Protein AF-0000000086675945 (afdb_homodimer)

Organism: NCBI:txid175570

Structure (mmCIF, N/CA/C/O backbone):
data_AF-0000000086675945-model_v1
#
loop_
_entity.id
_entity.type
_entity.pdbx_description
1 polymer 'L-threonylcarbamoyladenylate synthase'
#
loop_
_atom_site.group_PDB
_atom_site.id
_atom_site.type_symbol
_atom_site.label_atom_id
_atom_site.label_alt_id
_atom_site.label_comp_id
_atom_site.label_asym_id
_atom_site.label_entity_id
_atom_site.label_seq_id
_atom_site.pdbx_PDB_ins_code
_atom_site.Cartn_x
_atom_site.Cartn_y
_atom_site.Cartn_z
_atom_site.occupancy
_atom_site.B_iso_or_equiv
_atom_site.auth_seq_id
_atom_site.auth_comp_id
_atom_site.auth_asym_id
_atom_site.auth_atom_id
_atom_site.pdbx_PDB_model_num
ATOM 1 N N . MET A 1 1 ? 25.719 -20.625 -9.43 1 59.78 1 MET A N 1
ATOM 2 C CA . MET A 1 1 ? 25.156 -20.547 -8.086 1 59.78 1 MET A CA 1
ATOM 3 C C . MET A 1 1 ? 24.078 -19.469 -8.008 1 59.78 1 MET A C 1
ATOM 5 O O . MET A 1 1 ? 24.234 -18.375 -8.547 1 59.78 1 MET A O 1
ATOM 9 N N . ASN A 1 2 ? 22.906 -19.906 -7.559 1 66.31 2 ASN A N 1
ATOM 10 C CA . ASN A 1 2 ? 21.844 -18.922 -7.43 1 66.31 2 ASN A CA 1
ATOM 11 C C . ASN A 1 2 ? 22.125 -17.922 -6.309 1 66.31 2 ASN A C 1
ATOM 13 O O . ASN A 1 2 ? 22.75 -18.266 -5.309 1 66.31 2 ASN A O 1
ATOM 17 N N . MET A 1 3 ? 21.922 -16.672 -6.688 1 82.88 3 MET A N 1
ATOM 18 C CA . MET A 1 3 ? 22.156 -15.609 -5.719 1 82.88 3 MET A CA 1
ATOM 19 C C . MET A 1 3 ? 20.828 -15.117 -5.129 1 82.88 3 MET A C 1
ATOM 21 O O . MET A 1 3 ? 19.891 -14.812 -5.863 1 82.88 3 MET A O 1
ATOM 25 N N . PHE A 1 4 ? 20.719 -15.234 -3.828 1 89.75 4 PHE A N 1
ATOM 26 C CA . PHE A 1 4 ? 19.562 -14.703 -3.107 1 89.75 4 PHE A CA 1
ATOM 27 C C . PHE A 1 4 ? 19.891 -13.336 -2.514 1 89.75 4 PHE A C 1
ATOM 29 O O . PHE A 1 4 ? 20.891 -13.172 -1.82 1 89.75 4 PHE A O 1
ATOM 36 N N . GLU A 1 5 ? 19.125 -12.336 -2.898 1 93.12 5 GLU A N 1
ATOM 37 C CA . GLU A 1 5 ? 19.219 -11.008 -2.307 1 93.12 5 GLU A CA 1
ATOM 38 C C . GLU A 1 5 ? 18.062 -10.742 -1.352 1 93.12 5 GLU A C 1
ATOM 40 O O . GLU A 1 5 ? 16.906 -10.625 -1.779 1 93.12 5 GLU A O 1
ATOM 45 N N . PHE A 1 6 ? 18.359 -10.641 -0.099 1 94 6 PHE A N 1
ATOM 46 C CA . PHE A 1 6 ? 17.328 -10.461 0.916 1 94 6 PHE A CA 1
ATOM 47 C C . PHE A 1 6 ? 17.016 -8.984 1.131 1 94 6 PHE A C 1
ATOM 49 O O . PHE A 1 6 ? 17.938 -8.172 1.265 1 94 6 PHE A O 1
ATOM 56 N N . LEU A 1 7 ? 15.727 -8.648 1.133 1 96.06 7 LEU A N 1
ATOM 57 C CA . LEU A 1 7 ? 15.266 -7.285 1.355 1 96.06 7 LEU A CA 1
ATOM 58 C C . LEU A 1 7 ? 14.781 -7.102 2.791 1 96.06 7 LEU A C 1
ATOM 60 O O . LEU A 1 7 ? 14.461 -8.078 3.473 1 96.06 7 LEU A O 1
ATOM 64 N N . HIS A 1 8 ? 14.766 -5.812 3.146 1 95.81 8 HIS A N 1
ATOM 65 C CA . HIS A 1 8 ? 14.305 -5.453 4.484 1 95.81 8 HIS A CA 1
ATOM 66 C C . HIS A 1 8 ? 13.023 -4.637 4.426 1 95.81 8 HIS A C 1
ATOM 68 O O . HIS A 1 8 ? 12.883 -3.746 3.58 1 95.81 8 HIS A O 1
ATOM 74 N N . ARG A 1 9 ? 12.133 -4.977 5.305 1 97.12 9 ARG A N 1
ATOM 75 C CA . ARG A 1 9 ? 10.852 -4.27 5.359 1 97.12 9 ARG A CA 1
ATOM 76 C C . ARG A 1 9 ? 10.844 -3.246 6.492 1 97.12 9 ARG A C 1
ATOM 78 O O . ARG A 1 9 ? 11.625 -3.352 7.438 1 97.12 9 ARG A O 1
ATOM 85 N N . THR A 1 10 ? 10.023 -2.266 6.406 1 97.81 10 THR A N 1
ATOM 86 C CA . THR A 1 10 ? 9.727 -1.354 7.504 1 97.81 10 THR A CA 1
ATOM 87 C C . THR A 1 10 ? 8.906 -2.055 8.578 1 97.81 10 THR A C 1
ATOM 89 O O . THR A 1 10 ? 8.438 -3.18 8.383 1 97.81 10 THR A O 1
ATOM 92 N N . PRO A 1 11 ? 8.711 -1.381 9.703 1 96 11 PRO A N 1
ATOM 93 C CA . PRO A 1 11 ? 7.887 -1.987 10.75 1 96 11 PRO A CA 1
ATOM 94 C C . PRO A 1 11 ? 6.465 -2.293 10.281 1 96 11 PRO A C 1
ATOM 96 O O . PRO A 1 11 ? 5.852 -3.252 10.758 1 96 11 PRO A O 1
ATOM 99 N N . ALA A 1 12 ? 5.965 -1.579 9.359 1 97.06 12 ALA A N 1
ATOM 100 C CA . ALA A 1 12 ? 4.598 -1.77 8.883 1 97.06 12 ALA A CA 1
ATOM 101 C C . ALA A 1 12 ? 4.547 -2.805 7.766 1 97.06 12 ALA A C 1
ATOM 103 O O . ALA A 1 12 ? 3.477 -3.086 7.219 1 97.06 12 ALA A O 1
ATOM 104 N N . GLY A 1 13 ? 5.719 -3.352 7.402 1 97.44 13 GLY A N 1
ATOM 105 C CA . GLY A 1 13 ? 5.781 -4.402 6.398 1 97.44 13 GLY A CA 1
ATOM 106 C C . GLY A 1 13 ? 5.953 -3.867 4.988 1 97.44 13 GLY A C 1
ATOM 107 O O . GLY A 1 13 ? 5.762 -4.598 4.016 1 97.44 13 GLY A O 1
ATOM 108 N N . LEU A 1 14 ? 6.297 -2.619 4.805 1 98.44 14 LEU A N 1
ATOM 109 C CA . LEU A 1 14 ? 6.52 -1.98 3.51 1 98.44 14 LEU A CA 1
ATOM 110 C C . LEU A 1 14 ? 7.992 -2.029 3.127 1 98.44 14 LEU A C 1
ATOM 112 O O . LEU A 1 14 ? 8.844 -2.354 3.959 1 98.44 14 LEU A O 1
ATOM 116 N N . LEU A 1 15 ? 8.242 -1.791 1.88 1 98.56 15 LEU A N 1
ATOM 117 C CA . LEU A 1 15 ? 9.602 -1.52 1.423 1 98.56 15 LEU A CA 1
ATOM 118 C C . LEU A 1 15 ? 9.844 -0.019 1.305 1 98.56 15 LEU A C 1
ATOM 120 O O . LEU A 1 15 ? 8.953 0.729 0.898 1 98.56 15 LEU A O 1
ATOM 124 N N . ARG A 1 16 ? 11.055 0.321 1.615 1 98.25 16 ARG A N 1
ATOM 125 C CA . ARG A 1 16 ? 11.438 1.679 1.233 1 98.25 16 ARG A CA 1
ATOM 126 C C . ARG A 1 16 ? 11.344 1.869 -0.276 1 98.25 16 ARG A C 1
ATOM 128 O O . ARG A 1 16 ? 11.523 0.917 -1.04 1 98.25 16 ARG A O 1
ATOM 135 N N . PHE A 1 17 ? 11.109 3.107 -0.648 1 97.94 17 PHE A N 1
ATOM 136 C CA . PHE A 1 17 ? 10.828 3.381 -2.053 1 97.94 17 PHE A CA 1
ATOM 137 C C . PHE A 1 17 ? 11.969 2.893 -2.938 1 97.94 17 PHE A C 1
ATOM 139 O O . PHE A 1 17 ? 11.734 2.314 -4 1 97.94 17 PHE A O 1
ATOM 146 N N . GLY A 1 18 ? 13.172 3.1 -2.5 1 97.81 18 GLY A N 1
ATOM 147 C CA . GLY A 1 18 ? 14.32 2.656 -3.277 1 97.81 18 GLY A CA 1
ATOM 148 C C . GLY A 1 18 ? 14.352 1.153 -3.488 1 97.81 18 GLY A C 1
ATOM 149 O O . GLY A 1 18 ? 14.617 0.683 -4.598 1 97.81 18 GLY A O 1
ATOM 150 N N . ASP A 1 19 ? 14.094 0.41 -2.457 1 98.25 19 ASP A N 1
ATOM 151 C CA . ASP A 1 19 ? 14.102 -1.048 -2.516 1 98.25 19 ASP A CA 1
ATOM 152 C C . ASP A 1 19 ? 12.938 -1.571 -3.354 1 98.25 19 ASP A C 1
ATOM 154 O O . ASP A 1 19 ? 13.094 -2.527 -4.117 1 98.25 19 ASP A O 1
ATOM 158 N N . ALA A 1 20 ? 11.789 -0.935 -3.182 1 98.38 20 ALA A N 1
ATOM 159 C CA . ALA A 1 20 ? 10.633 -1.328 -3.98 1 98.38 20 ALA A CA 1
ATOM 160 C C . ALA A 1 20 ? 10.898 -1.122 -5.469 1 98.38 20 ALA A C 1
ATOM 162 O O . ALA A 1 20 ? 10.555 -1.977 -6.289 1 98.38 20 ALA A O 1
ATOM 163 N N . ALA A 1 21 ? 11.469 -0.007 -5.773 1 98.06 21 ALA A N 1
ATOM 164 C CA . ALA A 1 21 ? 11.797 0.302 -7.164 1 98.06 21 ALA A CA 1
ATOM 165 C C . ALA A 1 21 ? 12.797 -0.702 -7.734 1 98.06 21 ALA A C 1
ATOM 167 O O . ALA A 1 21 ? 12.633 -1.179 -8.859 1 98.06 21 ALA A O 1
ATOM 168 N N . ARG A 1 22 ? 13.797 -0.997 -6.961 1 97.88 22 ARG A N 1
ATOM 169 C CA . ARG A 1 22 ? 14.812 -1.955 -7.379 1 97.88 22 ARG A CA 1
ATOM 170 C C . ARG A 1 22 ? 14.195 -3.322 -7.656 1 97.88 22 ARG A C 1
ATOM 172 O O . ARG A 1 22 ? 14.508 -3.957 -8.664 1 97.88 22 ARG A O 1
ATOM 179 N N . LEU A 1 23 ? 13.359 -3.754 -6.812 1 98.38 23 LEU A N 1
ATOM 180 C CA . LEU A 1 23 ? 12.695 -5.047 -6.969 1 98.38 23 LEU A CA 1
ATOM 181 C C . LEU A 1 23 ? 11.781 -5.047 -8.188 1 98.38 23 LEU A C 1
ATOM 183 O O . LEU A 1 23 ? 11.789 -5.996 -8.969 1 98.38 23 LEU A O 1
ATOM 187 N N . ALA A 1 24 ? 11.008 -4.004 -8.352 1 98.38 24 ALA A N 1
ATOM 188 C CA . ALA A 1 24 ? 10.125 -3.898 -9.516 1 98.38 24 ALA A CA 1
ATOM 189 C C . ALA A 1 24 ? 10.922 -3.953 -10.812 1 98.38 24 ALA A C 1
ATOM 191 O O . ALA A 1 24 ? 10.531 -4.633 -11.766 1 98.38 24 ALA A O 1
ATOM 192 N N . ASP A 1 25 ? 12.016 -3.25 -10.836 1 98.25 25 ASP A N 1
ATOM 193 C CA . ASP A 1 25 ? 12.875 -3.25 -12.008 1 98.25 25 ASP A CA 1
ATOM 194 C C . ASP A 1 25 ? 13.422 -4.648 -12.289 1 98.25 25 ASP A C 1
ATOM 196 O O . ASP A 1 25 ? 13.508 -5.07 -13.445 1 98.25 25 ASP A O 1
ATOM 200 N N . HIS A 1 26 ? 13.812 -5.316 -11.234 1 98.19 26 HIS A N 1
ATOM 201 C CA . HIS A 1 26 ? 14.312 -6.684 -11.359 1 98.19 26 HIS A CA 1
ATOM 202 C C . HIS A 1 26 ? 13.258 -7.598 -11.984 1 98.19 26 HIS A C 1
ATOM 204 O O . HIS A 1 26 ? 13.562 -8.352 -12.906 1 98.19 26 HIS A O 1
ATOM 210 N N . LEU A 1 27 ? 12.07 -7.496 -11.547 1 98.25 27 LEU A N 1
ATOM 211 C CA . LEU A 1 27 ? 10.969 -8.297 -12.078 1 98.25 27 LEU A CA 1
ATOM 212 C C . LEU A 1 27 ? 10.664 -7.926 -13.523 1 98.25 27 LEU A C 1
ATOM 214 O O . LEU A 1 27 ? 10.414 -8.797 -14.352 1 98.25 27 LEU A O 1
ATOM 218 N N . ARG A 1 28 ? 10.688 -6.656 -13.781 1 97.88 28 ARG A N 1
ATOM 219 C CA . ARG A 1 28 ? 10.445 -6.168 -15.133 1 97.88 28 ARG A CA 1
ATOM 220 C C . ARG A 1 28 ? 11.438 -6.773 -16.125 1 97.88 28 ARG A C 1
ATOM 222 O O . ARG A 1 28 ? 11.086 -7.035 -17.266 1 97.88 28 ARG A O 1
ATOM 229 N N . GLY A 1 29 ? 12.586 -6.977 -15.648 1 97.06 29 GLY A N 1
ATOM 230 C CA . GLY A 1 29 ? 13.633 -7.547 -16.484 1 97.06 29 GLY A CA 1
ATOM 231 C C . GLY A 1 29 ? 13.547 -9.055 -16.594 1 97.06 29 GLY A C 1
ATOM 232 O O . GLY A 1 29 ? 14.422 -9.695 -17.172 1 97.06 29 GLY A O 1
ATOM 233 N N . GLY A 1 30 ? 12.539 -9.625 -15.953 1 96.62 30 GLY A N 1
ATOM 234 C CA . GLY A 1 30 ? 12.32 -11.062 -16.062 1 96.62 30 GLY A CA 1
ATOM 235 C C . GLY A 1 30 ? 12.852 -11.828 -14.859 1 96.62 30 GLY A C 1
ATOM 236 O O . GLY A 1 30 ? 12.93 -13.062 -14.898 1 96.62 30 GLY A O 1
ATOM 237 N N . GLY A 1 31 ? 13.25 -11.141 -13.828 1 96.5 31 GLY A N 1
ATOM 238 C CA . GLY A 1 31 ? 13.773 -11.789 -12.633 1 96.5 31 GLY A CA 1
ATOM 239 C C . GLY A 1 31 ? 12.695 -12.414 -11.766 1 96.5 31 GLY A C 1
ATOM 240 O O . GLY A 1 31 ? 11.5 -12.289 -12.062 1 96.5 31 GLY A O 1
ATOM 241 N N . LEU A 1 32 ? 13.156 -13.102 -10.703 1 96.06 32 LEU A N 1
ATOM 242 C CA . LEU A 1 32 ? 12.266 -13.805 -9.789 1 96.06 32 LEU A CA 1
ATOM 243 C C . LEU A 1 32 ? 12.32 -13.188 -8.398 1 96.06 32 LEU A C 1
ATOM 245 O O . LEU A 1 32 ? 13.32 -12.562 -8.023 1 96.06 32 LEU A O 1
ATOM 249 N N . ALA A 1 33 ? 11.25 -13.336 -7.707 1 96.5 33 ALA A N 1
ATOM 250 C CA . ALA A 1 33 ? 11.219 -12.883 -6.32 1 96.5 33 ALA A CA 1
ATOM 251 C C . ALA A 1 33 ? 10.352 -13.805 -5.465 1 96.5 33 ALA A C 1
ATOM 253 O O . ALA A 1 33 ? 9.43 -14.445 -5.969 1 96.5 33 ALA A O 1
ATOM 254 N N . VAL A 1 34 ? 10.695 -13.891 -4.266 1 95.06 34 VAL A N 1
ATOM 255 C CA . VAL A 1 34 ? 9.875 -14.523 -3.238 1 95.06 34 VAL A CA 1
ATOM 256 C C . VAL A 1 34 ? 9.258 -13.453 -2.34 1 95.06 34 VAL A C 1
ATOM 258 O O . VAL A 1 34 ? 9.977 -12.68 -1.702 1 95.06 34 VAL A O 1
ATOM 261 N N . LEU A 1 35 ? 7.957 -13.375 -2.309 1 96.5 35 LEU A N 1
ATOM 262 C CA . LEU A 1 35 ? 7.254 -12.305 -1.617 1 96.5 35 LEU A CA 1
ATOM 263 C C . LEU A 1 35 ? 6.227 -12.867 -0.638 1 96.5 35 LEU A C 1
ATOM 265 O O . LEU A 1 35 ? 5.605 -13.898 -0.91 1 96.5 35 LEU A O 1
ATOM 269 N N . PRO A 1 36 ? 6 -12.18 0.393 1 96 36 PRO A N 1
ATOM 270 C CA . PRO A 1 36 ? 5.098 -12.68 1.434 1 96 36 PRO A CA 1
ATOM 271 C C . PRO A 1 36 ? 3.631 -12.367 1.145 1 96 36 PRO A C 1
ATOM 273 O O . PRO A 1 36 ? 3.326 -11.383 0.474 1 96 36 PRO A O 1
ATOM 276 N N . THR A 1 37 ? 2.77 -13.203 1.586 1 95.81 37 THR A N 1
ATOM 277 C CA . THR A 1 37 ? 1.325 -13.016 1.675 1 95.81 37 THR A CA 1
ATOM 278 C C . THR A 1 37 ? 0.792 -13.531 3.008 1 95.81 37 THR A C 1
ATOM 280 O O . THR A 1 37 ? 1.563 -13.984 3.857 1 95.81 37 THR A O 1
ATOM 283 N N . GLU A 1 38 ? -0.465 -13.43 3.217 1 96.25 38 GLU A N 1
ATOM 284 C CA . GLU A 1 38 ? -1.079 -13.875 4.465 1 96.25 38 GLU A CA 1
ATOM 285 C C . GLU A 1 38 ? -1.228 -15.398 4.492 1 96.25 38 GLU A C 1
ATOM 287 O O . GLU A 1 38 ? -1.489 -15.977 5.547 1 96.25 38 GLU A O 1
ATOM 292 N N . THR A 1 39 ? -1.052 -16.062 3.32 1 93.31 39 THR A N 1
ATOM 293 C CA . THR A 1 39 ? -1.178 -17.516 3.283 1 93.31 39 THR A CA 1
ATOM 294 C C . THR A 1 39 ? 0.188 -18.172 3.109 1 93.31 39 THR A C 1
ATOM 296 O O . THR A 1 39 ? 0.295 -19.406 3.098 1 93.31 39 THR A O 1
ATOM 299 N N . GLY A 1 40 ? 1.205 -17.422 3.02 1 91.56 40 GLY A N 1
ATOM 300 C CA . GLY A 1 40 ? 2.562 -17.891 2.789 1 91.56 40 GLY A CA 1
ATOM 301 C C . GLY A 1 40 ? 3.361 -16.984 1.876 1 91.56 40 GLY A C 1
ATOM 302 O O . GLY A 1 40 ? 3.01 -15.812 1.694 1 91.56 40 GLY A O 1
ATOM 303 N N . HIS A 1 41 ? 4.484 -17.5 1.373 1 92.94 41 HIS A N 1
ATOM 304 C CA . HIS A 1 41 ? 5.281 -16.781 0.393 1 92.94 41 HIS A CA 1
ATOM 305 C C . HIS A 1 41 ? 4.953 -17.234 -1.027 1 92.94 41 HIS A C 1
ATOM 307 O O . HIS A 1 41 ? 4.59 -18.391 -1.247 1 92.94 41 HIS A O 1
ATOM 313 N N . LEU A 1 42 ? 5.016 -16.312 -1.933 1 92.75 42 LEU A N 1
ATOM 314 C CA . LEU A 1 42 ? 4.781 -16.672 -3.326 1 92.75 42 LEU A CA 1
ATOM 315 C C . LEU A 1 42 ? 6.047 -16.484 -4.156 1 92.75 42 LEU A C 1
ATOM 317 O O . LEU A 1 42 ? 6.918 -15.695 -3.795 1 92.75 42 LEU A O 1
ATOM 321 N N . LEU A 1 43 ? 6.148 -17.297 -5.102 1 92.44 43 LEU A N 1
ATOM 322 C CA . LEU A 1 43 ? 7.156 -17.109 -6.137 1 92.44 43 LEU A CA 1
ATOM 323 C C . LEU A 1 43 ? 6.621 -16.219 -7.258 1 92.44 43 LEU A C 1
ATOM 325 O O . LEU A 1 43 ? 5.688 -16.609 -7.965 1 92.44 43 LEU A O 1
ATOM 329 N N . GLY A 1 44 ? 7.254 -15.086 -7.344 1 94.94 44 GLY A N 1
ATOM 330 C CA . GLY A 1 44 ? 6.742 -14.07 -8.258 1 94.94 44 GLY A CA 1
ATOM 331 C C . GLY A 1 44 ? 7.629 -13.859 -9.469 1 94.94 44 GLY A C 1
ATOM 332 O O . GLY A 1 44 ? 8.852 -13.797 -9.352 1 94.94 44 GLY A O 1
ATOM 333 N N . ALA A 1 45 ? 7.027 -13.797 -10.602 1 96.38 45 ALA A N 1
ATOM 334 C CA . ALA A 1 45 ? 7.543 -13.336 -11.883 1 96.38 45 ALA A CA 1
ATOM 335 C C . ALA A 1 45 ? 6.5 -12.516 -12.633 1 96.38 45 ALA A C 1
ATOM 337 O O . ALA A 1 45 ? 5.301 -12.625 -12.367 1 96.38 45 ALA A O 1
ATOM 338 N N . ILE A 1 46 ? 6.969 -11.656 -13.492 1 97.31 46 ILE A N 1
ATOM 339 C CA . ILE A 1 46 ? 6.02 -10.891 -14.289 1 97.31 46 ILE A CA 1
ATOM 340 C C . ILE A 1 46 ? 5.133 -11.844 -15.094 1 97.31 46 ILE A C 1
ATOM 342 O O . ILE A 1 46 ? 5.637 -12.727 -15.797 1 97.31 46 ILE A O 1
ATOM 346 N N . ALA A 1 47 ? 3.859 -11.703 -14.961 1 96.38 47 ALA A N 1
ATOM 347 C CA . ALA A 1 47 ? 2.918 -12.688 -15.492 1 96.38 47 ALA A CA 1
ATOM 348 C C . ALA A 1 47 ? 2.68 -12.477 -16.984 1 96.38 47 ALA A C 1
ATOM 350 O O . ALA A 1 47 ? 2.117 -13.344 -17.656 1 96.38 47 ALA A O 1
ATOM 351 N N . THR A 1 48 ? 3.104 -11.367 -17.516 1 95.19 48 THR A N 1
ATOM 352 C CA . THR A 1 48 ? 2.844 -11.023 -18.906 1 95.19 48 THR A CA 1
ATOM 353 C C . THR A 1 48 ? 3.996 -11.469 -19.797 1 95.19 48 THR A C 1
ATOM 355 O O . THR A 1 48 ? 3.945 -11.305 -21.016 1 95.19 48 THR A O 1
ATOM 358 N N . ASP A 1 49 ? 5.066 -11.969 -19.234 1 94.31 49 ASP A N 1
ATOM 359 C CA . ASP A 1 49 ? 6.238 -12.453 -19.969 1 94.31 49 ASP A CA 1
ATOM 360 C C . ASP A 1 49 ? 6.391 -13.969 -19.812 1 94.31 49 ASP A C 1
ATOM 362 O O . ASP A 1 49 ? 6.766 -14.461 -18.75 1 94.31 49 ASP A O 1
ATOM 366 N N . LEU A 1 50 ? 6.246 -14.617 -20.922 1 92.81 50 LEU A N 1
ATOM 367 C CA . LEU A 1 50 ? 6.234 -16.078 -20.906 1 92.81 50 LEU A CA 1
ATOM 368 C C . LEU A 1 50 ? 7.578 -16.625 -20.438 1 92.81 50 LEU A C 1
ATOM 370 O O . LEU A 1 50 ? 7.633 -17.641 -19.75 1 92.81 50 LEU A O 1
ATOM 374 N N . THR A 1 51 ? 8.617 -15.984 -20.859 1 93.69 51 THR A N 1
ATOM 375 C CA . THR A 1 51 ? 9.945 -16.438 -20.453 1 93.69 51 THR A CA 1
ATOM 376 C C . THR A 1 51 ? 10.117 -16.359 -18.938 1 93.69 51 THR A C 1
ATOM 378 O O . THR A 1 51 ? 10.641 -17.297 -18.328 1 93.69 51 THR A O 1
ATOM 381 N N . ALA A 1 52 ? 9.68 -15.312 -18.312 1 94.56 52 ALA A N 1
ATOM 382 C CA . ALA A 1 52 ? 9.742 -15.164 -16.875 1 94.56 52 ALA A CA 1
ATOM 383 C C . ALA A 1 52 ? 8.867 -16.203 -16.172 1 94.56 52 ALA A C 1
ATOM 385 O O . ALA A 1 52 ? 9.281 -16.812 -15.18 1 94.56 52 ALA A O 1
ATOM 386 N N . VAL A 1 53 ? 7.715 -16.422 -16.688 1 93.69 53 VAL A N 1
ATOM 387 C CA . VAL A 1 53 ? 6.777 -17.375 -16.094 1 93.69 53 VAL A CA 1
ATOM 388 C C . VAL A 1 53 ? 7.363 -18.797 -16.156 1 93.69 53 VAL A C 1
ATOM 390 O O . VAL A 1 53 ? 7.211 -19.578 -15.227 1 93.69 53 VAL A O 1
ATOM 393 N N . ARG A 1 54 ? 8.016 -19.141 -17.203 1 92.12 54 ARG A N 1
ATOM 394 C CA . ARG A 1 54 ? 8.617 -20.453 -17.359 1 92.12 54 ARG A CA 1
ATOM 395 C C . ARG A 1 54 ? 9.664 -20.719 -16.281 1 92.12 54 ARG A C 1
ATOM 397 O O . ARG A 1 54 ? 9.82 -21.844 -15.812 1 92.12 54 ARG A O 1
ATOM 404 N N . LYS A 1 55 ? 10.359 -19.641 -15.906 1 91.81 55 LYS A N 1
ATOM 405 C CA . LYS A 1 55 ? 11.32 -19.781 -14.812 1 91.81 55 LYS A CA 1
ATOM 406 C C . LYS A 1 55 ? 10.633 -20.25 -13.531 1 91.81 55 LYS A C 1
ATOM 408 O O . LYS A 1 55 ? 11.203 -21.031 -12.773 1 91.81 55 LYS A O 1
ATOM 413 N N . VAL A 1 56 ? 9.477 -19.781 -13.289 1 90.69 56 VAL A N 1
ATOM 414 C CA . VAL A 1 56 ? 8.695 -20.156 -12.117 1 90.69 56 VAL A CA 1
ATOM 415 C C . VAL A 1 56 ? 8.328 -21.641 -12.188 1 90.69 56 VAL A C 1
ATOM 417 O O . VAL A 1 56 ? 8.445 -22.359 -11.195 1 90.69 56 VAL A O 1
ATOM 420 N N . PHE A 1 57 ? 7.953 -22.094 -13.312 1 88.81 57 PHE A N 1
ATOM 421 C CA . PHE A 1 57 ? 7.574 -23.5 -13.5 1 88.81 57 PHE A CA 1
ATOM 422 C C . PHE A 1 57 ? 8.781 -24.406 -13.32 1 88.81 57 PHE A C 1
ATOM 424 O O . PHE A 1 57 ? 8.664 -25.484 -12.742 1 88.81 57 PHE A O 1
ATOM 431 N N . THR A 1 58 ? 9.828 -23.922 -13.812 1 86.75 58 THR A N 1
ATOM 432 C CA . THR A 1 58 ? 11.062 -24.688 -13.656 1 86.75 58 THR A CA 1
ATOM 433 C C . THR A 1 58 ? 11.445 -24.797 -12.18 1 86.75 58 THR A C 1
ATOM 435 O O . THR A 1 58 ? 11.758 -25.875 -11.695 1 86.75 58 THR A O 1
ATOM 438 N N . ALA A 1 59 ? 11.359 -23.719 -11.516 1 85.81 59 ALA A N 1
ATOM 439 C CA . ALA A 1 59 ? 11.75 -23.672 -10.109 1 85.81 59 ALA A CA 1
ATOM 440 C C . ALA A 1 59 ? 10.859 -24.578 -9.266 1 85.81 59 ALA A C 1
ATOM 442 O O . ALA A 1 59 ? 11.336 -25.234 -8.336 1 85.81 59 ALA A O 1
ATOM 443 N N . LYS A 1 60 ? 9.617 -24.656 -9.578 1 82.44 60 LYS A N 1
ATOM 444 C CA . LYS A 1 60 ? 8.648 -25.375 -8.758 1 82.44 60 LYS A CA 1
ATOM 445 C C . LYS A 1 60 ? 8.469 -26.812 -9.242 1 82.44 60 LYS A C 1
ATOM 447 O O . LYS A 1 60 ? 7.836 -27.625 -8.562 1 82.44 60 LYS A O 1
ATOM 452 N N . GLY A 1 61 ? 9.133 -27.078 -10.406 1 79.94 61 GLY A N 1
ATOM 453 C CA . GLY A 1 61 ? 8.875 -28.375 -10.992 1 79.94 61 GLY A CA 1
ATOM 454 C C . GLY A 1 61 ? 7.41 -28.594 -11.328 1 79.94 61 GLY A C 1
ATOM 455 O O . GLY A 1 61 ? 6.883 -29.688 -11.117 1 79.94 61 GLY A O 1
ATOM 456 N N . ARG A 1 62 ? 6.785 -27.516 -11.664 1 70.19 62 ARG A N 1
ATOM 457 C CA . ARG A 1 62 ? 5.359 -27.547 -11.977 1 70.19 62 ARG A CA 1
ATOM 458 C C . ARG A 1 62 ? 5.125 -27.969 -13.422 1 70.19 62 ARG A C 1
ATOM 460 O O . ARG A 1 62 ? 5.887 -27.578 -14.312 1 70.19 62 ARG A O 1
ATOM 467 N N . SER A 1 63 ? 3.986 -28.703 -13.484 1 74.69 63 SER A N 1
ATOM 468 C CA . SER A 1 63 ? 3.541 -29.016 -14.844 1 74.69 63 SER A CA 1
ATOM 469 C C . SER A 1 63 ? 2.949 -27.781 -15.523 1 74.69 63 SER A C 1
ATOM 471 O O . SER A 1 63 ? 2.223 -27.016 -14.891 1 74.69 63 SER A O 1
ATOM 473 N N . GLU A 1 64 ? 3.262 -27.578 -16.719 1 73.12 64 GLU A N 1
ATOM 474 C CA . GLU A 1 64 ? 2.738 -26.469 -17.5 1 73.12 64 GLU A CA 1
ATOM 475 C C . GLU A 1 64 ? 1.228 -26.578 -17.688 1 73.12 64 GLU A C 1
ATOM 477 O O . GLU A 1 64 ? 0.567 -25.609 -18.062 1 73.12 64 GLU A O 1
ATOM 482 N N . SER A 1 65 ? 0.679 -27.688 -17.391 1 71.94 65 SER A N 1
ATOM 483 C CA . SER A 1 65 ? -0.757 -27.906 -17.5 1 71.94 65 SER A CA 1
ATOM 484 C C . SER A 1 65 ? -1.512 -27.328 -16.312 1 71.94 65 SER A C 1
ATOM 486 O O . SER A 1 65 ? -2.74 -27.234 -16.328 1 71.94 65 SER A O 1
ATOM 488 N N . ASN A 1 66 ? -0.799 -26.891 -15.328 1 80.5 66 ASN A N 1
ATOM 489 C CA . ASN A 1 66 ? -1.388 -26.281 -14.133 1 80.5 66 ASN A CA 1
ATOM 490 C C . ASN A 1 66 ? -1.05 -24.797 -14.031 1 80.5 66 ASN A C 1
ATOM 492 O O . ASN A 1 66 ? -0.104 -24.422 -13.336 1 80.5 66 ASN A O 1
ATOM 496 N N . PRO A 1 67 ? -1.861 -24.047 -14.75 1 83.69 67 PRO A N 1
ATOM 497 C CA . PRO A 1 67 ? -1.548 -22.609 -14.773 1 83.69 67 PRO A CA 1
ATOM 498 C C . PRO A 1 67 ? -1.559 -21.984 -13.383 1 83.69 67 PRO A C 1
ATOM 500 O O . PRO A 1 67 ? -2.133 -22.547 -12.445 1 83.69 67 PRO A O 1
ATOM 503 N N . VAL A 1 68 ? -0.886 -20.953 -13.281 1 89.62 68 VAL A N 1
ATOM 504 C CA . VAL A 1 68 ? -0.732 -20.281 -11.992 1 89.62 68 VAL A CA 1
ATOM 505 C C . VAL A 1 68 ? -1.666 -19.078 -11.914 1 89.62 68 VAL A C 1
ATOM 507 O O . VAL A 1 68 ? -1.995 -18.469 -12.945 1 89.62 68 VAL A O 1
ATOM 510 N N . HIS A 1 69 ? -2.098 -18.75 -10.734 1 93.69 69 HIS A N 1
ATOM 511 C CA . HIS A 1 69 ? -2.848 -17.516 -10.5 1 93.69 69 HIS A CA 1
ATOM 512 C C . HIS A 1 69 ? -1.952 -16.281 -10.625 1 93.69 69 HIS A C 1
ATOM 514 O O . HIS A 1 69 ? -0.727 -16.406 -10.672 1 93.69 69 HIS A O 1
ATOM 520 N N . VAL A 1 70 ? -2.584 -15.203 -10.766 1 97.06 70 VAL A N 1
ATOM 521 C CA . VAL A 1 70 ? -1.812 -13.969 -10.828 1 97.06 70 VAL A CA 1
ATOM 522 C C . VAL A 1 70 ? -2.193 -13.062 -9.664 1 97.06 70 VAL A C 1
ATOM 524 O O . VAL A 1 70 ? -3.34 -13.07 -9.211 1 97.06 70 VAL A O 1
ATOM 527 N N . ALA A 1 71 ? -1.251 -12.312 -9.203 1 98.25 71 ALA A N 1
ATOM 528 C CA . ALA A 1 71 ? -1.464 -11.344 -8.133 1 98.25 71 ALA A CA 1
ATOM 529 C C . ALA A 1 71 ? -1.573 -9.93 -8.695 1 98.25 71 ALA A C 1
ATOM 531 O O . ALA A 1 71 ? -0.731 -9.5 -9.492 1 98.25 71 ALA A O 1
ATOM 532 N N . CYS A 1 72 ? -2.598 -9.227 -8.336 1 98.25 72 CYS A N 1
ATOM 533 C CA . CYS A 1 72 ? -2.832 -7.832 -8.688 1 98.25 72 CYS A CA 1
ATOM 534 C C . CYS A 1 72 ? -2.873 -6.953 -7.441 1 98.25 72 CYS A C 1
ATOM 536 O O . CYS A 1 72 ? -3.146 -7.441 -6.344 1 98.25 72 CYS A O 1
ATOM 538 N N . SER A 1 73 ? -2.623 -5.672 -7.641 1 98.31 73 SER A N 1
ATOM 539 C CA . SER A 1 73 ? -2.518 -4.766 -6.504 1 98.31 73 SER A CA 1
ATOM 540 C C . SER A 1 73 ? -3.787 -3.936 -6.34 1 98.31 73 SER A C 1
ATOM 542 O O . SER A 1 73 ? -3.938 -3.207 -5.355 1 98.31 73 SER A O 1
ATOM 544 N N . SER A 1 74 ? -4.707 -3.957 -7.32 1 97.19 74 SER A N 1
ATOM 545 C CA . SER A 1 74 ? -5.922 -3.15 -7.312 1 97.19 74 SER A CA 1
ATOM 546 C C . SER A 1 74 ? -6.977 -3.736 -8.242 1 97.19 74 SER A C 1
ATOM 548 O O . SER A 1 74 ? -6.676 -4.605 -9.062 1 97.19 74 SER A O 1
ATOM 550 N N . LEU A 1 75 ? -8.156 -3.24 -8.117 1 97 75 LEU A N 1
ATOM 551 C CA . LEU A 1 75 ? -9.227 -3.631 -9.031 1 97 75 LEU A CA 1
ATOM 552 C C . LEU A 1 75 ? -8.938 -3.127 -10.445 1 97 75 LEU A C 1
ATOM 554 O O . LEU A 1 75 ? -9.219 -3.818 -11.43 1 97 75 LEU A O 1
ATOM 558 N N . ALA A 1 76 ? -8.398 -1.951 -10.477 1 96.88 76 ALA A N 1
ATOM 559 C CA . ALA A 1 76 ? -8.062 -1.369 -11.773 1 96.88 76 ALA A CA 1
ATOM 560 C C . ALA A 1 76 ? -7.039 -2.23 -12.508 1 96.88 76 ALA A C 1
ATOM 562 O O . ALA A 1 76 ? -7.203 -2.52 -13.703 1 96.88 76 ALA A O 1
ATOM 563 N N . LEU A 1 77 ? -6.035 -2.633 -11.844 1 97.5 77 LEU A N 1
ATOM 564 C CA . LEU A 1 77 ? -5.023 -3.482 -12.461 1 97.5 77 LEU A CA 1
ATOM 565 C C . LEU A 1 77 ? -5.617 -4.828 -12.859 1 97.5 77 LE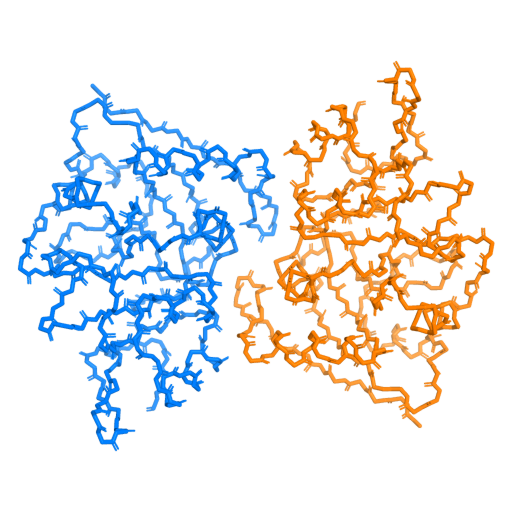U A C 1
ATOM 567 O O . LEU A 1 77 ? -5.359 -5.316 -13.969 1 97.5 77 LEU A O 1
ATOM 571 N N . ALA A 1 78 ? -6.398 -5.438 -11.945 1 97.81 78 ALA A N 1
ATOM 572 C CA . ALA A 1 78 ? -7.039 -6.719 -12.234 1 97.81 78 ALA A CA 1
ATOM 573 C C . ALA A 1 78 ? -7.906 -6.629 -13.484 1 97.81 78 ALA A C 1
ATOM 575 O O . ALA A 1 78 ? -7.895 -7.535 -14.32 1 97.81 78 ALA A O 1
ATOM 576 N N . SER A 1 79 ? -8.594 -5.531 -13.672 1 97.62 79 SER A N 1
ATOM 577 C CA . SER A 1 79 ? -9.547 -5.367 -14.766 1 97.62 79 SER A CA 1
ATOM 578 C C . SER A 1 79 ? -8.828 -5.277 -16.109 1 97.62 79 SER A C 1
ATOM 580 O O . SER A 1 79 ? -9.445 -5.496 -17.156 1 97.62 79 SER A O 1
ATOM 582 N N . ARG A 1 80 ? -7.621 -4.965 -16.094 1 97.31 80 ARG A N 1
ATOM 583 C CA . ARG A 1 80 ? -6.84 -4.887 -17.328 1 97.31 80 ARG A CA 1
ATOM 584 C C . ARG A 1 80 ? -6.484 -6.277 -17.844 1 97.31 80 ARG A C 1
ATOM 586 O O . ARG A 1 80 ? -6.184 -6.449 -19.016 1 97.31 80 ARG A O 1
ATOM 593 N N . TRP A 1 81 ? -6.582 -7.254 -16.906 1 96.38 81 TRP A N 1
ATOM 594 C CA . TRP A 1 81 ? -6.047 -8.562 -17.266 1 96.38 81 TRP A CA 1
ATOM 595 C C . TRP A 1 81 ? -7.113 -9.641 -17.141 1 96.38 81 TRP A C 1
ATOM 597 O O . TRP A 1 81 ? -6.879 -10.805 -17.484 1 96.38 81 TRP A O 1
ATOM 607 N N . ALA A 1 82 ? -8.281 -9.234 -16.641 1 96.5 82 ALA A N 1
ATOM 608 C CA . ALA A 1 82 ? -9.375 -10.172 -16.406 1 96.5 82 ALA A CA 1
ATOM 609 C C . ALA A 1 82 ? -10.727 -9.492 -16.625 1 96.5 82 ALA A C 1
ATOM 611 O O . ALA A 1 82 ? -10.867 -8.289 -16.406 1 96.5 82 ALA A O 1
ATOM 612 N N . GLU A 1 83 ? -11.648 -10.234 -17.078 1 95.75 83 GLU A N 1
ATOM 613 C CA . GLU A 1 83 ? -13.016 -9.734 -17.156 1 95.75 83 GLU A CA 1
ATOM 614 C C . GLU A 1 83 ? -13.711 -9.805 -15.805 1 95.75 83 GLU A C 1
ATOM 616 O O . GLU A 1 83 ? -14.055 -10.891 -15.336 1 95.75 83 GLU A O 1
ATOM 621 N N . LEU A 1 84 ? -13.945 -8.664 -15.289 1 96.31 84 LEU A N 1
ATOM 622 C CA . LEU A 1 84 ? -14.578 -8.594 -13.977 1 96.31 84 LEU A CA 1
ATOM 623 C C . LEU A 1 84 ? -16.031 -8.117 -14.102 1 96.31 84 LEU A C 1
ATOM 625 O O . LEU A 1 84 ? -16.266 -6.941 -14.391 1 96.31 84 LEU A O 1
ATOM 629 N N . ASP A 1 85 ? -16.906 -9 -13.906 1 95.69 85 ASP A N 1
ATOM 630 C CA . ASP A 1 85 ? -18.312 -8.578 -13.844 1 95.69 85 ASP A CA 1
ATOM 631 C C . ASP A 1 85 ? -18.656 -8.031 -12.453 1 95.69 85 ASP A C 1
ATOM 633 O O . ASP A 1 85 ? -17.766 -7.863 -11.609 1 95.69 85 ASP A O 1
ATOM 637 N N . GLU A 1 86 ? -19.891 -7.777 -12.25 1 96 86 GLU A N 1
ATOM 638 C CA . GLU A 1 86 ? -20.312 -7.145 -11.008 1 96 86 GLU A CA 1
ATOM 639 C C . GLU A 1 86 ? -20.062 -8.055 -9.805 1 96 86 GLU A C 1
ATOM 641 O O . GLU A 1 86 ? -19.703 -7.586 -8.727 1 96 86 GLU A O 1
ATOM 646 N N . VAL A 1 87 ? -20.281 -9.281 -10.031 1 96.94 87 VAL A N 1
ATOM 647 C CA . VAL A 1 87 ? -20.109 -10.258 -8.961 1 96.94 87 VAL A CA 1
ATOM 648 C C . VAL A 1 87 ? -18.641 -10.336 -8.555 1 96.94 87 VAL A C 1
ATOM 650 O O . VAL A 1 87 ? -18.312 -10.289 -7.367 1 96.94 87 VAL A O 1
ATOM 653 N N . ALA A 1 88 ? -17.797 -10.43 -9.547 1 97.31 88 ALA A N 1
ATOM 654 C CA . ALA A 1 88 ? -16.359 -10.492 -9.289 1 97.31 88 ALA A CA 1
ATOM 655 C C . ALA A 1 88 ? -15.875 -9.227 -8.586 1 97.31 88 ALA A C 1
ATOM 657 O O . ALA A 1 88 ? -15.094 -9.297 -7.637 1 97.31 88 ALA A O 1
ATOM 658 N N . VAL A 1 89 ? -16.344 -8.086 -9.062 1 97.62 89 VAL A N 1
ATOM 659 C CA . VAL A 1 89 ? -15.961 -6.809 -8.469 1 97.62 89 VAL A CA 1
ATOM 660 C C . VAL A 1 89 ? -16.406 -6.762 -7.012 1 97.62 89 VAL A C 1
ATOM 662 O O . VAL A 1 89 ? -15.656 -6.328 -6.137 1 97.62 89 VAL A O 1
ATOM 665 N N . ASP A 1 90 ? -17.594 -7.207 -6.797 1 97.25 90 ASP A N 1
ATOM 666 C CA . ASP A 1 90 ? -18.125 -7.211 -5.441 1 97.25 90 ASP A CA 1
ATOM 667 C C . ASP A 1 90 ? -17.297 -8.102 -4.52 1 97.25 90 ASP A C 1
ATOM 669 O O . ASP A 1 90 ? -16.953 -7.703 -3.404 1 97.25 90 ASP A O 1
ATOM 673 N N . LEU A 1 91 ? -16.969 -9.297 -4.949 1 97.62 91 LEU A N 1
ATOM 674 C CA . LEU A 1 91 ? -16.156 -10.227 -4.168 1 97.62 91 LEU A CA 1
ATOM 675 C C . LEU A 1 91 ? -14.797 -9.633 -3.842 1 97.62 91 LEU A C 1
ATOM 677 O O . LEU A 1 91 ? -14.375 -9.633 -2.684 1 97.62 91 LEU A O 1
ATOM 681 N N . LEU A 1 92 ? -14.195 -9.117 -4.867 1 98.06 92 LEU A N 1
ATOM 682 C CA . LEU A 1 92 ? -12.867 -8.555 -4.68 1 98.06 92 LEU A CA 1
ATOM 683 C C . LEU A 1 92 ? -12.914 -7.328 -3.779 1 98.06 92 LEU A C 1
ATOM 685 O O . LEU A 1 92 ? -12.023 -7.129 -2.945 1 98.06 92 LEU A O 1
ATOM 689 N N . SER A 1 93 ? -13.922 -6.5 -3.918 1 97.81 93 SER A N 1
ATOM 690 C CA . SER A 1 93 ? -14.062 -5.293 -3.115 1 97.81 93 SER A CA 1
ATOM 691 C C . SER A 1 93 ? -14.25 -5.629 -1.639 1 97.81 93 SER A C 1
ATOM 693 O O . SER A 1 93 ? -13.719 -4.934 -0.769 1 97.81 93 SER A O 1
ATOM 695 N N . ARG A 1 94 ? -14.883 -6.723 -1.378 1 97.19 94 ARG A N 1
ATOM 696 C CA . ARG A 1 94 ? -15.289 -7.07 -0.02 1 97.19 94 ARG A CA 1
ATOM 697 C C . ARG A 1 94 ? -14.203 -7.871 0.69 1 97.19 94 ARG A C 1
ATOM 699 O O . ARG A 1 94 ? -14.047 -7.766 1.908 1 97.19 94 ARG A O 1
ATOM 706 N N . PHE A 1 95 ? -13.406 -8.648 -0.091 1 97.94 95 PHE A N 1
ATOM 707 C CA . PHE A 1 95 ? -12.617 -9.656 0.606 1 97.94 95 PHE A CA 1
ATOM 708 C C . PHE A 1 95 ? -11.133 -9.461 0.321 1 97.94 95 PHE A C 1
ATOM 710 O O . PHE A 1 95 ? -10.289 -10.188 0.861 1 97.94 95 PHE A O 1
ATOM 717 N N . THR A 1 96 ? -10.82 -8.484 -0.625 1 98.19 96 THR A N 1
ATOM 718 C CA . THR A 1 96 ? -9.406 -8.281 -0.93 1 98.19 96 THR A CA 1
ATOM 719 C C . THR A 1 96 ? -8.992 -6.84 -0.644 1 98.19 96 THR A C 1
ATOM 721 O O . THR A 1 96 ? -9.82 -5.93 -0.704 1 98.19 96 THR A O 1
ATOM 724 N N . PRO A 1 97 ? -7.77 -6.66 -0.239 1 98.56 97 PRO A N 1
ATOM 725 C CA . PRO A 1 97 ? -6.715 -7.648 -0.008 1 98.56 97 PRO A CA 1
ATOM 726 C C . PRO A 1 97 ? -7.113 -8.711 1.014 1 98.56 97 PRO A C 1
ATOM 728 O O . PRO A 1 97 ? -7.789 -8.398 1.998 1 98.56 97 PRO A O 1
ATOM 731 N N . GLY A 1 98 ? -6.707 -9.961 0.736 1 98.25 98 GLY A N 1
ATOM 732 C CA . GLY A 1 98 ? -7.086 -11.07 1.602 1 98.25 98 GLY A CA 1
ATOM 733 C C . GLY A 1 98 ? -7 -12.422 0.918 1 98.25 98 GLY A C 1
ATOM 734 O O . GLY A 1 98 ? -6.613 -12.508 -0.25 1 98.25 98 GLY A O 1
ATOM 735 N N . PRO A 1 99 ? -7.281 -13.453 1.622 1 97.44 99 PRO A N 1
ATOM 736 C CA . PRO A 1 99 ? -7.051 -14.82 1.152 1 97.44 99 PRO A CA 1
ATOM 737 C C . PRO A 1 99 ? -8.195 -15.344 0.281 1 97.44 99 PRO A C 1
ATOM 739 O O . PRO A 1 99 ? -8.781 -16.391 0.585 1 97.44 99 PRO A O 1
ATOM 742 N N . LEU A 1 100 ? -8.43 -14.641 -0.792 1 97.81 100 LEU A N 1
ATOM 743 C CA . LEU A 1 100 ? -9.43 -15.008 -1.789 1 97.81 100 LEU A CA 1
ATOM 744 C C . LEU A 1 100 ? -8.852 -14.922 -3.197 1 97.81 100 LEU A C 1
ATOM 746 O O . LEU A 1 100 ? -8.141 -13.969 -3.525 1 97.81 100 LEU A O 1
ATOM 750 N N . THR A 1 101 ? -9.086 -15.93 -3.963 1 97.44 101 THR A N 1
ATOM 751 C CA . THR A 1 101 ? -8.766 -15.945 -5.387 1 97.44 101 THR A CA 1
ATOM 752 C C . THR A 1 101 ? -10.031 -16.125 -6.223 1 97.44 101 THR A C 1
ATOM 754 O O . THR A 1 101 ? -10.828 -17.031 -5.969 1 97.44 101 THR A O 1
ATOM 757 N N . VAL A 1 102 ? -10.234 -15.289 -7.172 1 97.88 102 VAL A N 1
ATOM 758 C CA . VAL A 1 102 ? -11.438 -15.32 -8 1 97.88 102 VAL A CA 1
ATOM 759 C C . VAL A 1 102 ? -11.07 -15.719 -9.43 1 97.88 102 VAL A C 1
ATOM 761 O O . VAL A 1 102 ? -10.273 -15.039 -10.078 1 97.88 102 VAL A O 1
ATOM 764 N N . VAL A 1 103 ? -11.617 -16.766 -9.891 1 97.12 103 VAL A N 1
ATOM 765 C CA . VAL A 1 103 ? -11.383 -17.234 -11.25 1 97.12 103 VAL A CA 1
ATOM 766 C C . VAL A 1 103 ? -12.398 -16.594 -12.203 1 97.12 103 VAL A C 1
ATOM 768 O O . VAL A 1 103 ? -13.609 -16.734 -12.016 1 97.12 103 VAL A O 1
ATOM 771 N N . VAL A 1 104 ? -11.938 -15.906 -13.18 1 96.62 104 VAL A N 1
ATOM 772 C CA . VAL A 1 104 ? -12.742 -15.18 -14.148 1 96.62 104 VAL A CA 1
ATOM 773 C C . VAL A 1 104 ? -12.117 -15.289 -15.539 1 96.62 104 VAL A C 1
ATOM 775 O O . VAL A 1 104 ? -10.977 -15.75 -15.672 1 96.62 104 VAL A O 1
ATOM 778 N N . PRO A 1 105 ? -12.836 -14.977 -16.562 1 95.5 105 PRO A N 1
ATOM 779 C CA . PRO A 1 105 ? -12.219 -14.992 -17.891 1 95.5 105 PRO A CA 1
ATOM 780 C C . PRO A 1 105 ? -10.992 -14.086 -17.984 1 95.5 105 PRO A C 1
ATOM 782 O O . PRO A 1 105 ? -10.984 -12.992 -17.422 1 95.5 105 PRO A O 1
ATOM 785 N N . ALA A 1 106 ? -9.992 -14.555 -18.641 1 95.12 106 ALA A N 1
ATOM 786 C CA . ALA A 1 106 ? -8.734 -13.82 -18.797 1 95.12 106 ALA A CA 1
ATOM 787 C C . ALA A 1 106 ? -8.797 -12.859 -19.984 1 95.12 106 ALA A C 1
ATOM 789 O O . ALA A 1 106 ? -9.594 -13.047 -20.891 1 95.12 106 ALA A O 1
ATOM 790 N N . LYS A 1 107 ? -8.008 -11.75 -19.781 1 91.56 107 LYS A N 1
ATOM 791 C CA . LYS A 1 107 ? -7.801 -10.766 -20.828 1 91.56 107 LYS A CA 1
ATOM 792 C C . LYS A 1 107 ? -6.328 -10.375 -20.938 1 91.56 107 LYS A C 1
ATOM 794 O O . LYS A 1 107 ? -5.676 -10.109 -19.922 1 91.56 107 LYS A O 1
ATOM 799 N N . ASN A 1 108 ? -5.684 -10.484 -22.156 1 89.44 108 ASN A N 1
ATOM 800 C CA . ASN A 1 108 ? -4.379 -9.891 -22.438 1 89.44 108 ASN A CA 1
ATOM 801 C C . ASN A 1 108 ? -3.256 -10.648 -21.734 1 89.44 108 ASN A C 1
ATOM 803 O O . ASN A 1 108 ? -2.215 -10.07 -21.422 1 89.44 108 ASN A O 1
ATOM 807 N N . LEU A 1 109 ? -3.467 -11.867 -21.266 1 89.94 109 LEU A N 1
ATOM 808 C CA . LEU A 1 109 ? -2.463 -12.695 -20.609 1 89.94 109 LEU A CA 1
ATOM 809 C C . LEU A 1 109 ? -2.031 -13.852 -21.5 1 89.94 109 LEU A C 1
ATOM 811 O O . LEU A 1 109 ? -2.814 -14.328 -22.328 1 89.94 109 LEU A O 1
ATOM 815 N N . PRO A 1 110 ? -0.781 -14.195 -21.297 1 83.12 110 PRO A N 1
ATOM 816 C CA . PRO A 1 110 ? -0.377 -15.383 -22.047 1 83.12 110 PRO A CA 1
ATOM 817 C C . PRO A 1 110 ? -1.213 -16.609 -21.703 1 83.12 110 PRO A C 1
ATOM 819 O O . PRO A 1 110 ? -1.438 -16.906 -20.531 1 83.12 110 PRO A O 1
ATOM 822 N N . ALA A 1 111 ? -1.665 -17.344 -22.719 1 77.25 111 ALA A N 1
ATOM 823 C CA . ALA A 1 111 ? -2.629 -18.438 -22.562 1 77.25 111 ALA A CA 1
ATOM 824 C C . ALA A 1 111 ? -1.958 -19.688 -22.016 1 77.25 111 ALA A C 1
ATOM 826 O O . ALA A 1 111 ? -2.57 -20.438 -21.25 1 77.25 111 ALA A O 1
ATOM 827 N N . GLU A 1 112 ? -0.726 -19.875 -22.125 1 79.5 112 GLU A N 1
ATOM 828 C CA . GLU A 1 112 ? -0.102 -21.172 -21.859 1 79.5 112 GLU A CA 1
ATOM 829 C C . GLU A 1 112 ? 0.081 -21.391 -20.359 1 79.5 112 GLU A C 1
ATOM 831 O O . GLU A 1 112 ? -0.222 -22.469 -19.844 1 79.5 112 GLU A O 1
ATOM 836 N N . LEU A 1 113 ? 0.534 -20.453 -19.656 1 77 113 LEU A N 1
ATOM 837 C CA . LEU A 1 113 ? 1.035 -20.766 -18.328 1 77 113 LEU A CA 1
ATOM 838 C C . LEU A 1 113 ? 0.255 -20.016 -17.25 1 77 113 LEU A C 1
ATOM 840 O O . LEU A 1 113 ? 0.348 -20.328 -16.062 1 77 113 LEU A O 1
ATOM 844 N N . VAL A 1 114 ? -0.624 -19.156 -17.688 1 79.5 114 VAL A N 1
ATOM 845 C CA . VAL A 1 114 ? -1.3 -18.344 -16.688 1 79.5 114 VAL A CA 1
ATOM 846 C C . VAL A 1 114 ? -2.812 -18.5 -16.812 1 79.5 114 VAL A C 1
ATOM 848 O O . VAL A 1 114 ? -3.557 -18.234 -15.875 1 79.5 114 VAL A O 1
ATOM 851 N N . THR A 1 115 ? -3.184 -18.984 -17.953 1 80.38 115 THR A N 1
ATOM 852 C CA . THR A 1 115 ? -4.617 -19.125 -18.188 1 80.38 115 THR A CA 1
ATOM 853 C C . THR A 1 115 ? -4.992 -20.594 -18.344 1 80.38 115 THR A C 1
ATOM 855 O O . THR A 1 115 ? -4.203 -21.391 -18.844 1 80.38 115 THR A O 1
ATOM 858 N N . LEU A 1 116 ? -6.141 -20.984 -17.75 1 82.62 116 LEU A N 1
ATOM 859 C CA . LEU A 1 116 ? -6.73 -22.312 -17.938 1 82.62 116 LEU A CA 1
ATOM 860 C C . LEU A 1 116 ? -8.117 -22.203 -18.547 1 82.62 116 LEU A C 1
ATOM 862 O O . LEU A 1 116 ? -9.031 -21.641 -17.953 1 82.62 116 LEU A O 1
ATOM 866 N N . ASN A 1 117 ? -8.266 -22.781 -19.719 1 87.75 117 ASN A N 1
ATOM 867 C CA . ASN A 1 117 ? -9.539 -22.734 -20.422 1 87.75 117 ASN A CA 1
ATOM 868 C C . ASN A 1 117 ? -10.055 -21.297 -20.547 1 87.75 117 ASN A C 1
ATOM 870 O O . ASN A 1 117 ? -11.234 -21.047 -20.328 1 87.75 117 ASN A O 1
ATOM 874 N N . GLY A 1 118 ? -9.102 -20.422 -20.734 1 91.44 118 GLY A N 1
ATOM 875 C CA . GLY A 1 118 ? -9.445 -19.016 -20.969 1 91.44 118 GLY A CA 1
ATOM 876 C C . GLY A 1 118 ? -9.695 -18.25 -19.688 1 91.44 118 GLY A C 1
ATOM 877 O O . GLY A 1 118 ? -10.117 -17.094 -19.734 1 91.44 118 GLY A O 1
ATOM 878 N N . THR A 1 119 ? -9.43 -18.875 -18.531 1 94.75 119 THR A N 1
ATOM 879 C CA . THR A 1 119 ? -9.688 -18.203 -17.25 1 94.75 119 THR A CA 1
ATOM 880 C C . THR A 1 119 ? -8.383 -17.953 -16.5 1 94.75 119 THR A C 1
ATOM 882 O O . THR A 1 119 ? -7.352 -18.547 -16.828 1 94.75 119 THR A O 1
ATOM 885 N N . VAL A 1 120 ? -8.484 -17.078 -15.594 1 96.12 120 VAL A N 1
ATOM 886 C CA . VAL A 1 120 ? -7.352 -16.766 -14.734 1 96.12 120 VAL A CA 1
ATOM 887 C C . VAL A 1 120 ? -7.832 -16.547 -13.305 1 96.12 120 VAL A C 1
ATOM 889 O O . VAL A 1 120 ? -8.93 -16.016 -13.086 1 96.12 120 VAL A O 1
ATOM 892 N N . GLY A 1 121 ? -7.051 -16.969 -12.406 1 96.56 121 GLY A N 1
ATOM 893 C CA . GLY A 1 121 ? -7.297 -16.672 -11 1 96.56 121 GLY A CA 1
ATOM 894 C C . GLY A 1 121 ? -6.656 -15.367 -10.555 1 96.56 121 GLY A C 1
ATOM 895 O O . GLY A 1 121 ? -5.438 -15.195 -10.656 1 96.56 121 GLY A O 1
ATOM 896 N N . ILE A 1 122 ? -7.496 -14.453 -10.039 1 97.69 122 ILE A N 1
ATOM 897 C CA . ILE A 1 122 ? -7.027 -13.156 -9.555 1 97.69 122 ILE A CA 1
ATOM 898 C C . ILE A 1 122 ? -6.871 -13.203 -8.031 1 97.69 122 ILE A C 1
ATOM 900 O O . ILE A 1 122 ? -7.84 -13.438 -7.309 1 97.69 122 ILE A O 1
ATOM 904 N N . ARG A 1 123 ? -5.676 -12.961 -7.633 1 97.5 123 ARG A N 1
ATOM 905 C CA . ARG A 1 123 ? -5.316 -12.891 -6.219 1 97.5 123 ARG A CA 1
ATOM 906 C C . ARG A 1 123 ? -4.855 -11.492 -5.84 1 97.5 123 ARG A C 1
ATOM 908 O O . ARG A 1 123 ? -4.121 -10.852 -6.594 1 97.5 123 ARG A O 1
ATOM 915 N N . VAL A 1 124 ? -5.344 -10.969 -4.715 1 98.5 124 VAL A N 1
ATOM 916 C CA . VAL A 1 124 ? -4.82 -9.75 -4.105 1 98.5 124 VAL A CA 1
ATOM 917 C C . VAL A 1 124 ? -4.332 -10.047 -2.689 1 98.5 124 VAL A C 1
ATOM 919 O O . VAL A 1 124 ? -5.098 -9.953 -1.729 1 98.5 124 VAL A O 1
ATOM 922 N N . PRO A 1 125 ? -3.068 -10.352 -2.607 1 98.06 125 PRO A N 1
ATOM 923 C CA . PRO A 1 125 ? -2.561 -10.781 -1.305 1 98.06 125 PRO A CA 1
ATOM 924 C C . PRO A 1 125 ? -2.639 -9.688 -0.246 1 98.06 125 PRO A C 1
ATOM 926 O O . PRO A 1 125 ? -2.471 -8.508 -0.563 1 98.06 125 PRO A O 1
ATOM 929 N N . ASP A 1 126 ? -2.848 -10.148 0.973 1 98.31 126 ASP A N 1
ATOM 930 C CA . ASP A 1 126 ? -2.846 -9.219 2.098 1 98.31 126 ASP A CA 1
ATOM 931 C C . ASP A 1 126 ? -1.431 -9 2.627 1 98.31 126 ASP A C 1
ATOM 933 O O . ASP A 1 126 ? -1.109 -9.406 3.746 1 98.31 126 ASP A O 1
ATOM 937 N N . HIS A 1 127 ? -0.655 -8.281 1.87 1 98.5 127 HIS A N 1
ATOM 938 C CA . HIS A 1 127 ? 0.691 -7.883 2.27 1 98.5 127 HIS A CA 1
ATOM 939 C C . HIS A 1 127 ? 1.115 -6.594 1.575 1 98.5 127 HIS A C 1
ATOM 941 O O . HIS A 1 127 ? 1.188 -6.539 0.346 1 98.5 127 HIS A O 1
ATOM 947 N N . PRO A 1 128 ? 1.482 -5.621 2.367 1 98.5 128 PRO A N 1
ATOM 948 C CA . PRO A 1 128 ? 1.675 -4.285 1.792 1 98.5 128 PRO A CA 1
ATOM 949 C C . PRO A 1 128 ? 2.865 -4.223 0.838 1 98.5 128 PRO A C 1
ATOM 951 O O . PRO A 1 128 ? 2.779 -3.596 -0.221 1 98.5 128 PRO A O 1
ATOM 954 N N . ALA A 1 129 ? 3.979 -4.84 1.14 1 98.56 129 ALA A N 1
ATOM 955 C CA . ALA A 1 129 ? 5.148 -4.781 0.269 1 98.56 129 ALA A CA 1
ATOM 956 C C . ALA A 1 129 ? 4.875 -5.465 -1.066 1 98.56 129 ALA A C 1
ATOM 958 O O . ALA A 1 129 ? 5.305 -4.984 -2.117 1 98.56 129 ALA A O 1
ATOM 959 N N . THR A 1 130 ? 4.258 -6.586 -1.004 1 98.56 130 THR A N 1
ATOM 960 C CA . THR A 1 130 ? 3.91 -7.305 -2.225 1 98.56 130 THR A CA 1
ATOM 961 C C . THR A 1 130 ? 3.035 -6.445 -3.131 1 98.56 130 THR A C 1
ATOM 963 O O . THR A 1 130 ? 3.303 -6.32 -4.328 1 98.56 130 THR A O 1
ATOM 966 N N . LEU A 1 131 ? 2.057 -5.805 -2.521 1 98.56 131 LEU A N 1
ATOM 967 C CA . LEU A 1 131 ? 1.159 -4.953 -3.297 1 98.56 131 LEU A CA 1
ATOM 968 C C . LEU A 1 131 ? 1.896 -3.729 -3.83 1 98.56 131 LEU A C 1
ATOM 970 O O . LEU A 1 131 ? 1.653 -3.295 -4.957 1 98.56 131 LEU A O 1
ATOM 974 N N . GLN A 1 132 ? 2.82 -3.217 -3.039 1 97.56 132 GLN A N 1
ATOM 975 C CA . GLN A 1 132 ? 3.654 -2.094 -3.451 1 97.56 132 GLN A CA 1
ATOM 976 C C . GLN A 1 132 ? 4.402 -2.408 -4.742 1 97.56 132 GLN A C 1
ATOM 978 O O . GLN A 1 132 ? 4.398 -1.609 -5.68 1 97.56 132 GLN A O 1
ATOM 983 N N . VAL A 1 133 ? 4.996 -3.535 -4.762 1 98.38 133 VAL A N 1
ATOM 984 C CA . VAL A 1 133 ? 5.859 -3.926 -5.871 1 98.38 133 VAL A CA 1
ATOM 985 C C . VAL A 1 133 ? 5.016 -4.188 -7.113 1 98.38 133 VAL A C 1
ATOM 987 O O . VAL A 1 133 ? 5.367 -3.75 -8.211 1 98.38 133 VAL A O 1
ATOM 990 N N . VAL A 1 134 ? 3.904 -4.852 -6.938 1 98.56 134 VAL A N 1
ATOM 991 C CA . VAL A 1 134 ? 3.02 -5.145 -8.062 1 98.56 134 VAL A CA 1
ATOM 992 C C . VAL A 1 134 ? 2.475 -3.844 -8.648 1 98.56 134 VAL A C 1
ATOM 994 O O . VAL A 1 134 ? 2.385 -3.691 -9.867 1 98.56 134 VAL A O 1
ATOM 997 N N . ASP A 1 135 ? 2.121 -2.963 -7.789 1 97.94 135 ASP A N 1
ATOM 998 C CA . ASP A 1 135 ? 1.608 -1.668 -8.219 1 97.94 135 ASP A CA 1
ATOM 999 C C . ASP A 1 135 ? 2.648 -0.915 -9.047 1 97.94 135 ASP A C 1
ATOM 1001 O O . ASP A 1 135 ? 2.334 -0.38 -10.117 1 97.94 135 ASP A O 1
ATOM 1005 N N . LEU A 1 136 ? 3.883 -0.863 -8.586 1 97.19 136 LEU A N 1
ATOM 1006 C CA . LEU A 1 136 ? 4.977 -0.187 -9.273 1 97.19 136 LEU A CA 1
ATOM 1007 C C . LEU A 1 136 ? 5.254 -0.837 -10.625 1 97.19 136 LEU A C 1
ATOM 1009 O O . LEU A 1 136 ? 5.59 -0.15 -11.594 1 97.19 136 LEU A O 1
ATOM 1013 N N . LEU A 1 137 ? 5.133 -2.119 -10.602 1 97.44 137 LEU A N 1
ATOM 1014 C CA . LEU A 1 137 ? 5.363 -2.871 -11.836 1 97.44 137 LEU A CA 1
ATOM 1015 C C . LEU A 1 137 ? 4.316 -2.52 -12.883 1 97.44 137 LEU A C 1
ATOM 1017 O O . LEU A 1 137 ? 4.625 -2.461 -14.078 1 97.44 137 LEU A O 1
ATOM 1021 N N . GLY A 1 138 ? 3.047 -2.387 -12.414 1 97.12 138 GLY A N 1
ATOM 1022 C CA . GLY A 1 138 ? 1.962 -2.01 -13.312 1 97.12 138 GLY A CA 1
ATOM 1023 C C . GLY A 1 138 ? 1.364 -3.189 -14.055 1 97.12 138 GLY A C 1
ATOM 1024 O O . GLY A 1 138 ? 0.483 -3.016 -14.898 1 97.12 138 GLY A O 1
ATOM 1025 N N . VAL A 1 139 ? 1.898 -4.352 -13.844 1 97.62 139 VAL A N 1
ATOM 1026 C CA . VAL A 1 139 ? 1.374 -5.598 -14.391 1 97.62 139 VAL A CA 1
ATOM 1027 C C . VAL A 1 139 ? 1.345 -6.668 -13.297 1 97.62 139 VAL A C 1
ATOM 1029 O O . VAL A 1 139 ? 2.064 -6.566 -12.305 1 97.62 139 VAL A O 1
ATOM 1032 N N . PRO A 1 140 ? 0.524 -7.711 -13.422 1 98.12 140 PRO A N 1
ATOM 1033 C CA . PRO A 1 140 ? 0.457 -8.75 -12.391 1 98.12 140 PRO A CA 1
ATOM 1034 C C . PRO A 1 140 ? 1.718 -9.609 -12.336 1 98.12 140 PRO A C 1
ATOM 1036 O O . PRO A 1 140 ? 2.494 -9.633 -13.297 1 98.12 140 PRO A O 1
ATOM 1039 N N . ILE A 1 141 ? 1.894 -10.219 -11.219 1 98.12 141 ILE A N 1
ATOM 1040 C CA . ILE A 1 141 ? 2.928 -11.242 -11.086 1 98.12 141 ILE A CA 1
ATOM 1041 C C . ILE A 1 141 ? 2.283 -12.602 -10.82 1 98.12 141 ILE A C 1
ATOM 1043 O O . ILE A 1 141 ? 1.098 -12.672 -10.484 1 98.12 141 ILE A O 1
ATOM 1047 N N . THR A 1 142 ? 3.045 -13.625 -11.023 1 95.69 142 THR A N 1
ATOM 1048 C CA . THR A 1 142 ? 2.561 -14.953 -10.688 1 95.69 142 THR A CA 1
ATOM 1049 C C . THR A 1 142 ? 2.305 -15.078 -9.188 1 95.69 142 THR A C 1
ATOM 1051 O O . THR A 1 142 ? 3.025 -14.484 -8.375 1 95.69 142 THR A O 1
ATOM 1054 N N . ALA A 1 143 ? 1.298 -15.75 -8.906 1 92.06 143 ALA A N 1
ATOM 1055 C CA . ALA A 1 143 ? 0.93 -16 -7.52 1 92.06 143 ALA A CA 1
ATOM 1056 C C . ALA A 1 143 ? 0.887 -17.5 -7.23 1 92.06 143 ALA A C 1
ATOM 1058 O O . ALA A 1 143 ? -0.192 -18.094 -7.156 1 92.06 143 ALA A O 1
ATOM 1059 N N . THR A 1 144 ? 2.037 -18.141 -7.133 1 87.12 144 THR A N 1
ATOM 1060 C CA . THR A 1 144 ? 2.145 -19.547 -6.77 1 87.12 144 THR A CA 1
ATOM 1061 C C . THR A 1 144 ? 2.963 -19.719 -5.492 1 87.12 144 THR A C 1
ATOM 1063 O O . THR A 1 144 ? 3.936 -18.984 -5.273 1 87.12 144 THR A O 1
ATOM 1066 N N . SER A 1 145 ? 2.52 -20.562 -4.684 1 82.25 145 SER A N 1
ATOM 1067 C CA . SER A 1 145 ? 3.18 -20.781 -3.4 1 82.25 145 SER A CA 1
ATOM 1068 C C . SER A 1 145 ? 4.605 -21.297 -3.592 1 82.25 145 SER A C 1
ATOM 1070 O O . SER A 1 145 ? 4.926 -21.875 -4.629 1 82.25 145 SER A O 1
ATOM 1072 N N . LEU A 1 146 ? 5.488 -20.953 -2.693 1 77.12 146 LEU A N 1
ATOM 1073 C CA . LEU A 1 146 ? 6.895 -21.344 -2.766 1 77.12 146 LEU A CA 1
ATOM 1074 C C . LEU A 1 146 ? 7.055 -22.844 -2.574 1 77.12 146 LEU A C 1
ATOM 1076 O O . LEU A 1 146 ? 8.164 -23.375 -2.67 1 77.12 146 LEU A O 1
ATOM 1080 N N . ASN A 1 147 ? 6.164 -23.641 -2.596 1 66.06 147 ASN A N 1
ATOM 1081 C CA . ASN A 1 147 ? 6.332 -25.078 -2.428 1 66.06 147 ASN A CA 1
ATOM 1082 C C . ASN A 1 147 ? 6.328 -25.812 -3.771 1 66.06 147 ASN A C 1
ATOM 1084 O O . ASN A 1 147 ? 5.906 -25.25 -4.781 1 66.06 147 ASN A O 1
ATOM 1088 N N . ARG A 1 148 ? 7.121 -26.938 -3.715 1 61.59 148 ARG A N 1
ATOM 1089 C CA . ARG A 1 148 ? 7.023 -27.781 -4.902 1 61.59 148 ARG A CA 1
ATOM 1090 C C . ARG A 1 148 ? 5.582 -28.219 -5.137 1 61.59 148 ARG A C 1
ATOM 1092 O O . ARG A 1 148 ? 4.824 -28.422 -4.184 1 61.59 148 ARG A O 1
ATOM 1099 N N . SER A 1 149 ? 5.262 -28.188 -6.266 1 59.41 149 SER A N 1
ATOM 1100 C CA . SER A 1 149 ? 3.906 -28.578 -6.637 1 59.41 149 SER A CA 1
ATOM 1101 C C . SER A 1 149 ? 3.467 -29.828 -5.875 1 59.41 149 SER A C 1
ATOM 1103 O O . SER A 1 149 ? 4.199 -30.812 -5.82 1 59.41 149 SER A O 1
ATOM 1105 N N . GLY A 1 150 ? 2.371 -29.672 -5.117 1 56.56 150 GLY A N 1
ATOM 1106 C CA . GLY A 1 150 ? 1.848 -30.844 -4.418 1 56.56 150 GLY A CA 1
ATOM 1107 C C . GLY A 1 150 ? 2.277 -30.906 -2.965 1 56.56 150 GLY A C 1
ATOM 1108 O O . GLY A 1 150 ? 1.795 -31.75 -2.207 1 56.56 150 GLY A O 1
ATOM 1109 N N . GLU A 1 151 ? 3.234 -30.078 -2.631 1 60.59 151 GLU A N 1
ATOM 1110 C CA . GLU A 1 151 ? 3.699 -30.062 -1.246 1 60.59 151 GLU A CA 1
ATOM 1111 C C . GLU A 1 151 ? 3.066 -28.922 -0.46 1 60.59 151 GLU A C 1
ATOM 1113 O O . GLU A 1 151 ? 2.598 -27.938 -1.047 1 60.59 151 GLU A O 1
ATOM 1118 N N . GLU A 1 152 ? 2.918 -29.156 0.858 1 58.31 152 GLU A N 1
ATOM 1119 C CA . GLU A 1 152 ? 2.332 -28.141 1.724 1 58.31 152 GLU A CA 1
ATOM 1120 C C . GLU A 1 152 ? 3.23 -26.906 1.818 1 58.31 152 GLU A C 1
ATOM 1122 O O . GLU A 1 152 ? 4.453 -27.016 1.706 1 58.31 152 GLU A O 1
ATOM 1127 N N . SER A 1 153 ? 2.664 -25.703 1.855 1 57.59 153 SER A N 1
ATOM 1128 C CA . SER A 1 153 ? 3.395 -24.438 1.983 1 57.59 153 SER A CA 1
ATOM 1129 C C . SER A 1 153 ? 4.285 -24.438 3.221 1 57.59 153 SER A C 1
ATOM 1131 O O . SER A 1 153 ? 3.84 -24.812 4.312 1 57.59 153 SER A O 1
ATOM 1133 N N . LEU A 1 154 ? 5.656 -24.438 3.047 1 58.09 154 LEU A N 1
ATOM 1134 C CA . LEU A 1 154 ? 6.629 -24.438 4.137 1 58.09 154 LEU A CA 1
ATOM 1135 C C . LEU A 1 154 ? 6.992 -23.016 4.543 1 58.09 154 LEU A C 1
ATOM 1137 O O . LEU A 1 154 ? 6.957 -22.094 3.713 1 58.09 154 LEU A O 1
ATOM 1141 N N . PRO A 1 155 ? 7.09 -22.828 5.883 1 62.16 155 PRO A N 1
ATOM 1142 C CA . PRO A 1 155 ? 7.719 -21.562 6.277 1 62.16 155 PRO A CA 1
ATOM 1143 C C . PRO A 1 155 ? 9.023 -21.297 5.527 1 62.16 155 PRO A C 1
ATOM 1145 O O . PRO A 1 155 ? 9.727 -22.234 5.152 1 62.16 155 PRO A O 1
ATOM 1148 N N . LEU A 1 156 ? 9.086 -19.953 5.09 1 67.62 156 LEU A N 1
ATOM 1149 C CA . LEU A 1 156 ? 10.273 -19.609 4.32 1 67.62 156 LEU A CA 1
ATOM 1150 C C . LEU A 1 156 ? 11.531 -19.719 5.184 1 67.62 156 LEU A C 1
ATOM 1152 O O . LEU A 1 156 ? 11.609 -19.094 6.246 1 67.62 156 LEU A O 1
ATOM 1156 N N . ASP A 1 157 ? 12.211 -20.703 5.016 1 65.62 157 ASP A N 1
ATOM 1157 C CA . ASP A 1 157 ? 13.578 -20.719 5.527 1 65.62 157 ASP A CA 1
ATOM 1158 C C . ASP A 1 157 ? 14.586 -20.984 4.406 1 65.62 157 ASP A C 1
ATOM 1160 O O . ASP A 1 157 ? 14.195 -21.281 3.279 1 65.62 157 ASP A O 1
ATOM 1164 N N . ARG A 1 158 ? 15.812 -20.531 4.625 1 64.81 158 ARG A N 1
ATOM 1165 C CA . ARG A 1 158 ? 16.891 -20.719 3.654 1 64.81 158 ARG A CA 1
ATOM 1166 C C . ARG A 1 158 ? 16.891 -22.125 3.084 1 64.81 158 ARG A C 1
ATOM 1168 O O . ARG A 1 158 ? 17.156 -22.328 1.896 1 64.81 158 ARG A O 1
ATOM 1175 N N . GLY A 1 159 ? 16.484 -23.016 3.939 1 67.12 159 GLY A N 1
ATOM 1176 C CA . GLY A 1 159 ? 16.438 -24.391 3.496 1 67.12 159 GLY A CA 1
ATOM 1177 C C . GLY A 1 159 ? 15.375 -24.656 2.447 1 67.12 159 GLY A C 1
ATOM 1178 O O . GLY A 1 159 ? 15.617 -25.359 1.47 1 67.12 159 GLY A O 1
ATOM 1179 N N . THR A 1 160 ? 14.281 -24 2.617 1 74.62 160 THR A N 1
ATOM 1180 C CA . THR A 1 160 ? 13.195 -24.141 1.651 1 74.62 160 THR A CA 1
ATOM 1181 C C . THR A 1 160 ? 13.602 -23.578 0.294 1 74.62 160 THR A C 1
ATOM 1183 O O . THR A 1 160 ? 13.289 -24.156 -0.747 1 74.62 160 THR A O 1
ATOM 1186 N N . LEU A 1 161 ? 14.352 -22.531 0.283 1 80.5 161 LEU A N 1
ATOM 1187 C CA . LEU A 1 161 ? 14.789 -21.906 -0.958 1 80.5 161 LEU A CA 1
ATOM 1188 C C . LEU A 1 161 ? 15.742 -22.812 -1.718 1 80.5 161 LEU A C 1
ATOM 1190 O O . LEU A 1 161 ? 15.703 -22.875 -2.949 1 80.5 161 LEU A O 1
ATOM 1194 N N . GLU A 1 162 ? 16.484 -23.547 -0.985 1 77.56 162 GLU A N 1
ATOM 1195 C CA . GLU A 1 162 ? 17.5 -24.391 -1.602 1 77.56 162 GLU A CA 1
ATOM 1196 C C . GLU A 1 162 ? 16.891 -25.656 -2.199 1 77.56 162 GLU A C 1
ATOM 1198 O O . GLU A 1 162 ? 17.516 -26.328 -3.018 1 77.56 162 GLU A O 1
ATOM 1203 N N . THR A 1 163 ? 15.664 -25.906 -1.781 1 76 163 THR A N 1
ATOM 1204 C CA . THR A 1 163 ? 15.016 -27.125 -2.279 1 76 163 THR A CA 1
ATOM 1205 C C . THR A 1 163 ? 14.422 -26.891 -3.664 1 76 163 THR A C 1
ATOM 1207 O O . THR A 1 163 ? 14.102 -27.844 -4.379 1 76 163 THR A O 1
ATOM 1210 N N . LEU A 1 164 ? 14.344 -25.672 -4.043 1 81 164 LEU A N 1
ATOM 1211 C CA . LEU A 1 164 ? 13.758 -25.344 -5.34 1 81 164 LEU A CA 1
ATOM 1212 C C . LEU A 1 164 ? 14.805 -25.406 -6.441 1 81 164 LEU A C 1
ATOM 1214 O O . LEU A 1 164 ? 16 -25.219 -6.18 1 81 164 LEU A O 1
ATOM 1218 N N . ALA A 1 165 ? 14.391 -25.734 -7.66 1 82.69 165 ALA A N 1
ATOM 1219 C CA . ALA A 1 165 ? 15.281 -25.844 -8.812 1 82.69 165 ALA A CA 1
ATOM 1220 C C . ALA A 1 165 ? 15.414 -24.5 -9.523 1 82.69 165 ALA A C 1
ATOM 1222 O O . ALA A 1 165 ? 14.875 -24.312 -10.617 1 82.69 165 ALA A O 1
ATOM 1223 N N . TRP A 1 166 ? 16.141 -23.672 -8.938 1 85.25 166 TRP A N 1
ATOM 1224 C CA . TRP A 1 166 ? 16.312 -22.344 -9.523 1 85.25 166 TRP A CA 1
ATOM 1225 C C . TRP A 1 166 ? 17.109 -22.422 -10.82 1 85.25 166 TRP A C 1
ATOM 1227 O O . TRP A 1 166 ? 18.047 -23.219 -10.938 1 85.25 166 TRP A O 1
ATOM 1237 N N . PRO A 1 167 ? 16.688 -21.594 -11.812 1 84.06 167 PRO A N 1
ATOM 1238 C CA . PRO A 1 167 ? 17.562 -21.531 -12.984 1 84.06 167 PRO A CA 1
ATOM 1239 C C . PRO A 1 167 ? 18.984 -21.078 -12.633 1 84.06 167 PRO A C 1
ATOM 1241 O O . PRO A 1 167 ? 19.172 -20.234 -11.742 1 84.06 167 PRO A O 1
ATOM 1244 N N . GLU A 1 168 ? 19.875 -21.594 -13.367 1 82.62 168 GLU A N 1
ATOM 1245 C CA . GLU A 1 168 ? 21.281 -21.266 -13.094 1 82.62 168 GLU A CA 1
ATOM 1246 C C . GLU A 1 168 ? 21.547 -19.781 -13.32 1 82.62 168 GLU A C 1
ATOM 1248 O O . GLU A 1 168 ? 21.078 -19.203 -14.297 1 82.62 168 GLU A O 1
ATOM 1253 N N . GLY A 1 169 ? 22.172 -19.203 -12.383 1 84.75 169 GLY A N 1
ATOM 1254 C CA . GLY A 1 169 ? 22.625 -17.828 -12.531 1 84.75 169 GLY A CA 1
ATOM 1255 C C . GLY A 1 169 ? 21.547 -16.812 -12.242 1 8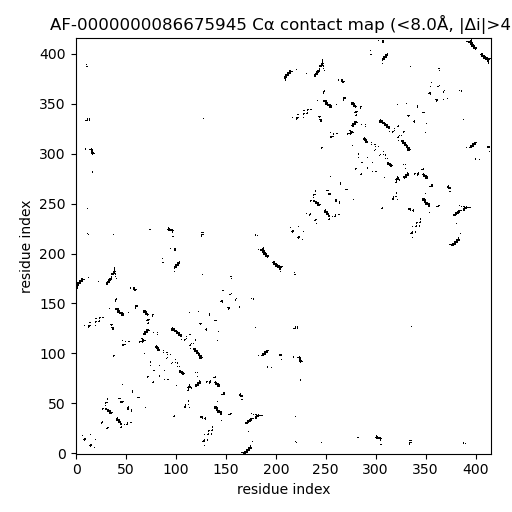4.75 169 GLY A C 1
ATOM 1256 O O . GLY A 1 169 ? 21.734 -15.609 -12.469 1 84.75 169 GLY A O 1
ATOM 1257 N N . GLU A 1 170 ? 20.453 -17.312 -11.742 1 89.25 170 GLU A N 1
ATOM 1258 C CA . GLU A 1 170 ? 19.344 -16.406 -11.477 1 89.25 170 GLU A CA 1
ATOM 1259 C C . GLU A 1 170 ? 19.5 -15.711 -10.125 1 89.25 170 GLU A C 1
ATOM 1261 O O . GLU A 1 170 ? 19.891 -16.344 -9.141 1 89.25 170 GLU A O 1
ATOM 1266 N N . THR A 1 171 ? 19.328 -14.375 -10.141 1 92.88 171 THR A N 1
ATOM 1267 C CA . THR A 1 171 ? 19.172 -13.648 -8.891 1 92.88 171 THR A CA 1
ATOM 1268 C C . THR A 1 171 ? 17.703 -13.633 -8.445 1 92.88 171 THR A C 1
ATOM 1270 O O . THR A 1 171 ? 16.812 -13.336 -9.242 1 92.88 171 THR A O 1
ATOM 1273 N N . VAL A 1 172 ? 17.531 -14.031 -7.227 1 94.44 172 VAL A N 1
ATOM 1274 C CA . VAL A 1 172 ? 16.188 -14.055 -6.672 1 94.44 172 VAL A CA 1
ATOM 1275 C C . VAL A 1 172 ? 16.094 -13.109 -5.477 1 94.44 172 VAL A C 1
ATOM 1277 O O . VAL A 1 172 ? 16.844 -13.25 -4.508 1 94.44 172 VAL A O 1
ATOM 1280 N N . TYR A 1 173 ? 15.258 -12.102 -5.59 1 96.5 173 TYR A N 1
ATOM 1281 C CA . TYR A 1 173 ? 14.984 -11.266 -4.422 1 96.5 173 TYR A CA 1
ATOM 1282 C C . TYR A 1 173 ? 14.039 -11.977 -3.455 1 96.5 173 TYR A C 1
ATOM 1284 O O . TYR A 1 173 ? 13.086 -12.633 -3.879 1 96.5 173 TYR A O 1
ATOM 1292 N N . VAL A 1 174 ? 14.375 -11.867 -2.176 1 94.88 174 VAL A N 1
ATOM 1293 C CA . VAL A 1 174 ? 13.586 -12.547 -1.157 1 94.88 174 VAL A CA 1
ATOM 1294 C C . VAL A 1 174 ? 13.148 -11.547 -0.088 1 94.88 174 VAL A C 1
ATOM 1296 O O . VAL A 1 174 ? 13.984 -10.844 0.485 1 94.88 174 VAL A O 1
ATOM 1299 N N . LEU A 1 175 ? 11.898 -11.414 0.105 1 95.94 175 LEU A N 1
ATOM 1300 C CA . LEU A 1 175 ? 11.344 -10.695 1.249 1 95.94 175 LEU A CA 1
ATOM 1301 C C . LEU A 1 175 ? 10.68 -11.656 2.225 1 95.94 175 LEU A C 1
ATOM 1303 O O . LEU A 1 175 ? 9.594 -12.172 1.947 1 95.94 175 LEU A O 1
ATOM 1307 N N . GLU A 1 176 ? 11.297 -11.852 3.311 1 92.69 176 GLU A N 1
ATOM 1308 C CA . GLU A 1 176 ? 10.773 -12.742 4.34 1 92.69 176 GLU A CA 1
ATOM 1309 C C . GLU A 1 176 ? 9.867 -11.992 5.312 1 92.69 176 GLU A C 1
ATOM 1311 O O . GLU A 1 176 ? 10.203 -10.898 5.773 1 92.69 176 GLU A O 1
ATOM 1316 N N . HIS A 1 177 ? 8.711 -12.586 5.59 1 94.19 177 HIS A N 1
ATOM 1317 C CA . HIS A 1 177 ? 7.801 -12.086 6.613 1 94.19 177 HIS A CA 1
ATOM 1318 C C . HIS A 1 177 ? 6.895 -13.188 7.141 1 94.19 177 HIS A C 1
ATOM 1320 O O . HIS A 1 177 ? 5.684 -13.156 6.93 1 94.19 177 HIS A O 1
ATOM 1326 N N . ASP A 1 178 ? 7.434 -14.039 7.938 1 91.44 178 ASP A N 1
ATOM 1327 C CA . ASP A 1 178 ? 6.723 -15.211 8.438 1 91.44 178 ASP A CA 1
ATOM 1328 C C . ASP A 1 178 ? 5.543 -14.797 9.32 1 91.44 178 ASP A C 1
ATOM 1330 O O . ASP A 1 178 ? 4.496 -15.453 9.312 1 91.44 178 ASP A O 1
ATOM 1334 N N . GLU A 1 179 ? 5.727 -13.688 10.031 1 92.25 179 GLU A N 1
ATOM 1335 C CA . GLU A 1 179 ? 4.688 -13.227 10.945 1 92.25 179 GLU A CA 1
ATOM 1336 C C . GLU A 1 179 ? 3.449 -12.758 10.188 1 92.25 179 GLU A C 1
ATOM 1338 O O . GLU A 1 179 ? 2.373 -12.617 10.773 1 92.25 179 GLU A O 1
ATOM 1343 N N . ALA A 1 180 ? 3.611 -12.516 8.93 1 93.62 180 ALA A N 1
ATOM 1344 C CA . ALA A 1 180 ? 2.488 -12.055 8.109 1 93.62 180 ALA A CA 1
ATOM 1345 C C . ALA A 1 180 ? 1.568 -13.219 7.746 1 93.62 180 ALA A C 1
ATOM 1347 O O . ALA A 1 180 ? 0.446 -13.008 7.281 1 93.62 180 ALA A O 1
ATOM 1348 N N . ILE A 1 181 ? 2.08 -14.414 7.867 1 93.12 181 ILE A N 1
ATOM 1349 C CA . ILE A 1 181 ? 1.294 -15.602 7.539 1 93.12 181 ILE A CA 1
ATOM 1350 C C . ILE A 1 181 ? 0.286 -15.875 8.656 1 93.12 181 ILE A C 1
ATOM 1352 O O . ILE A 1 181 ? 0.646 -16.406 9.711 1 93.12 181 ILE A O 1
ATOM 1356 N N . THR A 1 182 ? -0.943 -15.492 8.445 1 94.38 182 THR A N 1
ATOM 1357 C CA . THR A 1 182 ? -1.965 -15.57 9.484 1 94.38 182 THR A CA 1
ATOM 1358 C C . THR A 1 182 ? -2.982 -16.656 9.164 1 94.38 182 THR A C 1
ATOM 1360 O O . THR A 1 182 ? -3.807 -17.016 10.008 1 94.38 182 THR A O 1
ATOM 1363 N N . GLU A 1 183 ? -2.951 -17.125 7.918 1 92.56 183 GLU A N 1
ATOM 1364 C CA . GLU A 1 183 ? -3.902 -18.141 7.48 1 92.56 183 GLU A CA 1
ATOM 1365 C C . GLU A 1 183 ? -3.254 -19.531 7.441 1 92.56 183 GLU A C 1
ATOM 1367 O O . GLU A 1 183 ? -2.102 -19.672 7.023 1 92.56 183 GLU A O 1
ATOM 1372 N N . PRO A 1 184 ? -3.969 -20.562 7.77 1 84.56 184 PRO A N 1
ATOM 1373 C CA . PRO A 1 184 ? -3.418 -21.906 7.859 1 84.56 184 PRO A CA 1
ATOM 1374 C C . PRO A 1 184 ? -3.412 -22.641 6.512 1 84.56 184 PRO A C 1
ATOM 1376 O O . PRO A 1 184 ? -2.807 -23.703 6.387 1 84.56 184 PRO A O 1
ATOM 1379 N N . SER A 1 185 ? -4.09 -22.047 5.617 1 87.19 185 SER A N 1
ATOM 1380 C CA . SER A 1 185 ? -4.242 -22.734 4.34 1 87.19 185 SER A CA 1
ATOM 1381 C C . SER A 1 185 ? -4.207 -21.75 3.176 1 87.19 185 SER A C 1
ATOM 1383 O O . SER A 1 185 ? -4.148 -20.547 3.381 1 87.19 185 SER A O 1
ATOM 1385 N N . ALA A 1 186 ? -4.262 -22.344 1.979 1 89.94 186 ALA A N 1
ATOM 1386 C CA . ALA A 1 186 ? -4.301 -21.547 0.749 1 89.94 186 ALA A CA 1
ATOM 1387 C C . ALA A 1 186 ? -5.598 -20.75 0.652 1 89.94 186 ALA A C 1
ATOM 1389 O O . ALA A 1 186 ? -6.57 -21.047 1.347 1 89.94 186 ALA A O 1
ATOM 1390 N N . SER A 1 187 ? -5.594 -19.75 -0.138 1 93.56 187 SER A N 1
ATOM 1391 C CA . SER A 1 187 ? -6.742 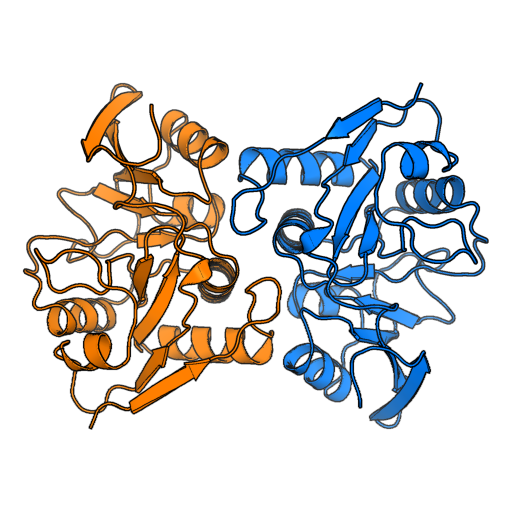-18.875 -0.3 1 93.56 187 SER A CA 1
ATOM 1392 C C . SER A 1 187 ? -7.973 -19.641 -0.76 1 93.56 187 SER A C 1
ATOM 1394 O O . SER A 1 187 ? -7.852 -20.688 -1.4 1 93.56 187 SER A O 1
ATOM 1396 N N . THR A 1 188 ? -9.125 -19.203 -0.426 1 96.62 188 THR A N 1
ATOM 1397 C CA . THR A 1 188 ? -10.359 -19.688 -1.028 1 96.62 188 THR A CA 1
ATOM 1398 C C . THR A 1 188 ? -10.383 -19.406 -2.527 1 96.62 188 THR A C 1
ATOM 1400 O O . THR A 1 188 ? -10.062 -18.297 -2.959 1 96.62 188 THR A O 1
ATOM 1403 N N . LEU A 1 189 ? -10.641 -20.391 -3.232 1 96 189 LEU A N 1
ATOM 1404 C CA . LEU A 1 189 ? -10.727 -20.281 -4.684 1 96 189 LEU A CA 1
ATOM 1405 C C . LEU A 1 189 ? -12.172 -20.359 -5.152 1 96 189 LEU A C 1
ATOM 1407 O O . LEU A 1 189 ? -12.844 -21.375 -4.941 1 96 189 LEU A O 1
ATOM 1411 N N . VAL A 1 190 ? -12.609 -19.312 -5.844 1 97.56 190 VAL A N 1
ATOM 1412 C CA . VAL A 1 190 ? -14 -19.266 -6.285 1 97.56 190 VAL A CA 1
ATOM 1413 C C . VAL A 1 190 ? -14.062 -18.906 -7.766 1 97.56 190 VAL A C 1
ATOM 1415 O O . VAL A 1 190 ? -13.289 -18.078 -8.242 1 97.56 190 VAL A O 1
ATOM 1418 N N . ARG A 1 191 ? -14.922 -19.547 -8.43 1 96.88 191 ARG A N 1
ATOM 1419 C CA . ARG A 1 191 ? -15.18 -19.234 -9.828 1 96.88 191 ARG A CA 1
ATOM 1420 C C . ARG A 1 191 ? -16.516 -18.5 -9.992 1 96.88 191 ARG A C 1
ATOM 1422 O O . ARG A 1 191 ? -17.516 -18.906 -9.414 1 96.88 191 ARG A O 1
ATOM 1429 N N . VAL A 1 192 ? -16.469 -17.422 -10.68 1 95.25 192 VAL A N 1
ATOM 1430 C CA . VAL A 1 192 ? -17.703 -16.734 -11.062 1 95.25 192 VAL A CA 1
ATOM 1431 C C . VAL A 1 192 ? -18.203 -17.266 -12.398 1 95.25 192 VAL A C 1
ATOM 1433 O O . VAL A 1 192 ? -17.5 -17.172 -13.414 1 95.25 192 VAL A O 1
ATOM 1436 N N . THR A 1 193 ? -19.344 -17.797 -12.406 1 91.12 193 THR A N 1
ATOM 1437 C CA . THR A 1 193 ? -19.891 -18.422 -13.602 1 91.12 193 THR A CA 1
ATOM 1438 C C . THR A 1 193 ? -20.625 -17.406 -14.461 1 91.12 193 THR A C 1
ATOM 1440 O O . THR A 1 193 ? -20.938 -16.312 -14 1 91.12 193 THR A O 1
ATOM 1443 N N . ASP A 1 194 ? -20.891 -17.766 -15.703 1 86.69 194 ASP A N 1
ATOM 1444 C CA . ASP A 1 194 ? -21.484 -16.875 -16.688 1 86.69 194 ASP A CA 1
ATOM 1445 C C . ASP A 1 194 ? -22.875 -16.406 -16.25 1 86.69 194 ASP A C 1
ATOM 1447 O O . ASP A 1 194 ? -23.312 -15.312 -16.609 1 86.69 194 ASP A O 1
ATOM 1451 N N . ASP A 1 195 ? -23.516 -17.203 -15.438 1 86.56 195 ASP A N 1
ATOM 1452 C CA . ASP A 1 195 ? -24.859 -16.859 -15.008 1 86.56 195 ASP A CA 1
ATOM 1453 C C . ASP A 1 195 ? -24.844 -16.016 -13.727 1 86.56 195 ASP A C 1
ATOM 1455 O O . ASP A 1 195 ? -25.891 -15.742 -13.141 1 86.56 195 ASP A O 1
ATOM 1459 N N . GLY A 1 196 ? -23.656 -15.656 -13.367 1 83.38 196 GLY A N 1
ATOM 1460 C CA . GLY A 1 196 ? -23.516 -14.836 -12.18 1 83.38 196 GLY A CA 1
ATOM 1461 C C . GLY A 1 196 ? -23.422 -15.641 -10.898 1 83.38 196 GLY A C 1
ATOM 1462 O O . GLY A 1 196 ? -23.422 -15.078 -9.805 1 83.38 196 GLY A O 1
ATOM 1463 N N . GLY A 1 197 ? -23.328 -16.922 -11.062 1 90.94 197 GLY A N 1
ATOM 1464 C CA . GLY A 1 197 ? -23.219 -17.797 -9.914 1 90.94 197 GLY A CA 1
ATOM 1465 C C . GLY A 1 197 ? -21.781 -17.953 -9.43 1 90.94 197 GLY A C 1
ATOM 1466 O O . GLY A 1 197 ? -20.859 -17.438 -10.047 1 90.94 197 GLY A O 1
ATOM 1467 N N . LEU A 1 198 ? -21.688 -18.562 -8.148 1 94.69 198 LEU A N 1
ATOM 1468 C CA . LEU A 1 198 ? -20.391 -18.812 -7.523 1 94.69 198 LEU A CA 1
ATOM 1469 C C . LEU A 1 198 ? -20.156 -20.297 -7.332 1 94.69 198 LEU A C 1
ATOM 1471 O O . LEU A 1 198 ? -21.047 -21.031 -6.906 1 94.69 198 LEU A O 1
ATOM 1475 N N . GLU A 1 199 ? -19.016 -20.703 -7.73 1 95.94 199 GLU A N 1
ATOM 1476 C CA . GLU A 1 199 ? -18.578 -22.062 -7.48 1 95.94 199 GLU A CA 1
ATOM 1477 C C . GLU A 1 199 ? -17.281 -22.078 -6.68 1 95.94 199 GLU A C 1
ATOM 1479 O O . GLU A 1 199 ? -16.25 -21.578 -7.141 1 95.94 199 GLU A O 1
ATOM 1484 N N . VAL A 1 200 ? -17.312 -22.703 -5.52 1 96.31 200 VAL A N 1
ATOM 1485 C CA . VAL A 1 200 ? -16.109 -22.812 -4.703 1 96.31 200 VAL A CA 1
ATOM 1486 C C . VAL A 1 200 ? -15.266 -23.984 -5.207 1 96.31 200 VAL A C 1
ATOM 1488 O O . VAL A 1 200 ? -15.68 -25.141 -5.137 1 96.31 200 VAL A O 1
ATOM 1491 N N . LEU A 1 201 ? -14.156 -23.672 -5.723 1 94.81 201 LEU A N 1
ATOM 1492 C CA . LEU A 1 201 ? -13.25 -24.672 -6.262 1 94.81 201 LEU A CA 1
ATOM 1493 C C . LEU A 1 201 ? -12.312 -25.203 -5.18 1 94.81 201 LEU A C 1
ATOM 1495 O O . LEU A 1 201 ? -11.828 -26.328 -5.262 1 94.81 201 LEU A O 1
ATOM 1499 N N . ARG A 1 202 ? -12 -24.391 -4.199 1 93.44 202 ARG A N 1
ATOM 1500 C CA . ARG A 1 202 ? -11.18 -24.734 -3.047 1 93.44 202 ARG A CA 1
ATOM 1501 C C . ARG A 1 202 ? -11.641 -24 -1.798 1 93.44 202 ARG A C 1
ATOM 1503 O O . ARG A 1 202 ? -11.758 -22.766 -1.8 1 93.44 202 ARG A O 1
ATOM 1510 N N . LYS A 1 203 ? -11.898 -24.797 -0.801 1 94.81 203 LYS A N 1
ATOM 1511 C CA . LYS A 1 203 ? -12.25 -24.172 0.474 1 94.81 203 LYS A CA 1
ATOM 1512 C C . LYS A 1 203 ? -11.023 -23.594 1.163 1 94.81 203 LYS A C 1
ATOM 1514 O O . LYS A 1 203 ? -9.961 -24.219 1.181 1 94.81 203 LYS A O 1
ATOM 1519 N N . GLY A 1 204 ? -11.18 -22.359 1.571 1 94.62 204 GLY A N 1
ATOM 1520 C CA . GLY A 1 204 ? -10.141 -21.672 2.309 1 94.62 204 GLY A CA 1
ATOM 1521 C C . GLY A 1 204 ? -10.68 -20.75 3.391 1 94.62 204 GLY A C 1
ATOM 1522 O O . GLY A 1 204 ? -11.734 -21.016 3.967 1 94.62 204 GLY A O 1
ATOM 1523 N N . PRO A 1 205 ? -9.922 -19.719 3.76 1 94.69 205 PRO A N 1
ATOM 1524 C CA . PRO A 1 205 ? -10.266 -18.906 4.922 1 94.69 205 PRO A CA 1
ATOM 1525 C C . PRO A 1 205 ? -11.523 -18.062 4.699 1 94.69 205 PRO A C 1
ATOM 1527 O O . PRO A 1 205 ? -12.195 -17.688 5.664 1 94.69 205 PRO A O 1
ATOM 1530 N N . VAL A 1 206 ? -11.82 -17.656 3.488 1 95.19 206 VAL A N 1
ATOM 1531 C CA . VAL A 1 206 ? -12.992 -16.844 3.193 1 95.19 206 VAL A CA 1
ATOM 1532 C C . VAL A 1 206 ? -14.203 -17.75 2.975 1 95.19 206 VAL A C 1
ATOM 1534 O O . VAL A 1 206 ? -14.172 -18.656 2.137 1 95.19 206 VAL A O 1
ATOM 1537 N N . GLU A 1 207 ? -15.18 -17.5 3.777 1 92 207 GLU A N 1
ATOM 1538 C CA . GLU A 1 207 ? -16.438 -18.234 3.633 1 92 207 GLU A CA 1
ATOM 1539 C C . GLU A 1 207 ? -17.453 -17.453 2.814 1 92 207 GLU A C 1
ATOM 1541 O O . GLU A 1 207 ? -17.75 -16.297 3.133 1 92 207 GLU A O 1
ATOM 1546 N N . LEU A 1 208 ? -17.828 -18.047 1.774 1 89.25 208 LEU A N 1
ATOM 1547 C CA . LEU A 1 208 ? -18.766 -17.406 0.872 1 89.25 208 LEU A CA 1
ATOM 1548 C C . LEU A 1 208 ? -20.125 -18.094 0.899 1 89.25 208 LEU A C 1
ATOM 1550 O O . LEU A 1 208 ? -20.203 -19.297 1.154 1 89.25 208 LEU A O 1
ATOM 1554 N N . MET B 1 1 ? -24.078 16.703 16.266 1 59.16 1 MET B N 1
ATOM 1555 C CA . MET B 1 1 ? -23.25 15.664 16.859 1 59.16 1 MET B CA 1
ATOM 1556 C C . MET B 1 1 ? -22.328 15.047 15.82 1 59.16 1 MET B C 1
ATOM 1558 O O . MET B 1 1 ? -22.734 14.781 14.695 1 59.16 1 MET B O 1
ATOM 1562 N N . ASN B 1 2 ? -21.031 15.094 16.141 1 65.69 2 ASN B N 1
ATOM 1563 C CA . ASN B 1 2 ? -20.078 14.5 15.195 1 65.69 2 ASN B CA 1
ATOM 1564 C C . ASN B 1 2 ? -20.203 12.984 15.164 1 65.69 2 ASN B C 1
ATOM 1566 O O . ASN B 1 2 ? -20.531 12.359 16.172 1 65.69 2 ASN B O 1
ATOM 1570 N N . MET B 1 3 ? -20.25 12.523 13.906 1 82.75 3 MET B N 1
ATOM 1571 C CA . MET B 1 3 ? -20.375 11.086 13.711 1 82.75 3 MET B CA 1
ATOM 1572 C C . MET B 1 3 ? -19.016 10.469 13.359 1 82.75 3 MET B C 1
ATOM 1574 O O . MET B 1 3 ? -18.312 10.961 12.469 1 82.75 3 MET B O 1
ATOM 1578 N N . PHE B 1 4 ? -18.578 9.555 14.18 1 89.62 4 PHE B N 1
ATOM 1579 C CA . PHE B 1 4 ? -17.359 8.797 13.914 1 89.62 4 PHE B CA 1
ATOM 1580 C C . PHE B 1 4 ? -17.688 7.445 13.281 1 89.62 4 PHE B C 1
ATOM 1582 O O . PHE B 1 4 ? -18.531 6.699 13.797 1 89.62 4 PHE B O 1
ATOM 1589 N N . GLU B 1 5 ? -17.172 7.215 12.109 1 93 5 GLU B N 1
ATOM 1590 C CA . GLU B 1 5 ? -17.281 5.914 11.453 1 93 5 GLU B CA 1
ATOM 1591 C C . GLU B 1 5 ? -15.961 5.148 11.531 1 93 5 GLU B C 1
ATOM 1593 O O . GLU B 1 5 ? -14.969 5.547 10.914 1 93 5 GLU B O 1
ATOM 1598 N N . PHE B 1 6 ? -15.961 4.086 12.25 1 93.88 6 PHE B N 1
ATOM 1599 C CA . PHE B 1 6 ? -14.742 3.316 12.469 1 93.88 6 PHE B CA 1
ATOM 1600 C C . PHE B 1 6 ? -14.57 2.264 11.375 1 93.88 6 PHE B C 1
ATOM 1602 O O . PHE B 1 6 ? -15.516 1.548 11.039 1 93.88 6 PHE B O 1
ATOM 1609 N N . LEU B 1 7 ? -13.367 2.203 10.812 1 95.94 7 LEU B N 1
ATOM 1610 C CA . LEU B 1 7 ? -13.023 1.232 9.773 1 95.94 7 LEU B CA 1
ATOM 1611 C C . LEU B 1 7 ? -12.234 0.069 10.367 1 95.94 7 LEU B C 1
ATOM 1613 O O . LEU B 1 7 ? -11.648 0.194 11.445 1 95.94 7 LEU B O 1
ATOM 1617 N N . HIS B 1 8 ? -12.281 -1.011 9.578 1 95.69 8 HIS B N 1
ATOM 1618 C CA . HIS B 1 8 ? -11.555 -2.211 9.984 1 95.69 8 HIS B CA 1
ATOM 1619 C C . HIS B 1 8 ? -10.43 -2.529 9.008 1 95.69 8 HIS B C 1
ATOM 1621 O O . HIS B 1 8 ? -10.602 -2.422 7.793 1 95.69 8 HIS B O 1
ATOM 1627 N N . ARG B 1 9 ? -9.32 -2.889 9.578 1 97.06 9 ARG B N 1
ATOM 1628 C CA . ARG B 1 9 ? -8.156 -3.229 8.758 1 97.06 9 ARG B CA 1
ATOM 1629 C C . ARG B 1 9 ? -7.996 -4.742 8.633 1 97.06 9 ARG B C 1
ATOM 1631 O O . ARG B 1 9 ? -8.508 -5.492 9.469 1 97.06 9 ARG B O 1
ATOM 1638 N N . THR B 1 10 ? -7.34 -5.191 7.633 1 97.75 10 THR B N 1
ATOM 1639 C CA . THR B 1 10 ? -6.898 -6.578 7.516 1 97.75 10 THR B CA 1
ATOM 1640 C C . THR B 1 10 ? -5.762 -6.867 8.492 1 97.75 10 THR B C 1
ATOM 1642 O O . THR B 1 10 ? -5.227 -5.953 9.117 1 97.75 10 THR B O 1
ATOM 1645 N N . PRO B 1 11 ? -5.379 -8.125 8.594 1 96 11 PRO B N 1
ATOM 1646 C CA . PRO B 1 11 ? -4.262 -8.461 9.477 1 96 11 PRO B CA 1
ATOM 1647 C C . PRO B 1 11 ? -2.971 -7.738 9.094 1 96 11 PRO B C 1
ATOM 1649 O O . PRO B 1 11 ? -2.15 -7.426 9.961 1 96 11 PRO B O 1
ATOM 1652 N N . ALA B 1 12 ? -2.805 -7.426 7.863 1 97.06 12 ALA B N 1
ATOM 1653 C CA . ALA B 1 12 ? -1.581 -6.781 7.398 1 97.06 12 ALA B CA 1
ATOM 1654 C C . ALA B 1 12 ? -1.68 -5.266 7.52 1 97.06 12 ALA B C 1
ATOM 1656 O O . ALA B 1 12 ? -0.749 -4.543 7.156 1 97.06 12 ALA B O 1
ATOM 1657 N N . GLY B 1 13 ? -2.836 -4.773 8.008 1 97.44 13 GLY B N 1
ATOM 1658 C CA . GLY B 1 13 ? -3.014 -3.348 8.242 1 97.44 13 GLY B CA 1
ATOM 1659 C C . GLY B 1 13 ? -3.588 -2.619 7.039 1 97.44 13 GLY B C 1
ATOM 1660 O O . GLY B 1 13 ? -3.559 -1.388 6.98 1 97.44 13 GLY B O 1
ATOM 1661 N N . LEU B 1 14 ? -4.102 -3.301 6.047 1 98.44 14 LEU B N 1
ATOM 1662 C CA . LEU B 1 14 ? -4.703 -2.73 4.848 1 98.44 14 LEU B CA 1
ATOM 1663 C C . LEU B 1 14 ? -6.211 -2.578 5.016 1 98.44 14 LEU B C 1
ATOM 1665 O O . LEU B 1 14 ? -6.793 -3.121 5.957 1 98.44 14 LEU B O 1
ATOM 1669 N N . LEU B 1 15 ? -6.781 -1.784 4.168 1 98.56 15 LEU B N 1
ATOM 1670 C CA . LEU B 1 15 ? -8.234 -1.763 4.016 1 98.56 15 LEU B CA 1
ATOM 1671 C C . LEU B 1 15 ? -8.672 -2.643 2.854 1 98.56 15 LEU B C 1
ATOM 1673 O O . LEU B 1 15 ? -8 -2.697 1.821 1 98.56 15 LEU B O 1
ATOM 1677 N N . ARG B 1 16 ? -9.805 -3.24 3.074 1 98.25 16 ARG B N 1
ATOM 1678 C CA . ARG B 1 16 ? -10.422 -3.844 1.896 1 98.25 16 ARG B CA 1
ATOM 1679 C C . ARG B 1 16 ? -10.719 -2.791 0.833 1 98.25 16 ARG B C 1
ATOM 1681 O O . ARG B 1 16 ? -10.961 -1.626 1.157 1 98.25 16 ARG B O 1
ATOM 1688 N N . PHE B 1 17 ? -10.734 -3.25 -0.401 1 97.94 17 PHE B N 1
ATOM 1689 C CA . PHE B 1 17 ? -10.836 -2.309 -1.509 1 97.94 17 PHE B CA 1
ATOM 1690 C C . PHE B 1 17 ? -12.094 -1.454 -1.377 1 97.94 17 PHE B C 1
ATOM 1692 O O . PHE B 1 17 ? -12.055 -0.245 -1.617 1 97.94 17 PHE B O 1
ATOM 1699 N N . GLY B 1 18 ? -13.164 -2.057 -0.983 1 97.75 18 GLY B N 1
ATOM 1700 C CA . GLY B 1 18 ? -14.406 -1.315 -0.822 1 97.75 18 GLY B CA 1
ATOM 1701 C C . GLY B 1 18 ? -14.312 -0.213 0.216 1 97.75 18 GLY B C 1
ATOM 1702 O O . GLY B 1 18 ? -14.773 0.905 -0.014 1 97.75 18 GLY B O 1
ATOM 1703 N N . ASP B 1 19 ? -13.734 -0.507 1.335 1 98.25 19 ASP B N 1
ATOM 1704 C CA . ASP B 1 19 ? -13.586 0.453 2.424 1 98.25 19 ASP B CA 1
ATOM 1705 C C . ASP B 1 19 ? -12.602 1.562 2.049 1 98.25 19 ASP B C 1
ATOM 1707 O O . ASP B 1 19 ? -12.82 2.729 2.377 1 98.25 19 ASP B O 1
ATOM 1711 N N . ALA B 1 20 ? -11.539 1.152 1.377 1 98.38 20 ALA B N 1
ATOM 1712 C CA . ALA B 1 20 ? -10.57 2.148 0.926 1 98.38 20 ALA B CA 1
ATOM 1713 C C . ALA B 1 20 ? -11.203 3.135 -0.047 1 98.38 20 ALA B C 1
ATOM 1715 O O . ALA B 1 20 ? -10.977 4.344 0.042 1 98.38 20 ALA B O 1
ATOM 1716 N N . ALA B 1 21 ? -11.961 2.617 -0.946 1 98 21 ALA B N 1
ATOM 1717 C CA . ALA B 1 21 ? -12.641 3.455 -1.927 1 98 21 ALA B CA 1
ATOM 1718 C C . ALA B 1 21 ? -13.625 4.406 -1.247 1 98 21 ALA B C 1
ATOM 1720 O O . ALA B 1 21 ? -13.688 5.59 -1.585 1 98 21 ALA B O 1
ATOM 1721 N N . ARG B 1 22 ? -14.367 3.869 -0.321 1 97.88 22 ARG B N 1
ATOM 1722 C CA . ARG B 1 22 ? -15.336 4.676 0.417 1 97.88 22 ARG B CA 1
ATOM 1723 C C . ARG B 1 22 ? -14.648 5.816 1.157 1 97.88 22 ARG B C 1
ATOM 1725 O O . ARG B 1 22 ? -15.109 6.957 1.125 1 97.88 22 ARG B O 1
ATOM 1732 N N . LEU B 1 23 ? -13.578 5.535 1.776 1 98.44 23 LEU B N 1
ATOM 1733 C CA . LEU B 1 23 ? -12.828 6.539 2.521 1 98.44 23 LEU B CA 1
ATOM 1734 C C . LEU B 1 23 ? -12.242 7.59 1.58 1 98.44 23 LEU B C 1
ATOM 1736 O O . LEU B 1 23 ? -12.328 8.789 1.853 1 98.44 23 LEU B O 1
ATOM 1740 N N . ALA B 1 24 ? -11.672 7.156 0.5 1 98.38 24 ALA B N 1
ATOM 1741 C CA . ALA B 1 24 ? -11.117 8.086 -0.481 1 98.38 24 ALA B CA 1
ATOM 1742 C C . ALA B 1 24 ? -12.195 9.031 -1.01 1 98.38 24 ALA B C 1
ATOM 1744 O O . ALA B 1 24 ? -11.961 10.234 -1.146 1 98.38 24 ALA B O 1
ATOM 1745 N N . ASP B 1 25 ? -13.328 8.477 -1.303 1 98.25 25 ASP B N 1
ATOM 1746 C CA . ASP B 1 25 ? -14.445 9.281 -1.785 1 98.25 25 ASP B CA 1
ATOM 1747 C C . ASP B 1 25 ? -14.875 10.305 -0.738 1 98.25 25 ASP B C 1
ATOM 1749 O O . ASP B 1 25 ? -15.188 11.453 -1.074 1 98.25 25 ASP B O 1
ATOM 1753 N N . HIS B 1 26 ? -14.914 9.867 0.487 1 98.19 26 HIS B N 1
ATOM 1754 C CA . HIS B 1 26 ? -15.258 10.758 1.589 1 98.19 26 HIS B CA 1
ATOM 1755 C C . HIS B 1 26 ? -14.289 11.93 1.67 1 98.19 26 HIS B C 1
ATOM 1757 O O . HIS B 1 26 ? -14.719 13.086 1.782 1 98.19 26 HIS B O 1
ATOM 1763 N N . LEU B 1 27 ? -13.047 11.672 1.557 1 98.25 27 LEU B N 1
ATOM 1764 C CA . LEU B 1 27 ? -12.023 12.711 1.602 1 98.25 27 LEU B CA 1
ATOM 1765 C C . LEU B 1 27 ? -12.125 13.625 0.386 1 98.25 27 LEU B C 1
ATOM 1767 O O . LEU B 1 27 ? -11.977 14.844 0.508 1 98.25 27 LEU B O 1
ATOM 1771 N N . ARG B 1 28 ? -12.367 13.031 -0.734 1 97.94 28 ARG B N 1
ATOM 1772 C CA . ARG B 1 28 ? -12.523 13.797 -1.967 1 97.94 28 ARG B CA 1
ATOM 1773 C C . ARG B 1 28 ? -13.641 14.828 -1.842 1 97.94 28 ARG B C 1
ATOM 1775 O O . ARG B 1 28 ? -13.555 15.922 -2.404 1 97.94 28 ARG B O 1
ATOM 1782 N N . GLY B 1 29 ? -14.602 14.469 -1.121 1 97.19 29 GLY B N 1
ATOM 1783 C CA . GLY B 1 29 ? -15.742 15.344 -0.913 1 97.19 29 GLY B CA 1
ATOM 1784 C C . GLY B 1 29 ? -15.5 16.391 0.163 1 97.19 29 GLY B C 1
ATOM 1785 O O . GLY B 1 29 ? -16.422 17.141 0.523 1 97.19 29 GLY B O 1
ATOM 1786 N N . GLY B 1 30 ? -14.312 16.359 0.73 1 96.81 30 GLY B N 1
ATOM 1787 C CA . GLY B 1 30 ? -13.953 17.359 1.724 1 96.81 30 GLY B CA 1
ATOM 1788 C C . GLY B 1 30 ? -14.086 16.859 3.15 1 96.81 30 GLY B C 1
ATOM 1789 O O . GLY B 1 30 ? -14.031 17.641 4.098 1 96.81 30 GLY B O 1
ATOM 1790 N N . GLY B 1 31 ? -14.297 15.57 3.318 1 96.62 31 GLY B N 1
ATOM 1791 C CA . GLY B 1 31 ? -14.438 15 4.645 1 96.62 31 GLY B CA 1
ATOM 1792 C C . GLY B 1 31 ? -13.117 14.844 5.375 1 96.62 31 GLY B C 1
ATOM 1793 O O . GLY B 1 31 ? -12.055 15.133 4.816 1 96.62 31 GLY B O 1
ATOM 1794 N N . LEU B 1 32 ? -13.227 14.406 6.648 1 96.25 32 LEU B N 1
ATOM 1795 C CA . LEU B 1 32 ? -12.07 14.242 7.516 1 96.25 32 LEU B CA 1
ATOM 1796 C C . LEU B 1 32 ? -11.859 12.773 7.875 1 96.25 32 LEU B C 1
ATOM 1798 O O . LEU B 1 32 ? -12.805 11.984 7.855 1 96.25 32 LEU B O 1
ATOM 1802 N N . ALA B 1 33 ? -10.641 12.461 8.133 1 96.56 33 ALA B N 1
ATOM 1803 C CA . ALA B 1 33 ? -10.328 11.109 8.586 1 96.56 33 ALA B CA 1
ATOM 1804 C C . ALA B 1 33 ? -9.172 11.133 9.594 1 96.56 33 ALA B C 1
ATOM 1806 O O . ALA B 1 33 ? -8.328 12.023 9.562 1 96.56 33 ALA B O 1
ATOM 1807 N N . VAL B 1 34 ? -9.211 10.227 10.461 1 95.06 34 VAL B N 1
ATOM 1808 C CA . VAL B 1 34 ? -8.102 9.922 11.352 1 95.06 34 VAL B CA 1
ATOM 1809 C C . VAL B 1 34 ? -7.414 8.633 10.906 1 95.06 34 VAL B C 1
ATOM 1811 O O . VAL B 1 34 ? -8.047 7.578 10.852 1 95.06 34 VAL B O 1
ATOM 1814 N N . LEU B 1 35 ? -6.16 8.711 10.562 1 96.56 35 LEU B N 1
ATOM 1815 C CA . LEU B 1 35 ? -5.438 7.59 9.969 1 96.56 35 LEU B CA 1
ATOM 1816 C C . LEU B 1 35 ? -4.148 7.309 10.734 1 96.56 35 LEU B C 1
ATOM 1818 O O . LEU B 1 35 ? -3.494 8.234 11.219 1 96.56 35 LEU B O 1
ATOM 1822 N N . PRO B 1 36 ? -3.756 6.109 10.742 1 95.94 36 PRO B N 1
ATOM 1823 C CA . PRO B 1 36 ? -2.578 5.73 11.523 1 95.94 36 PRO B CA 1
ATOM 1824 C C . PRO B 1 36 ? -1.271 5.93 10.766 1 95.94 36 PRO B C 1
ATOM 1826 O O . PRO B 1 36 ? -1.257 5.871 9.531 1 95.94 36 PRO B O 1
ATOM 1829 N N . THR B 1 37 ? -0.244 6.215 11.461 1 95.81 37 THR B N 1
ATOM 1830 C CA . THR B 1 37 ? 1.145 6.195 11.016 1 95.81 37 THR B CA 1
ATOM 1831 C C . THR B 1 37 ? 2.045 5.559 12.07 1 95.81 37 THR B C 1
ATOM 1833 O O . THR B 1 37 ? 1.562 5.09 13.109 1 95.81 37 THR B O 1
ATOM 1836 N N . GLU B 1 38 ? 3.305 5.484 11.812 1 96.25 38 GLU B N 1
ATOM 1837 C CA . GLU B 1 38 ? 4.254 4.879 12.742 1 96.25 38 GLU B CA 1
ATOM 1838 C C . GLU B 1 38 ? 4.582 5.824 13.898 1 96.25 38 GLU B C 1
ATOM 1840 O O . GLU B 1 38 ? 5.16 5.406 14.898 1 96.25 38 GLU B O 1
ATOM 1845 N N . THR B 1 39 ? 4.195 7.121 13.758 1 93.38 39 THR B N 1
ATOM 1846 C CA . THR B 1 39 ? 4.48 8.078 14.82 1 93.38 39 THR B CA 1
ATOM 1847 C C . THR B 1 39 ? 3.199 8.461 15.562 1 93.38 39 THR B C 1
ATOM 1849 O O . THR B 1 39 ? 3.238 9.219 16.531 1 93.3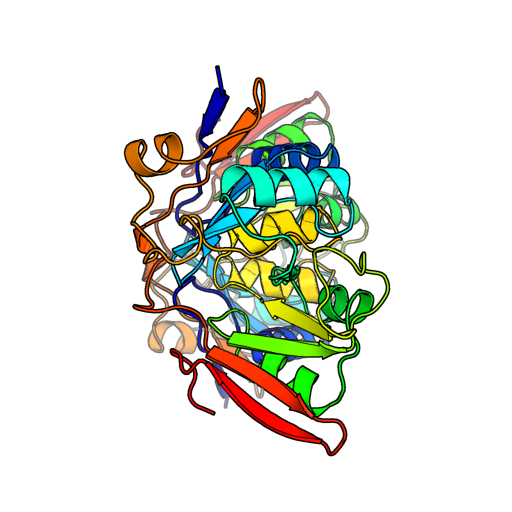8 39 THR B O 1
ATOM 1852 N N . GLY B 1 40 ? 2.107 7.93 15.172 1 91.56 40 GLY B N 1
ATOM 1853 C CA . GLY B 1 40 ? 0.799 8.242 15.727 1 91.56 40 GLY B CA 1
ATOM 1854 C C . GLY B 1 40 ? -0.298 8.289 14.68 1 91.56 40 GLY B C 1
ATOM 1855 O O . GLY B 1 40 ? -0.141 7.742 13.586 1 91.56 40 GLY B O 1
ATOM 1856 N N . HIS B 1 41 ? -1.436 8.867 15.062 1 92.94 41 HIS B N 1
ATOM 1857 C CA . HIS B 1 41 ? -2.525 9.078 14.117 1 92.94 41 HIS B CA 1
ATOM 1858 C C . HIS B 1 41 ? -2.498 10.492 13.547 1 92.94 41 HIS B C 1
ATOM 1860 O O . HIS B 1 41 ? -2.061 11.422 14.227 1 92.94 41 HIS B O 1
ATOM 1866 N N . LEU B 1 42 ? -2.889 10.617 12.328 1 92.94 42 LEU B N 1
ATOM 1867 C CA . LEU B 1 42 ? -2.961 11.945 11.727 1 92.94 42 LEU B CA 1
ATOM 1868 C C . LEU B 1 42 ? -4.402 12.312 11.398 1 92.94 42 LEU B C 1
ATOM 1870 O O . LEU B 1 42 ? -5.246 11.438 11.219 1 92.94 42 LEU B O 1
ATOM 1874 N N . LEU B 1 43 ? -4.629 13.539 11.484 1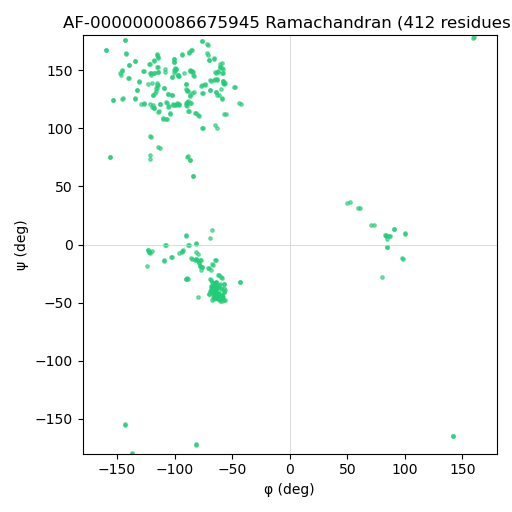 92.81 43 LEU B N 1
ATOM 1875 C CA . LEU B 1 43 ? -5.875 14.094 10.969 1 92.81 43 LEU B CA 1
ATOM 1876 C C . LEU B 1 43 ? -5.742 14.461 9.492 1 92.81 43 LEU B C 1
ATOM 1878 O O . LEU B 1 43 ? -4.973 15.359 9.148 1 92.81 43 LEU B O 1
ATOM 1882 N N . GLY B 1 44 ? -6.5 13.742 8.711 1 95.38 44 GLY B N 1
ATOM 1883 C CA . GLY B 1 44 ? -6.352 13.875 7.273 1 95.38 44 GLY B CA 1
ATOM 1884 C C . GLY B 1 44 ? -7.516 14.578 6.613 1 95.38 44 GLY B C 1
ATOM 1885 O O . GLY B 1 44 ? -8.68 14.305 6.93 1 95.38 44 GLY B O 1
ATOM 1886 N N . ALA B 1 45 ? -7.207 15.484 5.754 1 96.81 45 ALA B N 1
ATOM 1887 C CA . ALA B 1 45 ? -8.07 16.125 4.773 1 96.81 45 ALA B CA 1
ATOM 1888 C C . ALA B 1 45 ? -7.344 16.312 3.441 1 96.81 45 ALA B C 1
ATOM 1890 O O . ALA B 1 45 ? -6.113 16.312 3.395 1 96.81 45 ALA B O 1
ATOM 1891 N N . ILE B 1 46 ? -8.109 16.375 2.387 1 97.75 46 ILE B N 1
ATOM 1892 C CA . ILE B 1 46 ? -7.48 16.625 1.095 1 97.75 46 ILE B CA 1
ATOM 1893 C C . ILE B 1 46 ? -6.715 17.953 1.138 1 97.75 46 ILE B C 1
ATOM 1895 O O . ILE B 1 46 ? -7.27 18.984 1.515 1 97.75 46 ILE B O 1
ATOM 1899 N N . ALA B 1 47 ? -5.477 17.906 0.804 1 97.06 47 ALA B N 1
ATOM 1900 C CA . ALA B 1 47 ? -4.582 19.047 1.024 1 97.06 47 ALA B CA 1
ATOM 1901 C C . ALA B 1 47 ? -4.75 20.094 -0.07 1 97.06 47 ALA B C 1
ATOM 1903 O O . ALA B 1 47 ? -4.277 21.219 0.07 1 97.06 47 ALA B O 1
ATOM 1904 N N . THR B 1 48 ? -5.406 19.766 -1.142 1 96.25 48 THR B N 1
ATOM 1905 C CA . THR B 1 48 ? -5.535 20.656 -2.287 1 96.25 48 THR B CA 1
ATOM 1906 C C . THR B 1 48 ? -6.809 21.484 -2.184 1 96.25 48 THR B C 1
ATOM 1908 O O . THR B 1 48 ? -7.07 22.344 -3.039 1 96.25 48 THR B O 1
ATOM 1911 N N . ASP B 1 49 ? -7.633 21.25 -1.198 1 95.06 49 ASP B N 1
ATOM 1912 C CA . ASP B 1 49 ? -8.883 21.969 -0.959 1 95.06 49 ASP B CA 1
ATOM 1913 C C . ASP B 1 49 ? -8.812 22.766 0.337 1 95.06 49 ASP B C 1
ATOM 1915 O O . ASP B 1 49 ? -8.875 22.203 1.43 1 95.06 49 ASP B O 1
ATOM 1919 N N . LEU B 1 50 ? -8.852 24.031 0.187 1 94.12 50 LEU B N 1
ATOM 1920 C CA . LEU B 1 50 ? -8.664 24.922 1.327 1 94.12 50 LEU B CA 1
ATOM 1921 C C . LEU B 1 50 ? -9.797 24.766 2.338 1 94.12 50 LEU B C 1
ATOM 1923 O O . LEU B 1 50 ? -9.57 24.844 3.547 1 94.12 50 LEU B O 1
ATOM 1927 N N . THR B 1 51 ? -10.953 24.578 1.82 1 94.62 51 THR B N 1
ATOM 1928 C CA . THR B 1 51 ? -12.094 24.391 2.711 1 94.62 51 THR B CA 1
ATOM 1929 C C . THR B 1 51 ? -11.906 23.156 3.588 1 94.62 51 THR B C 1
ATOM 1931 O O . THR B 1 51 ? -12.156 23.203 4.793 1 94.62 51 THR B O 1
ATOM 1934 N N . ALA B 1 52 ? -11.469 22.062 3.049 1 95.19 52 ALA B N 1
ATOM 1935 C CA . ALA B 1 52 ? -11.195 20.844 3.801 1 95.19 52 ALA B CA 1
ATOM 1936 C C . ALA B 1 52 ? -10.07 21.062 4.805 1 95.19 52 ALA B C 1
ATOM 1938 O O . ALA B 1 52 ? -10.156 20.625 5.953 1 95.19 52 ALA B O 1
ATOM 1939 N N . VAL B 1 53 ? -9.047 21.734 4.406 1 94.81 53 VAL B N 1
ATOM 1940 C CA . VAL B 1 53 ? -7.895 21.969 5.266 1 94.81 53 VAL B CA 1
ATOM 1941 C C . VAL B 1 53 ? -8.297 22.844 6.453 1 94.81 53 VAL B C 1
ATOM 1943 O O . VAL B 1 53 ? -7.84 22.625 7.574 1 94.81 53 VAL B O 1
ATOM 1946 N N . ARG B 1 54 ? -9.141 23.797 6.262 1 93.25 54 ARG B N 1
ATOM 1947 C CA . ARG B 1 54 ? -9.602 24.672 7.336 1 93.25 54 ARG B CA 1
ATOM 1948 C C . ARG B 1 54 ? -10.312 23.875 8.422 1 93.25 54 ARG B C 1
ATOM 1950 O O . ARG B 1 54 ? -10.211 24.219 9.609 1 93.25 54 ARG B O 1
ATOM 1957 N N . LYS B 1 55 ? -11.008 22.828 7.984 1 92.56 55 LYS B N 1
ATOM 1958 C CA . LYS B 1 55 ? -11.656 21.969 8.969 1 92.56 55 LYS B CA 1
ATOM 1959 C C . LYS B 1 55 ? -10.625 21.359 9.922 1 92.56 55 LYS B C 1
ATOM 1961 O O . LYS B 1 55 ? -10.906 21.188 11.109 1 92.56 55 LYS B O 1
ATOM 1966 N N . VAL B 1 56 ? -9.508 21.031 9.422 1 91.44 56 VAL B N 1
ATOM 1967 C CA . VAL B 1 56 ? -8.422 20.453 10.219 1 91.44 56 VAL B CA 1
ATOM 1968 C C . VAL B 1 56 ? -7.922 21.469 11.227 1 91.44 56 VAL B C 1
ATOM 1970 O O . VAL B 1 56 ? -7.719 21.141 12.398 1 91.44 56 VAL B O 1
ATOM 1973 N N . PHE B 1 57 ? -7.773 22.672 10.828 1 89.94 57 PHE B N 1
ATOM 1974 C CA . PHE B 1 57 ? -7.293 23.734 11.703 1 89.94 57 PHE B CA 1
ATOM 1975 C C . PHE B 1 57 ? -8.312 24.031 12.805 1 89.94 57 PHE B C 1
ATOM 1977 O O . PHE B 1 57 ? -7.938 24.281 13.953 1 89.94 57 PHE B O 1
ATOM 1984 N N . THR B 1 58 ? -9.508 23.969 12.391 1 87.56 58 THR B N 1
ATOM 1985 C CA . THR B 1 58 ? -10.57 24.172 13.367 1 87.56 58 THR B CA 1
ATOM 1986 C C . THR B 1 58 ? -10.57 23.062 14.414 1 87.56 58 THR B C 1
ATOM 1988 O O . THR B 1 58 ? -10.633 23.328 15.617 1 87.56 58 THR B O 1
ATOM 1991 N N . ALA B 1 59 ? -10.453 21.875 13.953 1 86.38 59 ALA B N 1
ATOM 1992 C CA . ALA B 1 59 ? -10.5 20.719 14.836 1 86.38 59 ALA B CA 1
ATOM 1993 C C . ALA B 1 59 ? -9.336 20.734 15.828 1 86.38 59 ALA B C 1
ATOM 1995 O O . ALA B 1 59 ? -9.5 20.375 17 1 86.38 59 ALA B O 1
ATOM 1996 N N . LYS B 1 60 ? -8.211 21.203 15.414 1 83.06 60 LYS B N 1
ATOM 1997 C CA . LYS B 1 60 ? -6.996 21.109 16.219 1 83.06 60 LYS B CA 1
ATOM 1998 C C . LYS B 1 60 ? -6.766 22.406 17 1 83.06 60 LYS B C 1
ATOM 2000 O O . LYS B 1 60 ? -5.898 22.469 17.875 1 83.06 60 LYS B O 1
ATOM 2005 N N . GLY B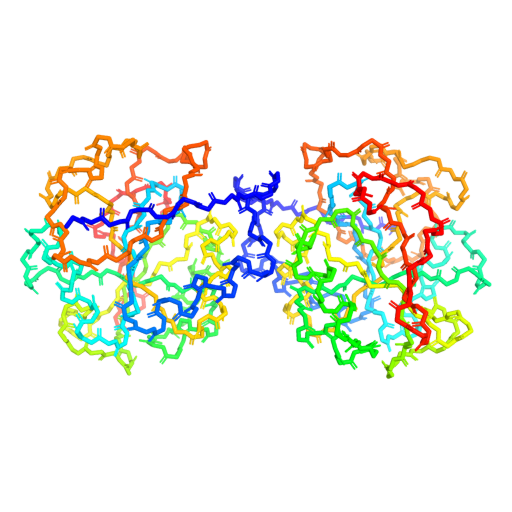 1 61 ? -7.652 23.406 16.656 1 81.19 61 GLY B N 1
ATOM 2006 C CA . GLY B 1 61 ? -7.383 24.703 17.266 1 81.19 61 GLY B CA 1
ATOM 2007 C C . GLY B 1 61 ? -6.027 25.266 16.891 1 81.19 61 GLY B C 1
ATOM 2008 O O . GLY B 1 61 ? -5.336 25.844 17.734 1 81.19 61 GLY B O 1
ATOM 2009 N N . ARG B 1 62 ? -5.648 24.922 15.711 1 72.06 62 ARG B N 1
ATOM 2010 C CA . ARG B 1 62 ? -4.344 25.344 15.211 1 72.06 62 ARG B CA 1
ATOM 2011 C C . ARG B 1 62 ? -4.418 26.75 14.609 1 72.06 62 ARG B C 1
ATOM 2013 O O . ARG B 1 62 ? -5.414 27.109 13.977 1 72.06 62 ARG B O 1
ATOM 2020 N N . SER B 1 63 ? -3.242 27.406 14.852 1 76.38 63 SER B N 1
ATOM 2021 C CA . SER B 1 63 ? -3.098 28.688 14.172 1 76.38 63 SER B CA 1
ATOM 2022 C C . SER B 1 63 ? -2.836 28.5 12.688 1 76.38 63 SER B C 1
ATOM 2024 O O . SER B 1 63 ? -2.08 27.609 12.289 1 76.38 63 SER B O 1
ATOM 2026 N N . GLU B 1 64 ? -3.451 29.281 11.898 1 76.12 64 GLU B N 1
ATOM 2027 C CA . GLU B 1 64 ? -3.268 29.25 10.453 1 76.12 64 GLU B CA 1
ATOM 2028 C C . GLU B 1 64 ? -1.843 29.641 10.062 1 76.12 64 GLU B C 1
ATOM 2030 O O . GLU B 1 64 ? -1.412 29.391 8.938 1 76.12 64 GLU B O 1
ATOM 2035 N N . SER B 1 65 ? -1.118 30.172 10.945 1 74.5 65 SER B N 1
ATOM 2036 C CA . SER B 1 65 ? 0.26 30.594 10.695 1 74.5 65 SER B CA 1
ATOM 2037 C C . SER B 1 65 ? 1.218 29.406 10.797 1 74.5 65 SER B C 1
ATOM 2039 O O . SER B 1 65 ? 2.385 29.516 10.414 1 74.5 65 SER B O 1
ATOM 2041 N N . ASN B 1 66 ? 0.737 28.266 11.203 1 81.56 66 ASN B N 1
ATOM 2042 C CA . ASN B 1 66 ? 1.523 27.047 11.32 1 81.56 66 ASN B CA 1
ATOM 2043 C C . ASN B 1 66 ? 1.048 25.984 10.336 1 81.56 66 ASN B C 1
ATOM 2045 O O . ASN B 1 66 ? 0.247 25.109 10.695 1 81.56 66 ASN B O 1
ATOM 2049 N N . PRO B 1 67 ? 1.561 26.109 9.148 1 86.44 67 PRO B N 1
ATOM 2050 C CA . PRO B 1 67 ? 1.07 25.188 8.117 1 86.44 67 PRO B CA 1
ATOM 2051 C C . PRO B 1 67 ? 1.337 23.719 8.469 1 86.44 67 PRO B C 1
ATOM 2053 O O . PRO B 1 67 ? 2.227 23.422 9.266 1 86.44 67 PRO B O 1
ATOM 2056 N N . VAL B 1 68 ? 0.545 22.938 7.91 1 91.25 68 VAL B N 1
ATOM 2057 C CA . VAL B 1 68 ? 0.662 21.5 8.18 1 91.25 68 VAL B CA 1
ATOM 2058 C C . VAL B 1 68 ? 1.41 20.828 7.031 1 91.25 68 VAL B C 1
ATOM 2060 O O . VAL B 1 68 ? 1.366 21.297 5.891 1 91.25 68 VAL B O 1
ATOM 2063 N N . HIS B 1 69 ? 2.084 19.75 7.312 1 94.62 69 HIS B N 1
ATOM 2064 C CA . HIS B 1 69 ? 2.719 18.922 6.297 1 94.62 69 HIS B CA 1
ATOM 2065 C C . HIS B 1 69 ? 1.681 18.156 5.484 1 94.62 69 HIS B C 1
ATOM 2067 O O . HIS B 1 69 ? 0.502 18.125 5.844 1 94.62 69 HIS B O 1
ATOM 2073 N N . VAL B 1 70 ? 2.119 17.672 4.414 1 97.69 70 VAL B N 1
ATOM 2074 C CA . VAL B 1 70 ? 1.22 16.859 3.605 1 97.69 70 VAL B CA 1
ATOM 2075 C C . VAL B 1 70 ? 1.772 15.438 3.492 1 97.69 70 VAL B C 1
ATOM 2077 O O . VAL B 1 70 ? 2.99 15.234 3.486 1 97.69 70 VAL B O 1
ATOM 2080 N N . ALA B 1 71 ? 0.9 14.484 3.412 1 98.5 71 ALA B N 1
ATOM 2081 C CA . ALA B 1 71 ? 1.258 13.078 3.25 1 98.5 71 ALA B CA 1
ATOM 2082 C C . ALA B 1 71 ? 1.059 12.625 1.806 1 98.5 71 ALA B C 1
ATOM 2084 O O . ALA B 1 71 ? 0.005 12.867 1.213 1 98.5 71 ALA B O 1
ATOM 2085 N N . CYS B 1 72 ? 2.051 12.023 1.239 1 98.44 72 CYS B N 1
ATOM 2086 C CA . CYS B 1 72 ? 2.025 11.438 -0.096 1 98.44 72 CYS B CA 1
ATOM 2087 C C . CYS B 1 72 ? 2.262 9.93 -0.036 1 98.44 72 CYS B C 1
ATOM 2089 O O . CYS B 1 72 ? 2.83 9.43 0.933 1 98.44 72 CYS B O 1
ATOM 2091 N N . SER B 1 73 ? 1.838 9.242 -1.088 1 98.38 73 SER B N 1
ATOM 2092 C CA . SER B 1 73 ? 1.903 7.785 -1.083 1 98.38 73 SER B CA 1
ATOM 2093 C C . SER B 1 73 ? 3.066 7.281 -1.931 1 98.38 73 SER B C 1
ATOM 2095 O O . SER B 1 73 ? 3.363 6.086 -1.939 1 98.38 73 SER B O 1
ATOM 2097 N N . SER B 1 74 ? 3.721 8.148 -2.715 1 97.25 74 SER B N 1
ATOM 2098 C CA . SER B 1 74 ? 4.797 7.777 -3.625 1 97.25 74 SER B CA 1
ATOM 2099 C C . SER B 1 74 ? 5.66 8.984 -3.986 1 97.25 74 SER B C 1
ATOM 2101 O O . SER B 1 74 ? 5.277 10.125 -3.729 1 97.25 74 SER B O 1
ATOM 2103 N N . LEU B 1 75 ? 6.773 8.711 -4.574 1 97.12 75 LEU B N 1
ATOM 2104 C CA . LEU B 1 75 ? 7.621 9.781 -5.078 1 97.12 75 LEU B CA 1
ATOM 2105 C C . LEU B 1 75 ? 6.949 10.516 -6.234 1 97.12 75 LEU B C 1
ATOM 2107 O O . LEU B 1 75 ? 7.066 11.734 -6.355 1 97.12 75 LEU B O 1
ATOM 2111 N N . ALA B 1 76 ? 6.285 9.742 -7.027 1 97 76 ALA B N 1
ATOM 2112 C CA . ALA B 1 76 ? 5.574 10.336 -8.156 1 97 76 ALA B CA 1
ATOM 2113 C C . ALA B 1 76 ? 4.516 11.328 -7.688 1 97 76 ALA B C 1
ATOM 2115 O O . ALA B 1 76 ? 4.422 12.438 -8.211 1 97 76 ALA B O 1
ATOM 2116 N N . LEU B 1 77 ? 3.766 10.945 -6.746 1 97.62 77 LEU B N 1
ATOM 2117 C CA . LEU B 1 77 ? 2.742 11.836 -6.215 1 97.62 77 LEU B CA 1
ATOM 2118 C C . LEU B 1 77 ? 3.377 13.062 -5.562 1 97.62 77 LEU B C 1
ATOM 2120 O O . LEU B 1 77 ? 2.924 14.188 -5.777 1 97.62 77 LEU B O 1
ATOM 2124 N N . ALA B 1 78 ? 4.422 12.836 -4.742 1 98 78 ALA B N 1
ATOM 2125 C CA . ALA B 1 78 ? 5.125 13.938 -4.082 1 98 78 ALA B CA 1
ATOM 2126 C C . ALA B 1 78 ? 5.652 14.938 -5.102 1 98 78 ALA B C 1
ATOM 2128 O O . ALA B 1 78 ? 5.551 16.156 -4.895 1 98 78 ALA B O 1
ATOM 2129 N N . SER B 1 79 ? 6.117 14.477 -6.223 1 97.88 79 SER B N 1
ATOM 2130 C CA . SER B 1 79 ? 6.758 15.32 -7.227 1 97.88 79 SER B CA 1
ATOM 2131 C C . SER B 1 79 ? 5.738 16.219 -7.922 1 97.88 79 SER B C 1
ATOM 2133 O O . SER B 1 79 ? 6.102 17.234 -8.523 1 97.88 79 SER B O 1
ATOM 2135 N N . ARG B 1 80 ? 4.547 15.859 -7.855 1 97.56 80 ARG B N 1
ATOM 2136 C CA . ARG B 1 80 ? 3.49 16.672 -8.453 1 97.56 80 ARG B CA 1
ATOM 2137 C C . ARG B 1 80 ? 3.189 17.891 -7.602 1 97.56 80 ARG B C 1
ATOM 2139 O O . ARG B 1 80 ? 2.639 18.891 -8.094 1 97.56 80 ARG B O 1
ATOM 2146 N N . TRP B 1 81 ? 3.619 17.797 -6.32 1 97 81 TRP B N 1
ATOM 2147 C CA . TRP B 1 81 ? 3.17 18.844 -5.398 1 97 81 TRP B CA 1
ATOM 2148 C C . TRP B 1 81 ? 4.355 19.547 -4.75 1 97 81 TRP B C 1
ATOM 2150 O O . TRP B 1 81 ? 4.18 20.516 -4.008 1 97 81 TRP B O 1
ATOM 2160 N N . ALA B 1 82 ? 5.547 19.031 -5.055 1 97.06 82 ALA B N 1
ATOM 2161 C CA . ALA B 1 82 ? 6.77 19.562 -4.465 1 97.06 82 ALA B CA 1
ATOM 2162 C C . ALA B 1 82 ? 7.941 19.469 -5.438 1 97.06 82 ALA B C 1
ATOM 2164 O O . ALA B 1 82 ? 7.98 18.562 -6.277 1 97.06 82 ALA B O 1
ATOM 2165 N N . GLU B 1 83 ? 8.789 20.406 -5.371 1 96.12 83 GLU B N 1
ATOM 2166 C CA . GLU B 1 83 ? 10.031 20.312 -6.133 1 96.12 83 GLU B CA 1
ATOM 2167 C C . GLU B 1 83 ? 11.039 19.406 -5.441 1 96.12 83 GLU B C 1
ATOM 2169 O O . GLU B 1 83 ? 11.609 19.766 -4.41 1 96.12 83 GLU B O 1
ATOM 2174 N N . LEU B 1 84 ? 11.25 18.297 -6.07 1 96.5 84 LEU B N 1
ATOM 2175 C CA . LEU B 1 84 ? 12.18 17.328 -5.504 1 96.5 84 LEU B CA 1
ATOM 2176 C C . LEU B 1 84 ? 13.484 17.297 -6.289 1 96.5 84 LEU B C 1
ATOM 2178 O O . LEU B 1 84 ? 13.523 16.812 -7.422 1 96.5 84 LEU B O 1
ATOM 2182 N N . ASP B 1 85 ? 14.492 17.812 -5.703 1 95.81 85 ASP B N 1
ATOM 2183 C CA . ASP B 1 85 ? 15.805 17.656 -6.324 1 95.81 85 ASP B CA 1
ATOM 2184 C C . ASP B 1 85 ? 16.406 16.297 -6.004 1 95.81 85 ASP B C 1
ATOM 2186 O O . ASP B 1 85 ? 15.742 15.438 -5.422 1 95.81 85 ASP B O 1
ATOM 2190 N N . GLU B 1 86 ? 17.625 16.125 -6.371 1 96 86 GLU B N 1
ATOM 2191 C CA . GLU B 1 86 ? 18.266 14.82 -6.223 1 96 86 GLU B CA 1
ATOM 2192 C C . GLU B 1 86 ? 18.422 14.445 -4.75 1 96 86 GLU B C 1
ATOM 2194 O O . GLU B 1 86 ? 18.266 13.273 -4.383 1 96 86 GLU B O 1
ATOM 2199 N N . VAL B 1 87 ? 18.688 15.406 -3.99 1 96.94 87 VAL B N 1
ATOM 2200 C CA . VAL B 1 87 ? 18.891 15.18 -2.564 1 96.94 87 VAL B CA 1
ATOM 2201 C C . VAL B 1 87 ? 17.578 14.742 -1.916 1 96.94 87 VAL B C 1
ATOM 2203 O O . VAL B 1 87 ? 17.547 13.758 -1.168 1 96.94 87 VAL B O 1
ATOM 2206 N N . ALA B 1 88 ? 16.547 15.477 -2.234 1 97.38 88 ALA B N 1
ATOM 2207 C CA . ALA B 1 88 ? 15.234 15.141 -1.697 1 97.38 88 ALA B CA 1
ATOM 2208 C C . ALA B 1 88 ? 14.797 13.75 -2.139 1 97.38 88 ALA B C 1
ATOM 2210 O O . ALA B 1 88 ? 14.273 12.977 -1.336 1 97.38 88 ALA B O 1
ATOM 2211 N N . VAL B 1 89 ? 14.992 13.461 -3.398 1 97.75 89 VAL B N 1
ATOM 2212 C CA . VAL B 1 89 ? 14.633 12.156 -3.941 1 97.75 89 VAL B CA 1
ATOM 2213 C C . VAL B 1 89 ? 15.414 11.062 -3.219 1 97.75 89 VAL B C 1
ATOM 2215 O O . VAL B 1 89 ? 14.852 10.031 -2.854 1 97.75 89 VAL B O 1
ATOM 2218 N N . ASP B 1 90 ? 16.672 11.289 -3.018 1 97.38 90 ASP B N 1
ATOM 2219 C CA . ASP B 1 90 ? 17.516 10.305 -2.338 1 97.38 90 ASP B CA 1
ATOM 2220 C C . ASP B 1 90 ? 17.031 10.062 -0.911 1 97.38 90 ASP B C 1
ATOM 2222 O O . ASP B 1 90 ? 16.922 8.914 -0.476 1 97.38 90 ASP B O 1
ATOM 2226 N N . LEU B 1 91 ? 16.734 11.117 -0.188 1 97.81 91 LEU B N 1
ATOM 2227 C CA . LEU B 1 91 ? 16.25 11.008 1.185 1 97.81 91 LEU B CA 1
ATOM 2228 C C . LEU B 1 91 ? 14.945 10.227 1.243 1 97.81 91 LEU B C 1
ATOM 2230 O O . LEU B 1 91 ? 14.82 9.289 2.033 1 97.81 91 LEU B O 1
ATOM 2234 N N . LEU B 1 92 ? 14.062 10.625 0.395 1 98.12 92 LEU B N 1
ATOM 2235 C CA . LEU B 1 92 ? 12.758 9.977 0.396 1 98.12 92 LEU B CA 1
ATOM 2236 C C . LEU B 1 92 ? 12.875 8.516 -0.031 1 98.12 92 LEU B C 1
ATOM 2238 O O . LEU B 1 92 ? 12.195 7.645 0.521 1 98.12 92 LEU B O 1
ATOM 2242 N N . SER B 1 93 ? 13.719 8.234 -0.989 1 97.88 93 SER B N 1
ATOM 2243 C CA . SER B 1 93 ? 13.906 6.875 -1.478 1 97.88 93 SER B CA 1
ATOM 2244 C C . SER B 1 93 ? 14.477 5.973 -0.387 1 97.88 93 SER B C 1
ATOM 2246 O O . SER B 1 93 ? 14.094 4.805 -0.279 1 97.88 93 SER B O 1
ATOM 2248 N N . ARG B 1 94 ? 15.273 6.523 0.457 1 97.38 94 ARG B N 1
ATOM 2249 C CA . ARG B 1 94 ? 16.031 5.742 1.43 1 97.38 94 ARG B CA 1
ATOM 2250 C C . ARG B 1 94 ? 15.25 5.574 2.727 1 97.38 94 ARG B C 1
ATOM 2252 O O . ARG B 1 94 ? 15.367 4.551 3.402 1 97.38 94 ARG B O 1
ATOM 2259 N N . PHE B 1 95 ? 14.398 6.57 3.041 1 98 95 PHE B N 1
ATOM 2260 C CA . PHE B 1 95 ? 13.914 6.574 4.418 1 98 95 PHE B CA 1
ATOM 2261 C C . PHE B 1 95 ? 12.398 6.5 4.457 1 98 95 PHE B C 1
ATOM 2263 O O . PHE B 1 95 ? 11.797 6.445 5.535 1 98 95 PHE B O 1
ATOM 2270 N N . THR B 1 96 ? 11.758 6.59 3.229 1 98.19 96 THR B N 1
ATOM 2271 C CA . THR B 1 96 ? 10.305 6.535 3.23 1 98.19 96 THR B CA 1
ATOM 2272 C C . THR B 1 96 ? 9.805 5.359 2.391 1 98.19 96 THR B C 1
ATOM 2274 O O . THR B 1 96 ? 10.484 4.934 1.45 1 98.19 96 THR B O 1
ATOM 2277 N N . PRO B 1 97 ? 8.688 4.785 2.791 1 98.56 97 PRO B N 1
ATOM 2278 C CA . PRO B 1 97 ? 7.84 5.102 3.941 1 98.56 97 PRO B CA 1
ATOM 2279 C C . PRO B 1 97 ? 8.594 5.031 5.27 1 98.56 97 PRO B C 1
ATOM 2281 O O . PRO B 1 97 ? 9.445 4.156 5.449 1 98.56 97 PRO B O 1
ATOM 2284 N N . GLY B 1 98 ? 8.289 5.984 6.16 1 98.25 98 GLY B N 1
ATOM 2285 C CA . GLY B 1 98 ? 8.992 6.055 7.43 1 98.25 98 GLY B CA 1
ATOM 2286 C C . GLY B 1 98 ? 8.898 7.418 8.094 1 98.25 98 GLY B C 1
ATOM 2287 O O . GLY B 1 98 ? 8.258 8.328 7.559 1 98.25 98 GLY B O 1
ATOM 2288 N N . PRO B 1 99 ? 9.461 7.555 9.234 1 97.56 99 PRO B N 1
ATOM 2289 C CA . PRO B 1 99 ? 9.289 8.75 10.062 1 97.56 99 PRO B CA 1
ATOM 2290 C C . PRO B 1 99 ? 10.242 9.883 9.68 1 97.56 99 PRO B C 1
ATOM 2292 O O . PRO B 1 99 ? 11 10.375 10.516 1 97.56 99 PRO B O 1
ATOM 2295 N N . LEU B 1 100 ? 10.125 10.297 8.445 1 97.94 100 LEU B N 1
ATOM 2296 C CA . LEU B 1 100 ? 10.891 11.414 7.895 1 97.94 100 LEU B CA 1
ATOM 2297 C C . LEU B 1 100 ? 9.977 12.375 7.137 1 97.94 100 LEU B C 1
ATOM 2299 O O . LEU B 1 100 ? 9.109 11.945 6.379 1 97.94 100 LEU B O 1
ATOM 2303 N N . THR B 1 101 ? 10.141 13.617 7.402 1 97.69 101 THR B N 1
ATOM 2304 C CA . THR B 1 101 ? 9.484 14.688 6.652 1 97.69 101 THR B CA 1
ATOM 2305 C C . THR B 1 101 ? 10.523 15.594 5.984 1 97.69 101 THR B C 1
ATOM 2307 O O . THR B 1 101 ? 11.461 16.047 6.633 1 97.69 101 THR B O 1
ATOM 2310 N N . VAL B 1 102 ? 10.383 15.82 4.742 1 98.06 102 VAL B N 1
ATOM 2311 C CA . VAL B 1 102 ? 11.344 16.609 3.984 1 98.06 102 VAL B CA 1
ATOM 2312 C C . VAL B 1 102 ? 10.695 17.922 3.529 1 98.06 102 VAL B C 1
ATOM 2314 O O . VAL B 1 102 ? 9.688 17.906 2.82 1 98.06 102 VAL B O 1
ATOM 2317 N N . VAL B 1 103 ? 11.227 19 3.916 1 97.5 103 VAL B N 1
ATOM 2318 C CA . VAL B 1 103 ? 10.727 20.312 3.527 1 97.5 103 VAL B CA 1
ATOM 2319 C C . VAL B 1 103 ? 11.406 20.766 2.234 1 97.5 103 VAL B C 1
ATOM 2321 O O . VAL B 1 103 ? 12.633 20.859 2.17 1 97.5 103 VAL B O 1
ATOM 2324 N N . VAL B 1 104 ? 10.648 21.031 1.228 1 97 104 VAL B N 1
ATOM 2325 C CA . VAL B 1 104 ? 11.117 21.406 -0.101 1 97 104 VAL B CA 1
ATOM 2326 C C . VAL B 1 104 ? 10.195 22.469 -0.689 1 97 104 VAL B C 1
ATOM 2328 O O . VAL B 1 104 ? 9.109 22.734 -0.15 1 97 104 VAL B O 1
ATOM 2331 N N . PRO B 1 105 ? 10.602 23.141 -1.717 1 96.06 105 PRO B N 1
ATOM 2332 C CA . PRO B 1 105 ? 9.688 24.094 -2.35 1 96.06 105 PRO B CA 1
ATOM 2333 C C . PRO B 1 105 ? 8.383 23.453 -2.807 1 96.06 105 PRO B C 1
ATOM 2335 O O . PRO B 1 105 ? 8.391 22.328 -3.318 1 96.06 105 PRO B O 1
ATOM 2338 N N . ALA B 1 106 ? 7.312 24.125 -2.588 1 95.88 106 ALA B N 1
ATOM 2339 C CA . ALA B 1 106 ? 5.984 23.625 -2.943 1 95.88 106 ALA B CA 1
ATOM 2340 C C . ALA B 1 106 ? 5.664 23.922 -4.406 1 95.88 106 ALA B C 1
ATOM 2342 O O . ALA B 1 106 ? 6.227 24.844 -5 1 95.88 106 ALA B O 1
ATOM 2343 N N . LYS B 1 107 ? 4.859 22.969 -4.945 1 92.88 107 LYS B N 1
ATOM 2344 C CA . LYS B 1 107 ? 4.316 23.094 -6.293 1 92.88 107 LYS B CA 1
ATOM 2345 C C . LYS B 1 107 ? 2.826 22.75 -6.324 1 92.88 107 LYS B C 1
ATOM 2347 O O . LYS B 1 107 ? 2.4 21.75 -5.75 1 92.88 107 LYS B O 1
ATOM 2352 N N . ASN B 1 108 ? 1.944 23.656 -6.863 1 91.69 108 ASN B N 1
ATOM 2353 C CA . ASN B 1 108 ? 0.552 23.344 -7.168 1 91.69 108 ASN B CA 1
ATOM 2354 C C . ASN B 1 108 ? -0.277 23.172 -5.898 1 91.69 108 ASN B C 1
ATOM 2356 O O . ASN B 1 108 ? -1.282 22.469 -5.898 1 91.69 108 ASN B O 1
ATOM 2360 N N . LEU B 1 109 ? 0.177 23.625 -4.773 1 92.38 109 LEU B N 1
ATOM 2361 C CA . LEU B 1 109 ? -0.542 23.562 -3.506 1 92.38 109 LEU B CA 1
ATOM 2362 C C . LEU B 1 109 ? -1.026 24.953 -3.1 1 92.38 109 LEU B C 1
ATOM 2364 O O . LEU B 1 109 ? -0.422 25.969 -3.475 1 92.38 109 LEU B O 1
ATOM 2368 N N . PRO B 1 110 ? -2.129 24.891 -2.363 1 87.38 110 PRO B N 1
ATOM 2369 C CA . PRO B 1 110 ? -2.537 26.203 -1.834 1 87.38 110 PRO B CA 1
ATOM 2370 C C . PRO B 1 110 ? -1.448 26.859 -0.995 1 87.38 110 PRO B C 1
ATOM 2372 O O . PRO B 1 110 ? -0.785 26.203 -0.198 1 87.38 110 PRO B O 1
ATOM 2375 N N . ALA B 1 111 ? -1.32 28.125 -1.206 1 84.31 111 ALA B N 1
ATOM 2376 C CA . ALA B 1 111 ? -0.256 28.875 -0.542 1 84.31 111 ALA B CA 1
ATOM 2377 C C . ALA B 1 111 ? -0.509 28.969 0.96 1 84.31 111 ALA B C 1
ATOM 2379 O O . ALA B 1 111 ? 0.427 29.156 1.743 1 84.31 111 ALA B O 1
ATOM 2380 N N . GLU B 1 112 ? -1.786 28.781 1.266 1 85.38 112 GLU B N 1
ATOM 2381 C CA . GLU B 1 112 ? -2.146 28.906 2.674 1 85.38 112 GLU B CA 1
ATOM 2382 C C . GLU B 1 112 ? -2.289 27.547 3.332 1 85.38 112 GLU B C 1
ATOM 2384 O O . GLU B 1 112 ? -2.572 26.547 2.656 1 85.38 112 GLU B O 1
ATOM 2389 N N . LEU B 1 113 ? -1.968 27.406 4.613 1 84.5 113 LEU B N 1
ATOM 2390 C CA . LEU B 1 113 ? -2.312 26.375 5.586 1 84.5 113 LEU B CA 1
ATOM 2391 C C . LEU B 1 113 ? -1.428 25.141 5.406 1 84.5 113 LEU B C 1
ATOM 2393 O O . LEU B 1 113 ? -1.224 24.375 6.352 1 84.5 113 LEU B O 1
ATOM 2397 N N . VAL B 1 114 ? -0.949 24.984 4.016 1 82.75 114 VAL B N 1
ATOM 2398 C CA . VAL B 1 114 ? -0.135 23.781 3.85 1 82.75 114 VAL B CA 1
ATOM 2399 C C . VAL B 1 114 ? 1.25 24.156 3.334 1 82.75 114 VAL B C 1
ATOM 2401 O O . VAL B 1 114 ? 2.109 23.297 3.145 1 82.75 114 VAL B O 1
ATOM 2404 N N . THR B 1 115 ? 1.405 25.359 3.016 1 84.31 115 THR B N 1
ATOM 2405 C CA . THR B 1 115 ? 2.713 25.844 2.588 1 84.31 115 THR B CA 1
ATOM 2406 C C . THR B 1 115 ? 3.203 26.969 3.508 1 84.31 115 THR B C 1
ATOM 2408 O O . THR B 1 115 ? 2.398 27.672 4.113 1 84.31 115 THR B O 1
ATOM 2411 N N . LEU B 1 116 ? 4.508 27.016 3.723 1 86.75 116 LEU B N 1
ATOM 2412 C CA . LEU B 1 116 ? 5.156 28.078 4.484 1 86.75 116 LEU B CA 1
ATOM 2413 C C . LEU B 1 116 ? 6.328 28.672 3.711 1 86.75 116 LEU B C 1
ATOM 2415 O O . LEU B 1 116 ? 7.281 27.953 3.383 1 86.75 116 LEU B O 1
ATOM 2419 N N . ASN B 1 117 ? 6.273 29.953 3.459 1 89.56 117 ASN B N 1
ATOM 2420 C CA . ASN B 1 117 ? 7.324 30.625 2.707 1 89.56 117 ASN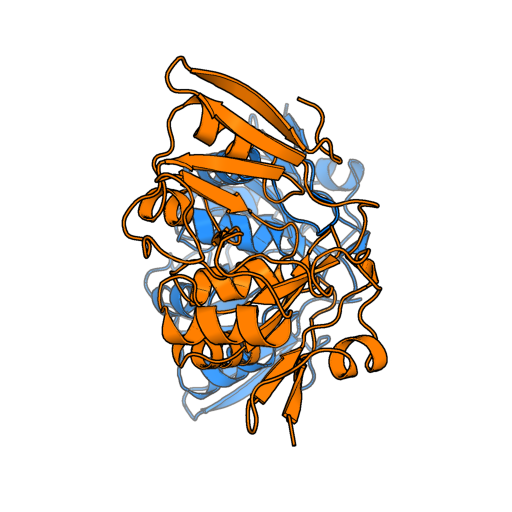 B CA 1
ATOM 2421 C C . ASN B 1 117 ? 7.66 29.891 1.419 1 89.56 117 ASN B C 1
ATOM 2423 O O . ASN B 1 117 ? 8.836 29.672 1.106 1 89.56 117 ASN B O 1
ATOM 2427 N N . GLY B 1 118 ? 6.609 29.344 0.844 1 92.5 118 GLY B N 1
ATOM 2428 C CA . GLY B 1 118 ? 6.754 28.688 -0.443 1 92.5 118 GLY B CA 1
ATOM 2429 C C . GLY B 1 118 ? 7.215 27.234 -0.324 1 92.5 118 GLY B C 1
ATOM 2430 O O . GLY B 1 118 ? 7.48 26.578 -1.333 1 92.5 118 GLY B O 1
ATOM 2431 N N . THR B 1 119 ? 7.328 26.719 0.899 1 95.5 119 THR B N 1
ATOM 2432 C CA . THR B 1 119 ? 7.801 25.359 1.088 1 95.5 119 THR B CA 1
ATOM 2433 C C . THR B 1 119 ? 6.699 24.469 1.669 1 95.5 119 THR B C 1
ATOM 2435 O O . THR B 1 119 ? 5.695 24.984 2.178 1 95.5 119 THR B O 1
ATOM 2438 N N . VAL B 1 120 ? 6.891 23.234 1.501 1 96.81 120 VAL B N 1
ATOM 2439 C CA . VAL B 1 120 ? 5.965 22.25 2.049 1 96.81 120 VAL B CA 1
ATOM 2440 C C . VAL B 1 120 ? 6.746 21.062 2.623 1 96.81 120 VAL B C 1
ATOM 2442 O O . VAL B 1 120 ? 7.797 20.703 2.098 1 96.81 120 VAL B O 1
ATOM 2445 N N . GLY B 1 121 ? 6.25 20.547 3.682 1 97.12 121 GLY B N 1
ATOM 2446 C CA . GLY B 1 121 ? 6.785 19.312 4.227 1 97.12 121 GLY B CA 1
ATOM 2447 C C . GLY B 1 121 ? 6.133 18.078 3.646 1 97.12 121 GLY B C 1
ATOM 2448 O O . GLY B 1 121 ? 4.914 17.906 3.742 1 97.12 121 GLY B O 1
ATOM 2449 N N . ILE B 1 122 ? 6.957 17.188 3.068 1 98.06 122 ILE B N 1
ATOM 2450 C CA . ILE B 1 122 ? 6.477 15.953 2.475 1 98.06 122 ILE B CA 1
ATOM 2451 C C . ILE B 1 122 ? 6.695 14.797 3.445 1 98.06 122 ILE B C 1
ATOM 2453 O O . ILE B 1 122 ? 7.836 14.5 3.818 1 98.06 122 ILE B O 1
ATOM 2457 N N . ARG B 1 123 ? 5.613 14.195 3.783 1 97.75 123 ARG B N 1
ATOM 2458 C CA . ARG B 1 123 ? 5.605 13.023 4.648 1 97.75 123 ARG B CA 1
ATOM 2459 C C . ARG B 1 123 ? 5.086 11.797 3.904 1 97.75 123 ARG B C 1
ATOM 2461 O O . ARG B 1 123 ? 4.125 11.891 3.139 1 97.75 123 ARG B O 1
ATOM 2468 N N . VAL B 1 124 ? 5.773 10.648 4.059 1 98.56 124 VAL B N 1
ATOM 2469 C CA . VAL B 1 124 ? 5.273 9.359 3.605 1 98.56 124 VAL B CA 1
ATOM 2470 C C . VAL B 1 124 ? 5.184 8.398 4.789 1 98.56 124 VAL B C 1
ATOM 2472 O O . VAL B 1 124 ? 6.145 7.688 5.098 1 98.56 124 VAL B O 1
ATOM 2475 N N . PRO B 1 125 ? 4.027 8.367 5.367 1 98.12 125 PRO B N 1
ATOM 2476 C CA . PRO B 1 125 ? 3.906 7.574 6.594 1 98.12 125 PRO B CA 1
ATOM 2477 C C . PRO B 1 125 ? 4.105 6.078 6.352 1 98.12 125 PRO B C 1
ATOM 2479 O O . PRO B 1 125 ? 3.732 5.566 5.293 1 98.12 125 PRO B O 1
ATOM 2482 N N . ASP B 1 126 ? 4.656 5.449 7.379 1 98.31 126 ASP B N 1
ATOM 2483 C CA . ASP B 1 126 ? 4.82 4 7.324 1 98.31 126 ASP B CA 1
ATOM 2484 C C . ASP B 1 126 ? 3.562 3.285 7.809 1 98.31 126 ASP B C 1
ATOM 2486 O O . ASP B 1 126 ? 3.576 2.635 8.852 1 98.31 126 ASP B O 1
ATOM 2490 N N . HIS B 1 127 ? 2.549 3.32 6.996 1 98.5 127 HIS B N 1
ATOM 2491 C CA . HIS B 1 127 ? 1.305 2.604 7.25 1 98.5 127 HIS B CA 1
ATOM 2492 C C . HIS B 1 127 ? 0.577 2.281 5.949 1 98.5 127 HIS B C 1
ATOM 2494 O O . HIS B 1 127 ? 0.205 3.188 5.199 1 98.5 127 HIS B O 1
ATOM 2500 N N . PRO B 1 128 ? 0.295 1.021 5.758 1 98.5 128 PRO B N 1
ATOM 2501 C CA . PRO B 1 128 ? -0.185 0.607 4.438 1 98.5 128 PRO B CA 1
ATOM 2502 C C . PRO B 1 128 ? -1.573 1.156 4.117 1 98.5 128 PRO B C 1
ATOM 2504 O O . PRO B 1 128 ? -1.824 1.585 2.986 1 98.5 128 PRO B O 1
ATOM 2507 N N . ALA B 1 129 ? -2.494 1.187 5.047 1 98.56 129 ALA B N 1
ATOM 2508 C CA . ALA B 1 129 ? -3.842 1.681 4.77 1 98.56 129 ALA B CA 1
ATOM 2509 C C . ALA B 1 129 ? -3.822 3.172 4.445 1 98.56 129 ALA B C 1
ATOM 2511 O O . ALA B 1 129 ? -4.547 3.629 3.557 1 98.56 129 ALA B O 1
ATOM 2512 N N . THR B 1 130 ? -3.076 3.896 5.191 1 98.56 130 THR B N 1
ATOM 2513 C CA . THR B 1 130 ? -2.955 5.328 4.941 1 98.56 130 THR B CA 1
ATOM 2514 C C . THR B 1 130 ? -2.432 5.59 3.531 1 98.56 130 THR B C 1
ATOM 2516 O O . THR B 1 130 ? -2.996 6.402 2.793 1 98.56 130 THR B O 1
ATOM 2519 N N . LEU B 1 131 ? -1.418 4.836 3.16 1 98.56 131 LEU B N 1
ATOM 2520 C CA . LEU B 1 131 ? -0.842 5.008 1.83 1 98.56 131 LEU B CA 1
ATOM 2521 C C . LEU B 1 131 ? -1.825 4.562 0.751 1 98.56 131 LEU B C 1
ATOM 2523 O O . LEU B 1 131 ? -1.916 5.188 -0.307 1 98.56 131 LEU B O 1
ATOM 2527 N N . GLN B 1 132 ? -2.59 3.525 1.05 1 97.56 132 GLN B N 1
ATOM 2528 C CA . GLN B 1 132 ? -3.625 3.039 0.143 1 97.56 132 GLN B CA 1
ATOM 2529 C C . GLN B 1 132 ? -4.625 4.145 -0.194 1 97.56 132 GLN B C 1
ATOM 2531 O O . GLN B 1 132 ? -4.938 4.367 -1.365 1 97.56 132 GLN B O 1
ATOM 2536 N N . VAL B 1 133 ? -5.059 4.797 0.812 1 98.38 133 VAL B N 1
ATOM 2537 C CA . VAL B 1 133 ? -6.109 5.797 0.667 1 98.38 133 VAL B CA 1
ATOM 2538 C C . VAL B 1 133 ? -5.566 7.016 -0.074 1 98.38 133 VAL B C 1
ATOM 2540 O O . VAL B 1 133 ? -6.223 7.547 -0.973 1 98.38 133 VAL B O 1
ATOM 2543 N N . VAL B 1 134 ? -4.379 7.43 0.266 1 98.62 134 VAL B N 1
ATOM 2544 C CA . VAL B 1 134 ? -3.764 8.578 -0.386 1 98.62 134 VAL B CA 1
ATOM 2545 C C . VAL B 1 134 ? -3.535 8.273 -1.865 1 98.62 134 VAL B C 1
ATOM 2547 O O . VAL B 1 134 ? -3.762 9.133 -2.725 1 98.62 134 VAL B O 1
ATOM 2550 N N . ASP B 1 135 ? -3.09 7.102 -2.127 1 97.94 135 ASP B N 1
ATOM 2551 C CA . ASP B 1 135 ? -2.854 6.684 -3.506 1 97.94 135 ASP B CA 1
ATOM 2552 C C . ASP B 1 135 ? -4.145 6.727 -4.32 1 97.94 135 ASP B C 1
ATOM 2554 O O . ASP B 1 135 ? -4.16 7.242 -5.441 1 97.94 135 ASP B O 1
ATOM 2558 N N . LEU B 1 136 ? -5.223 6.195 -3.777 1 97.19 136 LEU B N 1
ATOM 2559 C CA . LEU B 1 136 ? -6.523 6.172 -4.438 1 97.19 136 LEU B CA 1
ATOM 2560 C C . LEU B 1 136 ? -7.043 7.586 -4.672 1 97.19 136 LEU B C 1
ATOM 2562 O O . LEU B 1 136 ? -7.68 7.859 -5.688 1 97.19 136 LEU B O 1
ATOM 2566 N N . LEU B 1 137 ? -6.766 8.398 -3.705 1 97.5 137 LEU B N 1
ATOM 2567 C CA . LEU B 1 137 ? -7.195 9.789 -3.797 1 97.5 137 LEU B CA 1
ATOM 2568 C C . LEU B 1 137 ? -6.484 10.5 -4.941 1 97.5 137 LEU B C 1
ATOM 2570 O O . LEU B 1 137 ? -7.078 11.344 -5.617 1 97.5 137 LEU B O 1
ATOM 2574 N N . GLY B 1 138 ? -5.168 10.195 -5.066 1 97.19 138 GLY B N 1
ATOM 2575 C CA . GLY B 1 138 ? -4.383 10.773 -6.148 1 97.19 138 GLY B CA 1
ATOM 2576 C C . GLY B 1 138 ? -3.848 12.156 -5.824 1 97.19 138 GLY B C 1
ATOM 2577 O O . GLY B 1 138 ? -3.23 12.805 -6.676 1 97.19 138 GLY B O 1
ATOM 2578 N N . VAL B 1 139 ? -4.168 12.664 -4.684 1 97.81 139 VAL B N 1
ATOM 2579 C CA . VAL B 1 139 ? -3.652 13.93 -4.176 1 97.81 139 VAL B CA 1
ATOM 2580 C C . VAL B 1 139 ? -3.234 13.766 -2.715 1 97.81 139 VAL B C 1
ATOM 2582 O O . VAL B 1 139 ? -3.691 12.844 -2.031 1 97.81 139 VAL B O 1
ATOM 2585 N N . PRO B 1 140 ? -2.359 14.609 -2.182 1 98.31 140 PRO B N 1
ATOM 2586 C CA . PRO B 1 140 ? -1.923 14.477 -0.79 1 98.31 140 PRO B CA 1
ATOM 2587 C C . PRO B 1 140 ? -3.023 14.828 0.209 1 98.31 140 PRO B C 1
ATOM 2589 O O . PRO B 1 140 ? -4 15.492 -0.149 1 98.31 140 PRO B O 1
ATOM 2592 N N . ILE B 1 141 ? -2.846 14.336 1.389 1 98.38 141 ILE B N 1
ATOM 2593 C CA . ILE B 1 141 ? -3.689 14.75 2.504 1 98.38 141 ILE B CA 1
ATOM 2594 C C . ILE B 1 141 ? -2.844 15.477 3.549 1 98.38 141 ILE B C 1
ATOM 2596 O O . ILE B 1 141 ? -1.613 15.414 3.508 1 98.38 141 ILE B O 1
ATOM 2600 N N . THR B 1 142 ? -3.508 16.172 4.414 1 96.44 142 THR B N 1
ATOM 2601 C CA . THR B 1 142 ? -2.799 16.797 5.52 1 96.44 142 THR B CA 1
ATOM 2602 C C . THR B 1 142 ? -2.164 15.75 6.426 1 96.44 142 THR B C 1
ATOM 2604 O O . THR B 1 142 ? -2.723 14.664 6.613 1 96.44 142 THR B O 1
ATOM 2607 N N . ALA B 1 143 ? -1.054 16.078 6.859 1 92.88 143 ALA B N 1
ATOM 2608 C CA . ALA B 1 143 ? -0.326 15.219 7.793 1 92.88 143 ALA B CA 1
ATOM 2609 C C . ALA B 1 143 ? -0.034 15.953 9.094 1 92.88 143 ALA B C 1
ATOM 2611 O O . ALA B 1 143 ? 1.073 16.453 9.297 1 92.88 143 ALA B O 1
ATOM 2612 N N . THR B 1 144 ? -1.023 16.094 9.953 1 87.5 144 THR B N 1
ATOM 2613 C CA . THR B 1 144 ? -0.873 16.688 11.273 1 87.5 144 THR B CA 1
ATOM 2614 C C . THR B 1 144 ? -1.328 15.711 12.359 1 87.5 144 THR B C 1
ATOM 2616 O O . THR B 1 144 ? -2.295 14.969 12.164 1 87.5 144 THR B O 1
ATOM 2619 N N . SER B 1 145 ? -0.591 15.68 13.367 1 82 145 SER B N 1
ATOM 2620 C CA . SER B 1 145 ? -0.894 14.75 14.445 1 82 145 SER B CA 1
ATOM 2621 C C . SER B 1 145 ? -2.248 15.055 15.078 1 82 145 SER B C 1
ATOM 2623 O O . SER B 1 145 ? -2.742 16.188 14.984 1 82 145 SER B O 1
ATOM 2625 N N . LEU B 1 146 ? -2.916 14.078 15.57 1 76.56 146 LEU B N 1
ATOM 2626 C CA . LEU B 1 146 ? -4.246 14.211 16.156 1 76.56 146 LEU B CA 1
ATOM 2627 C C . LEU B 1 146 ? -4.184 14.984 17.469 1 76.56 146 LEU B C 1
ATOM 2629 O O . LEU B 1 146 ? -5.219 15.367 18.031 1 76.56 146 LEU B O 1
ATOM 2633 N N . ASN B 1 147 ? -3.207 15.492 17.891 1 66.25 147 ASN B N 1
ATOM 2634 C CA . ASN B 1 147 ? -3.164 16.234 19.156 1 66.25 147 ASN B CA 1
ATOM 2635 C C . ASN B 1 147 ? -3.424 17.719 18.938 1 66.25 147 ASN B C 1
ATOM 2637 O O . ASN B 1 147 ? -3.305 18.219 17.812 1 66.25 147 ASN B O 1
ATOM 2641 N N . ARG B 1 148 ? -4.078 18.25 20.016 1 61.28 148 ARG B N 1
ATOM 2642 C CA . ARG B 1 148 ? -4.191 19.703 19.969 1 61.28 148 ARG B CA 1
ATOM 2643 C C . ARG B 1 148 ? -2.816 20.359 19.828 1 61.28 148 ARG B C 1
ATOM 2645 O O . ARG B 1 148 ? -1.829 19.844 20.359 1 61.28 148 ARG B O 1
ATOM 2652 N N . SER B 1 149 ? -2.777 21.266 19.094 1 58.41 149 SER B N 1
ATOM 2653 C CA . SER B 1 149 ? -1.523 21.969 18.875 1 58.41 149 SER B CA 1
ATOM 2654 C C . SER B 1 149 ? -0.785 22.219 20.172 1 58.41 149 SER B C 1
ATOM 2656 O O . SER B 1 149 ? -1.377 22.703 21.141 1 58.41 149 SER B O 1
ATOM 2658 N N . GLY B 1 150 ? 0.461 21.688 20.234 1 55 150 GLY B N 1
ATOM 2659 C CA . GLY B 1 150 ? 1.262 21.938 21.422 1 55 150 GLY B CA 1
ATOM 2660 C C . GLY B 1 150 ? 1.211 20.812 22.438 1 55 150 GLY B C 1
ATOM 2661 O O . GLY B 1 150 ? 1.967 20.812 23.406 1 55 150 GLY B O 1
ATOM 2662 N N . GLU B 1 151 ? 0.26 19.906 22.203 1 59.38 151 GLU B N 1
ATOM 2663 C CA . GLU B 1 151 ? 0.143 18.781 23.125 1 59.38 151 GLU B CA 1
ATOM 2664 C C . GLU B 1 151 ? 0.824 17.531 22.578 1 59.38 151 GLU B C 1
ATOM 2666 O O . GLU B 1 151 ? 1.048 17.422 21.375 1 59.38 151 GLU B O 1
ATOM 2671 N N . GLU B 1 152 ? 1.306 16.672 23.516 1 57.03 152 GLU B N 1
ATOM 2672 C CA . GLU B 1 152 ? 1.969 15.438 23.125 1 57.03 152 GLU B CA 1
ATOM 2673 C C . GLU B 1 152 ? 0.998 14.492 22.422 1 57.03 152 GLU B C 1
ATOM 2675 O O . GLU B 1 152 ? -0.204 14.508 22.703 1 57.03 152 GLU B O 1
ATOM 2680 N N . SER B 1 153 ? 1.42 13.773 21.406 1 56.47 153 SER B N 1
ATOM 2681 C CA . SER B 1 153 ? 0.615 12.805 20.656 1 56.47 153 SER B CA 1
ATOM 2682 C C . SER B 1 153 ? 0.05 11.734 21.594 1 56.47 153 SER B C 1
ATOM 2684 O O . SER B 1 153 ? 0.774 11.18 22.422 1 56.47 153 SER B O 1
ATOM 2686 N N . LEU B 1 154 ? -1.297 11.703 21.812 1 57.09 154 LEU B N 1
ATOM 2687 C CA . LEU B 1 154 ? -1.974 10.727 22.656 1 57.09 154 LEU B CA 1
ATOM 2688 C C . LEU B 1 154 ? -2.396 9.5 21.859 1 57.09 154 LEU B C 1
ATOM 2690 O O . LEU B 1 154 ? -2.662 9.602 20.656 1 57.09 154 LEU B O 1
ATOM 2694 N N . PRO B 1 155 ? -2.18 8.328 22.5 1 60.81 155 PRO B N 1
ATOM 2695 C CA . PRO B 1 155 ? -2.846 7.176 21.875 1 60.81 155 PRO B CA 1
ATOM 2696 C C . PRO B 1 155 ? -4.309 7.449 21.547 1 60.81 155 PRO B C 1
ATOM 2698 O O . PRO B 1 155 ? -4.961 8.25 22.219 1 60.81 155 PRO B O 1
ATOM 2701 N N . LEU B 1 156 ? -4.637 6.977 20.266 1 66.44 156 LEU B N 1
ATOM 2702 C CA . LEU B 1 156 ? -6.008 7.219 19.828 1 66.44 156 LEU B CA 1
ATOM 2703 C C . LEU B 1 156 ? -7.004 6.488 20.719 1 66.44 156 LEU B C 1
ATOM 2705 O O . LEU B 1 156 ? -6.91 5.27 20.891 1 66.44 156 LEU B O 1
ATOM 2709 N N . ASP B 1 157 ? -7.562 7.145 21.562 1 64.62 157 ASP B N 1
ATOM 2710 C CA . ASP B 1 157 ? -8.758 6.598 22.203 1 64.62 157 ASP B CA 1
ATOM 2711 C C . ASP B 1 157 ? -9.961 7.512 22 1 64.62 157 ASP B C 1
ATOM 2713 O O . ASP B 1 157 ? -9.82 8.617 21.469 1 64.62 157 ASP B O 1
ATOM 2717 N N . ARG B 1 158 ? -11.141 6.93 22.078 1 64.19 158 ARG B N 1
ATOM 2718 C CA . ARG B 1 158 ? -12.398 7.656 21.906 1 64.19 158 ARG B CA 1
ATOM 2719 C C . ARG B 1 158 ? -12.367 8.984 22.656 1 64.19 158 ARG B C 1
ATOM 2721 O O . ARG B 1 158 ? -12.891 9.992 22.172 1 64.19 158 ARG B O 1
ATOM 2728 N N . GLY B 1 159 ? -11.664 8.93 23.734 1 66.75 159 GLY B N 1
ATOM 2729 C CA . GLY B 1 159 ? -11.562 10.141 24.531 1 66.75 159 GLY B CA 1
ATOM 2730 C C . GLY B 1 159 ? -10.773 11.242 23.844 1 66.75 159 GLY B C 1
ATOM 2731 O O . GLY B 1 159 ? -11.156 12.406 23.875 1 66.75 159 GLY B O 1
ATOM 2732 N N . THR B 1 160 ? -9.758 10.828 23.156 1 74.31 160 THR B N 1
ATOM 2733 C CA . THR B 1 160 ? -8.938 11.797 22.438 1 74.31 160 THR B CA 1
ATOM 2734 C C . THR B 1 160 ? -9.734 12.438 21.297 1 74.31 160 THR B C 1
ATOM 2736 O O . THR B 1 160 ? -9.617 13.641 21.062 1 74.31 160 THR B O 1
ATOM 2739 N N . LEU B 1 161 ? -10.578 11.703 20.672 1 80.19 161 LEU B N 1
ATOM 2740 C CA . LEU B 1 161 ? -11.398 12.211 19.578 1 80.19 161 LEU B CA 1
ATOM 2741 C C . LEU B 1 161 ? -12.391 13.258 20.078 1 80.19 161 LEU B C 1
ATOM 2743 O O . LEU B 1 161 ? -12.648 14.25 19.391 1 80.19 161 LEU B O 1
ATOM 2747 N N . GLU B 1 162 ? -12.82 13.055 21.25 1 77.31 162 GLU B N 1
ATOM 2748 C CA . GLU B 1 162 ? -13.859 13.93 21.781 1 77.31 162 GLU B CA 1
ATOM 2749 C C . GLU B 1 162 ? -13.266 15.258 22.25 1 77.31 162 GLU B C 1
ATOM 2751 O O . GLU B 1 162 ? -14 16.234 22.453 1 77.31 162 GLU B O 1
ATOM 2756 N N . THR B 1 163 ? -11.961 15.242 22.406 1 76.12 163 THR B N 1
ATOM 2757 C CA . THR B 1 163 ? -11.328 16.469 22.891 1 76.12 163 THR B CA 1
ATOM 2758 C C . THR B 1 163 ? -11.125 17.453 21.734 1 76.12 163 THR B C 1
ATOM 2760 O O . THR B 1 163 ? -10.875 18.641 21.969 1 76.12 163 THR B O 1
ATOM 2763 N N . LEU B 1 164 ? -11.281 17 20.547 1 81.25 164 LEU B N 1
ATOM 2764 C CA . LEU B 1 164 ? -11.078 17.859 19.391 1 81.25 164 LEU B CA 1
ATOM 2765 C C . LEU B 1 164 ? -12.352 18.625 19.047 1 81.25 164 LEU B C 1
ATOM 2767 O O . LEU B 1 164 ? -13.453 18.156 19.359 1 81.25 164 LEU B O 1
ATOM 2771 N N . ALA B 1 165 ? -12.211 19.828 18.5 1 82.62 165 ALA B N 1
ATOM 2772 C CA . ALA B 1 165 ? -13.344 20.672 18.125 1 82.62 165 ALA B CA 1
ATOM 2773 C C . ALA B 1 165 ? -13.797 20.375 16.703 1 82.62 165 ALA B C 1
ATOM 2775 O O . ALA B 1 165 ? -13.594 21.188 15.789 1 82.62 165 ALA B O 1
ATOM 2776 N N . TRP B 1 166 ? -14.453 19.312 16.594 1 85.19 166 TRP B N 1
ATOM 2777 C CA . TRP B 1 166 ? -14.906 18.906 15.258 1 85.19 166 TRP B CA 1
ATOM 2778 C C . TRP B 1 166 ? -15.984 19.859 14.75 1 85.19 166 TRP B C 1
ATOM 2780 O O . TRP B 1 166 ? -16.812 20.344 15.516 1 85.19 166 TRP B O 1
ATOM 2790 N N . PRO B 1 167 ? -15.906 20.156 13.422 1 84.12 167 PRO B N 1
ATOM 2791 C CA . PRO B 1 167 ? -17.047 20.922 12.891 1 84.12 167 PRO B CA 1
ATOM 2792 C C . PRO B 1 167 ? -18.375 20.203 13.07 1 84.12 167 PRO B C 1
ATOM 2794 O O . PRO B 1 167 ? -18.438 18.969 12.984 1 84.12 167 PRO B O 1
ATOM 2797 N N . GLU B 1 168 ? -19.359 20.984 13.258 1 82.69 168 GLU B N 1
ATOM 2798 C CA . GLU B 1 168 ? -20.672 20.406 13.492 1 82.69 168 GLU B CA 1
ATOM 2799 C C . GLU B 1 168 ? -21.156 19.625 12.273 1 82.69 168 GLU B C 1
ATOM 2801 O O . GLU B 1 168 ? -21 20.062 11.141 1 82.69 168 GLU B O 1
ATOM 2806 N N . GLY B 1 169 ? -21.609 18.438 12.516 1 84.69 169 GLY B N 1
ATOM 2807 C CA . GLY B 1 169 ? -22.234 17.656 11.469 1 84.69 169 GLY B CA 1
ATOM 2808 C C . GLY B 1 169 ? -21.234 16.922 10.602 1 84.69 169 GLY B C 1
ATOM 2809 O O . GLY B 1 169 ? -21.609 16.328 9.586 1 84.69 169 GLY B O 1
ATOM 2810 N N . GLU B 1 170 ? -20.016 16.969 11.031 1 89.19 170 GLU B N 1
ATOM 2811 C CA . GLU B 1 170 ? -18.969 16.344 10.219 1 89.19 170 GLU B CA 1
ATOM 2812 C C . GLU B 1 170 ? -18.875 14.844 10.523 1 89.19 170 GLU B C 1
ATOM 2814 O O . GLU B 1 170 ? -18.953 14.438 11.688 1 89.19 170 GLU B O 1
ATOM 2819 N N . THR B 1 171 ? -18.875 14.047 9.445 1 92.88 171 THR B N 1
ATOM 2820 C CA . THR B 1 171 ? -18.516 12.641 9.602 1 92.88 171 THR B CA 1
ATOM 2821 C C . THR B 1 171 ? -17 12.461 9.492 1 92.88 171 THR B C 1
ATOM 2823 O O . THR B 1 171 ? -16.375 12.977 8.57 1 92.88 171 THR B O 1
ATOM 2826 N N . VAL B 1 172 ? -16.484 11.797 10.477 1 94.44 172 VAL B N 1
ATOM 2827 C CA . VAL B 1 172 ? -15.047 11.539 10.5 1 94.44 172 VAL B CA 1
ATOM 2828 C C . VAL B 1 172 ? -14.789 10.039 10.453 1 94.44 172 VAL B C 1
ATOM 2830 O O . VAL B 1 172 ? -15.258 9.297 11.32 1 94.44 172 VAL B O 1
ATOM 2833 N N . TYR B 1 173 ? -14.125 9.586 9.414 1 96.44 173 TYR B N 1
ATOM 2834 C CA . TYR B 1 173 ? -13.68 8.203 9.398 1 96.44 173 TYR B CA 1
ATOM 2835 C C . TYR B 1 173 ? -12.453 8.008 10.281 1 96.44 173 TYR B C 1
ATOM 2837 O O . TYR B 1 173 ? -11.562 8.859 10.305 1 96.44 173 TYR B O 1
ATOM 2845 N N . VAL B 1 174 ? -12.484 6.918 11.039 1 94.69 174 VAL B N 1
ATOM 2846 C CA . VAL B 1 174 ? -11.391 6.648 11.969 1 94.69 174 VAL B CA 1
ATOM 2847 C C . VAL B 1 174 ? -10.836 5.25 11.719 1 94.69 174 VAL B C 1
ATOM 2849 O O . VAL B 1 174 ? -11.578 4.27 11.719 1 94.69 174 VAL B O 1
ATOM 2852 N N . LEU B 1 175 ? -9.594 5.176 11.422 1 95.88 175 LEU B N 1
ATOM 2853 C CA . LEU B 1 175 ? -8.875 3.908 11.406 1 95.88 175 LEU B CA 1
ATOM 2854 C C . LEU B 1 175 ? -7.879 3.834 12.562 1 95.88 175 LEU B C 1
ATOM 2856 O O . LEU B 1 175 ? -6.84 4.496 12.531 1 95.88 175 LEU B O 1
ATOM 2860 N N . GLU B 1 176 ? -8.188 3.035 13.492 1 92.56 176 GLU B N 1
ATOM 2861 C CA . GLU B 1 176 ? -7.332 2.861 14.664 1 92.56 176 GLU B CA 1
ATOM 2862 C C . GLU B 1 176 ? -6.309 1.753 14.43 1 92.56 176 GLU B C 1
ATOM 2864 O O . GLU B 1 176 ? -6.652 0.675 13.945 1 92.56 176 GLU B O 1
ATOM 2869 N N . HIS B 1 177 ? -5.066 2.049 14.781 1 94.12 177 HIS B N 1
ATOM 2870 C CA . HIS B 1 177 ? -4 1.051 14.773 1 94.12 177 HIS B CA 1
ATOM 2871 C C . HIS B 1 177 ? -2.873 1.441 15.727 1 94.12 177 HIS B C 1
ATOM 2873 O O . HIS B 1 177 ? -1.759 1.729 15.281 1 94.12 177 HIS B O 1
ATOM 2879 N N . ASP B 1 178 ? -3.09 1.29 16.984 1 91.25 178 ASP B N 1
ATOM 2880 C CA . ASP B 1 178 ? -2.146 1.725 18 1 91.25 178 ASP B CA 1
ATOM 2881 C C . ASP B 1 178 ? -0.842 0.934 17.922 1 91.25 178 ASP B C 1
ATOM 2883 O O . ASP B 1 178 ? 0.237 1.479 18.156 1 91.25 178 ASP B O 1
ATOM 2887 N N . GLU B 1 179 ? -0.981 -0.337 17.531 1 92.06 179 GLU B N 1
ATOM 2888 C CA . GLU B 1 179 ? 0.19 -1.206 17.453 1 92.06 179 GLU B CA 1
ATOM 2889 C C . GLU B 1 179 ? 1.143 -0.764 16.359 1 92.06 179 GLU B C 1
ATOM 2891 O O . GLU B 1 179 ? 2.305 -1.173 16.328 1 92.06 179 GLU B O 1
ATOM 2896 N N . ALA B 1 180 ? 0.651 0.031 15.461 1 93.56 180 ALA B N 1
ATOM 2897 C CA . ALA B 1 180 ? 1.479 0.506 14.352 1 93.56 180 ALA B CA 1
ATOM 2898 C C . ALA B 1 180 ? 2.408 1.628 14.805 1 93.56 180 ALA B C 1
ATOM 2900 O O . ALA B 1 180 ? 3.35 1.988 14.094 1 93.56 180 ALA B O 1
ATOM 2901 N N . ILE B 1 181 ? 2.084 2.229 15.93 1 93.06 181 ILE B N 1
ATOM 2902 C CA . ILE B 1 181 ? 2.9 3.314 16.453 1 93.06 181 ILE B CA 1
ATOM 2903 C C . ILE B 1 181 ? 4.172 2.748 17.078 1 93.06 181 ILE B C 1
ATOM 2905 O O . ILE B 1 181 ? 4.141 2.223 18.203 1 93.06 181 ILE B O 1
ATOM 2909 N N . THR B 1 182 ? 5.258 2.807 16.359 1 94.31 182 THR B N 1
ATOM 2910 C CA . THR B 1 182 ? 6.504 2.176 16.797 1 94.31 182 THR B CA 1
ATOM 2911 C C . THR B 1 182 ? 7.531 3.227 17.188 1 94.31 182 THR B C 1
ATOM 2913 O O . THR B 1 182 ? 8.578 2.896 17.766 1 94.31 182 THR B O 1
ATOM 2916 N N . GLU B 1 183 ? 7.254 4.48 16.828 1 92.56 183 GLU B N 1
ATOM 2917 C CA . GLU B 1 183 ? 8.18 5.566 17.125 1 92.56 183 GLU B CA 1
ATOM 2918 C C . GLU B 1 183 ? 7.711 6.387 18.328 1 92.56 183 GLU B C 1
ATOM 2920 O O . GLU B 1 183 ? 6.516 6.656 18.469 1 92.56 183 GLU B O 1
ATOM 2925 N N . PRO B 1 184 ? 8.609 6.852 19.125 1 84.5 184 PRO B N 1
ATOM 2926 C CA . PRO B 1 184 ? 8.266 7.566 20.359 1 84.5 184 PRO B CA 1
ATOM 2927 C C . PRO B 1 184 ? 8.008 9.055 20.125 1 84.5 184 PRO B C 1
ATOM 2929 O O . PRO B 1 184 ? 7.508 9.75 21.016 1 84.5 184 PRO B O 1
ATOM 2932 N N . SER B 1 185 ? 8.375 9.469 18.984 1 87.19 185 SER B N 1
ATOM 2933 C CA . SER B 1 185 ? 8.289 10.906 18.734 1 87.19 185 SER B CA 1
ATOM 2934 C C . SER B 1 185 ? 7.859 11.18 17.297 1 87.19 185 SER B C 1
ATOM 2936 O O . SER B 1 185 ? 7.715 10.25 16.484 1 87.19 185 SER B O 1
ATOM 2938 N N . ALA B 1 186 ? 7.676 12.469 17.016 1 90.19 186 ALA B N 1
ATOM 2939 C CA . ALA B 1 186 ? 7.324 12.93 15.68 1 90.19 186 ALA B CA 1
ATOM 2940 C C . ALA B 1 186 ? 8.453 12.664 14.688 1 90.19 186 ALA B C 1
ATOM 2942 O O . ALA B 1 186 ? 9.602 12.438 15.094 1 90.19 186 ALA B O 1
ATOM 2943 N N . SER B 1 187 ? 8.156 12.648 13.453 1 93.56 187 SER B N 1
ATOM 2944 C CA . SER B 1 187 ? 9.117 12.359 12.398 1 93.56 187 SER B CA 1
ATOM 2945 C C . SER B 1 187 ? 10.281 13.352 12.43 1 93.56 187 SER B C 1
ATOM 2947 O O . SER B 1 187 ? 10.125 14.484 12.891 1 93.56 187 SER B O 1
ATOM 2949 N N . THR B 1 188 ? 11.414 12.945 11.992 1 96.69 188 THR B N 1
ATOM 2950 C CA . THR B 1 188 ? 12.508 13.867 11.719 1 96.69 188 THR B CA 1
ATOM 2951 C C . THR B 1 188 ? 12.133 14.844 10.609 1 96.69 188 THR B C 1
ATOM 2953 O O . THR B 1 188 ? 11.586 14.445 9.578 1 96.69 188 THR B O 1
ATOM 2956 N N . LEU B 1 189 ? 12.328 16.047 10.891 1 96.31 189 LEU B N 1
ATOM 2957 C CA . LEU B 1 189 ? 12.039 17.094 9.922 1 96.31 189 LEU B CA 1
ATOM 2958 C C . LEU B 1 189 ? 13.336 17.688 9.359 1 96.31 189 LEU B C 1
ATOM 2960 O O . LEU B 1 189 ? 14.141 18.234 10.102 1 96.31 189 LEU B O 1
ATOM 2964 N N . VAL B 1 190 ? 13.453 17.609 8.039 1 97.69 190 VAL B N 1
ATOM 2965 C CA . VAL B 1 190 ? 14.68 18.094 7.414 1 97.69 190 VAL B CA 1
ATOM 2966 C C . VAL B 1 190 ? 14.336 19.016 6.25 1 97.69 190 VAL B C 1
ATOM 2968 O O . VAL B 1 190 ? 13.383 18.766 5.508 1 97.69 190 VAL B O 1
ATOM 2971 N N . ARG B 1 191 ? 15.078 20.016 6.141 1 97.06 191 ARG B N 1
ATOM 2972 C CA . ARG B 1 191 ? 14.953 20.938 5.008 1 97.06 191 ARG B CA 1
ATOM 2973 C C . ARG B 1 191 ? 16.109 20.75 4.027 1 97.06 191 ARG B C 1
ATOM 2975 O O . ARG B 1 191 ? 17.266 20.672 4.438 1 97.06 191 ARG B O 1
ATOM 2982 N N . VAL B 1 192 ? 15.766 20.609 2.807 1 95.38 192 VAL B N 1
ATOM 2983 C CA . VAL B 1 192 ? 16.781 20.609 1.753 1 95.38 192 VAL B CA 1
ATOM 2984 C C . VAL B 1 192 ? 17 22.031 1.252 1 95.38 192 VAL B C 1
ATOM 2986 O O . VAL B 1 192 ? 16.078 22.672 0.735 1 95.38 192 VAL B O 1
ATOM 2989 N N . THR B 1 193 ? 18.172 22.516 1.37 1 91.12 193 THR B N 1
ATOM 2990 C CA . THR B 1 193 ? 18.484 23.891 1.011 1 91.12 193 THR B CA 1
ATOM 2991 C C . THR B 1 193 ? 18.844 24 -0.466 1 91.12 193 THR B C 1
ATOM 2993 O O . THR B 1 193 ? 19.141 22.984 -1.112 1 91.12 193 THR B O 1
ATOM 2996 N N . ASP B 1 194 ? 18.859 25.188 -0.973 1 86.75 194 ASP B N 1
ATOM 2997 C CA . ASP B 1 194 ? 19.094 25.469 -2.389 1 86.75 194 ASP B CA 1
ATOM 2998 C C . ASP B 1 194 ? 20.484 25 -2.818 1 86.75 194 ASP B C 1
ATOM 3000 O O . ASP B 1 194 ? 20.688 24.641 -3.979 1 86.75 194 ASP B O 1
ATOM 3004 N N . ASP B 1 195 ? 21.391 24.953 -1.883 1 86.5 195 ASP B N 1
ATOM 3005 C CA . ASP B 1 195 ? 22.75 24.562 -2.223 1 86.5 195 ASP B CA 1
ATOM 3006 C C . ASP B 1 195 ? 22.953 23.062 -2.096 1 86.5 195 ASP B C 1
ATOM 3008 O O . ASP B 1 195 ? 24.062 22.562 -2.219 1 86.5 195 ASP B O 1
ATOM 3012 N N . GLY B 1 196 ? 21.859 22.406 -1.88 1 83.12 196 GLY B N 1
ATOM 3013 C CA . GLY B 1 196 ? 21.906 20.953 -1.773 1 83.12 196 GLY B CA 1
ATOM 3014 C C . GLY B 1 196 ? 22.219 20.469 -0.372 1 83.12 196 GLY B C 1
ATOM 3015 O O . GLY B 1 196 ? 22.422 19.281 -0.152 1 83.12 196 GLY B O 1
ATOM 3016 N N . GLY B 1 197 ? 22.25 21.375 0.538 1 90.88 197 GLY B N 1
ATOM 3017 C CA . GLY B 1 197 ? 22.516 21.031 1.926 1 90.88 197 GLY B CA 1
ATOM 3018 C C . GLY B 1 197 ? 21.281 20.594 2.68 1 90.88 197 GLY B C 1
ATOM 3019 O O . GLY B 1 197 ? 20.172 20.641 2.139 1 90.88 197 GLY B O 1
ATOM 3020 N N . LEU B 1 198 ? 21.562 19.984 3.936 1 94.75 198 LEU B N 1
ATOM 3021 C CA . LEU B 1 198 ? 20.484 19.5 4.805 1 94.75 198 LEU B CA 1
ATOM 3022 C C . LEU B 1 198 ? 20.469 20.266 6.121 1 94.75 198 LEU B C 1
ATOM 3024 O O . LEU B 1 198 ? 21.516 20.5 6.719 1 94.75 198 LEU B O 1
ATOM 3028 N N . GLU B 1 199 ? 19.328 20.719 6.449 1 96.06 199 GLU B N 1
ATOM 3029 C CA . GLU B 1 199 ? 19.109 21.328 7.754 1 96.06 199 GLU B CA 1
ATOM 3030 C C . GLU B 1 199 ? 18.062 20.562 8.555 1 96.06 199 GLU B C 1
ATOM 3032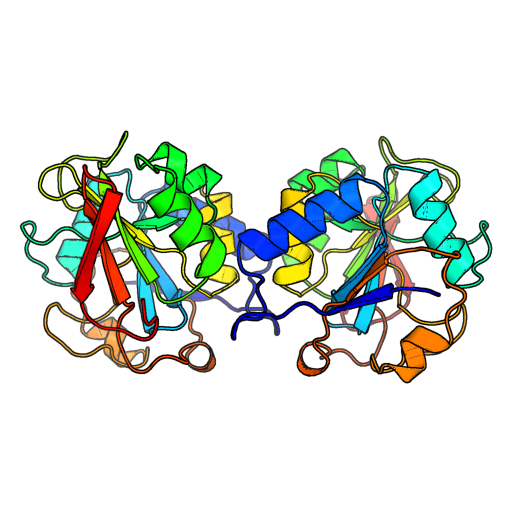 O O . GLU B 1 199 ? 16.891 20.484 8.148 1 96.06 199 GLU B O 1
ATOM 3037 N N . VAL B 1 200 ? 18.453 20.062 9.711 1 96.5 200 VAL B N 1
ATOM 3038 C CA . VAL B 1 200 ? 17.516 19.359 10.57 1 96.5 200 VAL B CA 1
ATOM 3039 C C . VAL B 1 200 ? 16.703 20.359 11.375 1 96.5 200 VAL B C 1
ATOM 3041 O O . VAL B 1 200 ? 17.25 21.094 12.211 1 96.5 200 VAL B O 1
ATOM 3044 N N . LEU B 1 201 ? 15.477 20.422 11.102 1 95.12 201 LEU B N 1
ATOM 3045 C CA . LEU B 1 201 ? 14.586 21.359 11.781 1 95.12 201 LEU B CA 1
ATOM 3046 C C . LEU B 1 201 ? 14 20.734 13.039 1 95.12 201 LEU B C 1
ATOM 3048 O O . LEU B 1 201 ? 13.633 21.453 13.977 1 95.12 201 LEU B O 1
ATOM 3052 N N . ARG B 1 202 ? 13.844 19.453 13.062 1 93.75 202 ARG B N 1
ATOM 3053 C CA . ARG B 1 202 ? 13.367 18.672 14.203 1 93.75 202 ARG B CA 1
ATOM 3054 C C . ARG B 1 202 ? 14.047 17.312 14.266 1 93.75 202 ARG B C 1
ATOM 3056 O O . ARG B 1 202 ? 14.016 16.547 13.289 1 93.75 202 ARG B O 1
ATOM 3063 N N . LYS B 1 203 ? 14.617 17.062 15.406 1 94.94 203 LYS B N 1
ATOM 3064 C CA . LYS B 1 203 ? 15.203 15.742 15.602 1 94.94 203 LYS B CA 1
ATOM 3065 C C . LYS B 1 203 ? 14.125 14.695 15.859 1 94.94 203 LYS B C 1
ATOM 3067 O O . LYS B 1 203 ? 13.18 14.945 16.609 1 94.94 203 LYS B O 1
ATOM 3072 N N . GLY B 1 204 ? 14.227 13.625 15.117 1 94.75 204 GLY B N 1
ATOM 3073 C CA . GLY B 1 204 ? 13.32 12.5 15.273 1 94.75 204 GLY B CA 1
ATOM 3074 C C . GLY B 1 204 ? 14 11.156 15.086 1 94.75 204 GLY B C 1
ATOM 3075 O O . GLY B 1 204 ? 15.188 11.016 15.375 1 94.75 204 GLY B O 1
ATOM 3076 N N . PRO B 1 205 ? 13.242 10.141 14.703 1 94.81 205 PRO B N 1
ATOM 3077 C CA . PRO B 1 205 ? 13.758 8.773 14.672 1 94.81 205 PRO B CA 1
ATOM 3078 C C . PRO B 1 205 ? 14.82 8.57 13.594 1 94.81 205 PRO B C 1
ATOM 3080 O O . PRO B 1 205 ? 15.656 7.668 13.703 1 94.81 205 PRO B O 1
ATOM 3083 N N . VAL B 1 206 ? 14.773 9.281 12.492 1 95.31 206 VAL B N 1
ATOM 3084 C CA . VAL B 1 206 ? 15.742 9.141 11.406 1 95.31 206 VAL B CA 1
ATOM 3085 C C . VAL B 1 206 ? 16.953 10.016 11.672 1 95.31 206 VAL B C 1
ATOM 3087 O O . VAL B 1 206 ? 16.828 11.219 11.883 1 95.31 206 VAL B O 1
ATOM 3090 N N . GLU B 1 207 ? 18.062 9.352 11.711 1 92.25 207 GLU B N 1
ATOM 3091 C CA . GLU B 1 207 ? 19.328 10.078 11.891 1 92.25 207 GLU B CA 1
ATOM 3092 C C . GLU B 1 207 ? 20 10.336 10.547 1 92.25 207 GLU B C 1
ATOM 3094 O O . GLU B 1 207 ? 20.234 9.398 9.773 1 92.25 207 GLU B O 1
ATOM 3099 N N . LEU B 1 208 ? 20.188 11.555 10.312 1 89.44 208 LEU B N 1
ATOM 3100 C CA . LEU B 1 208 ? 20.797 11.961 9.055 1 89.44 208 LEU B CA 1
ATOM 3101 C C . LEU B 1 208 ? 22.203 12.523 9.273 1 89.44 208 LEU B C 1
ATOM 3103 O O . LEU B 1 208 ? 22.484 13.086 10.336 1 89.44 208 LEU B O 1
#

InterPro domains:
  IPR006070 Threonylcarbamoyl-AMP synthase-like domain [PF01300] (27-204)
  IPR006070 Threonylcarbamoyl-AMP synthase-like domain [PS51163] (17-206)
  IPR006070 Threonylcarbamoyl-AMP synthase-like domain [TIGR00057] (23-206)
  IPR017945 DHBP synthase RibB-like alpha/beta domain superfamily [SSF55821] (21-206)
  IPR050156 Threonylcarbamoyl-AMP synthase, SUA5 [PTHR17490] (21-206)

Foldseek 3Di:
DEAEAEADADPQQAHDPVVLLVVLVCQLVLAWEWAAFQAAIFIKHFQQDPSSLVQVCQQQVHDLLDAFAWEALDPVQVVQWFPADPLNVVVCVVAPPHQEWEKGATDNGDCRRANDPRIHIYHHGPGHHQSSNRVSNSGIITGHALHRPPDARDQDDPVSSVVTRGPPPGYYYYYHDSVSHNFNHHGFYWYQDPVRDIDTPDDGDDDD/DEAEAEADADPQQAHDPVVLLVVLVCQLVLAWEWAAFQAAIFIKHFQQDPSSLVQVCQQQVHDQLDAFAWEALDPVQVVQWFPADPLNCVVCVPAPPHQEWEKGFTDNTDCTRAHDPRIGIYHHGPGHHVSSNRVSNSGIITGHALHRPPDARDQDDPVSSVVTRGPPPGYYYYYHDSVSHNFNHHGFYWYQDPVRDIDTPDDGDDDD

Solvent-accessible surface area (backbone atoms only — not comparable to full-atom values): 21275 Å² total; per-residue (Å²): 111,67,42,76,46,77,57,71,64,44,96,52,44,34,45,26,44,46,59,35,51,53,51,25,52,42,27,73,73,43,29,42,30,36,36,40,20,27,55,39,43,23,43,29,19,33,49,76,38,68,72,24,42,48,49,53,32,51,24,30,67,41,59,65,88,59,43,38,29,31,28,35,57,44,68,70,59,38,51,66,41,27,58,66,51,72,64,53,48,50,51,44,26,69,48,20,48,24,52,43,27,44,32,28,44,51,30,93,54,52,60,66,52,37,24,56,95,59,21,28,33,46,26,26,57,33,24,48,32,47,33,51,28,29,50,72,54,70,50,41,22,33,45,35,62,70,28,46,68,92,49,73,81,61,77,90,39,75,68,55,62,67,70,40,48,64,58,82,66,39,57,32,40,33,41,84,48,74,85,49,40,77,44,96,47,57,48,12,28,31,33,59,43,96,86,69,43,81,42,78,77,36,89,35,81,56,84,128,110,68,42,76,48,76,57,71,62,44,96,52,43,34,44,27,45,47,58,34,51,52,50,26,51,42,27,72,73,45,28,42,32,35,35,38,21,26,56,39,42,24,42,29,19,32,50,76,37,67,72,24,41,49,49,53,31,51,25,32,67,41,60,71,86,60,44,36,29,32,29,35,57,46,68,71,59,40,50,65,41,24,58,66,52,72,64,53,48,50,50,46,26,69,46,18,48,23,54,43,28,44,32,28,44,50,29,93,55,50,70,64,49,40,23,54,98,61,21,26,34,47,28,26,55,34,25,49,32,48,32,50,29,29,50,73,53,70,50,42,22,33,45,34,63,67,28,46,67,94,49,75,82,64,76,89,40,76,68,56,62,67,71,40,49,65,58,83,67,39,55,31,40,34,40,86,48,72,85,49,39,77,44,96,47,56,47,13,29,33,34,59,44,96,86,70,44,82,43,79,77,36,89,35,80,56,83,130

Nearest PDB structures (foldseek):
  6f89-assembly2_B  TM=8.706E-01  e=8.497E-18  Pyrococcus abyssi GE5
  3aje-assembly1_A  TM=8.787E-01  e=1.230E-17  Sulfurisphaera tokodaii str. 7
  6f89-assembly1_A  TM=8.619E-01  e=3.103E-17  Pyrococcus abyssi GE5
  1kk9-assembly1_A  TM=8.507E-01  e=3.299E-14  Escherichia coli
  1jcu-assembly1_A  TM=6.867E-01  e=1.307E-11  Methanothermobacter thermautotrophicus

Sequence (416 aa):
MNMFEFLHRTPAGLLRFGDAARLADHLRGGGLAVLPTETGHLLGAIATDLTAVRKVFTAKGRSESNPVHVACSSLALASRWAELDEVAVDLLSRFTPGPLTVVVPAKNLPAELVTLNGTVGIRVPDHPATLQVVDLLGVPITATSLNRSGEESLPLDRGTLETLAWPEGETVYVLEHDEAITEPSASTLVRVTDDGGLEVLRKGPVELMNMFEFLHRTPAGLLRFGDAARLADHLRGGGLAVLPTETGHLLGAIATDLTAVRKVFTAKGRSESNPVHVACSSLALASRWAELDEVAVDLLSRFTPGPLTVVVPAKNLPAELVTLNGTVGIRVPDHPATLQVVDLLGVPITATSLNRSGEESLPLDRGTLETLAWPEGETVYVLEHDEAITEPSASTLVRVTDDGGLEVLRKGPVEL

Radius of gyration: 21.99 Å; Cα contacts (8 Å, |Δi|>4): 1040; chains: 2; bounding box: 50×62×47 Å

Secondary structure (DSSP, 8-state):
-PEEEE----TTSPPPHHHHHHHHHHHHTT-EEEEE-SS-EEEE-BTT-HHHHHHHHHHHT--TTSPPEEE-SSHHHHHHHB---HHHHHHHHHH-SSSEEEEEEB-SS-HHHH-BTTEEEEE--S-HHHHHHHHHHTS-EEEEESS-TTS------HHHHHHS-PPTT-EEEE---GGG---SSPPEEEEE-TTS-EEEEE--SS--/-PEEEE--B-TTSPBPHHHHHHHHHHHHTT-EEEEE-SS-EEEE-BTT-HHHHHHHHHHHT--TTSPPEEE-SSHHHHHHHB---HHHHHHHHHH-SSSEEEEEEB-SS-SSSS-BTTEEEEE--S-HHHHHHHHHHTS-EEEEESS-TTS------HHHHHHS-PPTT-EEEE---GGG---SSPPEEEEE-TTS-EEEEE--SS--

pLDDT: mean 90.91, std 10.18, range [55.0, 98.62]